Protein AF-A0A814TLZ9-F1 (afdb_monomer_lite)

Foldseek 3Di:
DVPVVVVVVPPPPPPPPPPQDPVCVVVLVVLCVVLVDDDPDPVRSSLLSVQLVVLVVVQVVVVVCVVVVNDPDHDDDDNCSSDDPVRCCQQAADDDDDPPPPPDPDCPDDDDPPDDDDPDDDCVVVLLADPDDDPGRHNLVVLVVVQSVVQNVCCVPPVDRDRDDSVCCVVPVDPPPPDKPADQLLVCLLVLVVVSNVVVLVVVPDDQQDWTADPQRKIFGSLLSCLQVLVQVSNVVSVVSVHDQWCGIPPGDGSLNNNLLNVSPVSNVVVVVVPPVVCCVVVVVVVCVPDVDDPLVVLLVVLLVLLLSLLSLCLDPDPCSLVSSLVSPLVSQCSQCVPVVHGNWDPDQDAQDVLLVRDGADGHNVSSVVCSPPSSNSLSNSLRSCVRRDDAPSSLVSLQVVLVVCVVVVVNVSSCSSPVVSLVVCVVPVHADSDFPDDVVPVPPDDDDDDDDDDDDDDDRPQLPLVLVLVVVLLVLVVLLVVLVDDDPVSVVSVVVSLVVLLVVLVVQRARPVKRDGSLLVLQAFDDPPSDNRPDDRPDTGNDLSSNLSNLVSVRDQCDAIPQGDGSLLSNQQRCQVDPPPDDPVSSLSSNVSSVVSPHDQQFAGPNAGSCRSNPPHPCVVSCVVPPDDDDPLRVVLVCCVVVVPDCVPVDDPVSVVVSVRD

Secondary structure (DSSP, 8-state):
--SSHHHHTTS----------GGGHHHHHHHHHHTT---SSHHHHHHHHHHHHHHHHHHHHHHHHHHTTS-SS-----TTTTS-HHHHHHHH------TTGGG-------PPTTPPPPS---STTTT--PPP---GGG--HHHHHHHHHHHHHHHHHHS------HHHHHHH--TTTTTS---HHHHHHHTT-HHHHHHHHHTT-S-TT--EE-TTS-EE-HHHHHHHTT-HHHHHHHHHTT--SSS-BSTT--HHHHHHHTT-HHHHHHHHHT-HHHHHHHHHHHHHHHH---HHHHHHHHHHHHHHHHHHHTTS--TTHHHHHHHHHHHHHHHHTSSTTS-----SPPPP-GGGTT-----SHHHHHTTTT-HHHHHHHHHHHHHHH---HHHHHHHHHHHHHHHHTT-HHHHHHHHHHHHHHHHHHT---TT-SSSSTTTS--S-------------TTHHHHHHHHHHHHHHHHHHHHHTTS--HHHHHHHHHHHHHHHHHHHTT---TTT---HHHHHHSPPPTTS--TT---SSPSP-HHHHHHHHHTT--TT---TT---HHHHHHHHGGG--SSS-HHHHHHHHHHHHHTT--SS--BTTB-HHHHHTTSTTHHHHHHS-----HHHHHHHHHHHTT---TTTS-HHHHHHHHT-

pLDDT: mean 71.44, std 19.4, range [20.39, 96.44]

Radius of gyration: 37.64 Å; chains: 1; bounding box: 87×67×107 Å

Organism: NCBI:txid433720

InterPro domains:
  IPR000169 Cysteine peptidase, cysteine active site [PS00139] (135-146)
  IPR000668 Peptidase C1A, papain C-terminal [PF00112] (117-174)
  IPR000668 Peptidase C1A, papain C-terminal [SM00645] (117-353)
  IPR002110 Ankyrin repeat [PF12796] (185-274)
  IPR002110 Ankyrin repeat [PS50088] (218-250)
  IPR002110 Ankyrin repeat [SM00248] (180-210)
  IPR002110 Ankyrin repeat [SM00248] (218-247)
  IPR002110 Ankyrin repeat [SM00248] (251-280)
  IPR002110 Ankyrin repeat [SM00248] (564-604)
  IPR013128 Peptidase C1A [PTHR12411] (27-187)
  IPR013201 Cathepsin propeptide inhibitor domain (I29) [PF08246] (28-88)
  IPR013201 Cathepsin propeptide inhibitor domain (I29) [SM00848] (28-88)
  IPR036770 Ankyrin repeat-containing domain superfamily [G3DSA:1.25.40.20] (206-292)
  IPR036770 Ankyrin repeat-containing domain superfamily [G3DSA:1.25.40.20] (486-631)
  IPR036770 Ankyrin repeat-containing domain superfamily [SSF48403] (178-622)
  IPR038765 Papain-like cysteine peptidase superfamily [SSF54001] (19-177)

Structure (mmCIF, N/CA/C/O backbone):
data_AF-A0A814TLZ9-F1
#
_entry.id   AF-A0A814TLZ9-F1
#
loop_
_atom_site.group_PDB
_atom_site.id
_atom_site.type_symbol
_atom_site.label_atom_id
_atom_site.label_alt_id
_atom_site.label_comp_id
_atom_site.label_asym_id
_atom_site.label_entity_id
_atom_site.label_seq_id
_atom_site.pdbx_PDB_ins_code
_atom_site.Cartn_x
_atom_site.Cartn_y
_atom_site.Cartn_z
_atom_site.occupancy
_atom_site.B_iso_or_equiv
_atom_site.auth_seq_id
_atom_site.auth_comp_id
_atom_site.auth_asym_id
_atom_site.auth_atom_id
_atom_site.pdbx_PDB_model_num
ATOM 1 N N . MET A 1 1 ? 48.046 20.273 -42.613 1.00 43.06 1 MET A N 1
ATOM 2 C CA . MET A 1 1 ? 47.451 19.379 -43.638 1.00 43.06 1 MET A CA 1
ATOM 3 C C . MET A 1 1 ? 46.360 18.418 -43.136 1.00 43.06 1 MET A C 1
ATOM 5 O O . MET A 1 1 ? 45.782 17.734 -43.963 1.00 43.06 1 MET A O 1
ATOM 9 N N . LYS A 1 2 ? 46.013 18.380 -41.836 1.00 36.38 2 LYS A N 1
ATOM 10 C CA . LYS A 1 2 ? 44.899 17.551 -41.315 1.00 36.38 2 LYS A CA 1
ATOM 11 C C . LYS A 1 2 ? 43.593 18.319 -41.035 1.00 36.38 2 LYS A C 1
ATOM 13 O O . LYS A 1 2 ? 42.592 17.699 -40.718 1.00 36.38 2 LYS A O 1
ATOM 18 N N . VAL A 1 3 ? 43.587 19.645 -41.204 1.00 40.84 3 VAL A N 1
ATOM 19 C CA . VAL A 1 3 ? 42.407 20.508 -40.961 1.00 40.84 3 VAL A CA 1
ATOM 20 C C . VAL A 1 3 ? 41.633 20.827 -42.253 1.00 40.84 3 VAL A C 1
ATOM 22 O O . VAL A 1 3 ? 40.445 21.106 -42.206 1.00 40.84 3 VAL A O 1
ATOM 25 N N . ILE A 1 4 ? 42.261 20.693 -43.428 1.00 41.88 4 ILE A N 1
ATOM 26 C CA . ILE A 1 4 ? 41.622 20.992 -44.727 1.00 41.88 4 ILE A CA 1
ATOM 27 C C . ILE A 1 4 ? 40.782 19.803 -45.237 1.00 41.88 4 ILE A C 1
ATOM 29 O O . ILE A 1 4 ? 39.772 19.998 -45.900 1.00 41.88 4 ILE A O 1
ATOM 33 N N . ILE A 1 5 ? 41.123 18.570 -44.848 1.00 43.97 5 ILE A N 1
ATOM 34 C CA . ILE A 1 5 ? 40.391 17.360 -45.268 1.00 43.97 5 ILE A CA 1
ATOM 35 C C . ILE A 1 5 ? 39.025 17.251 -44.562 1.00 43.97 5 ILE A C 1
ATOM 37 O O . ILE A 1 5 ? 38.079 16.724 -45.138 1.00 43.97 5 ILE A O 1
ATOM 41 N N . ALA A 1 6 ? 38.877 17.823 -43.362 1.00 36.44 6 ALA A N 1
ATOM 42 C CA . ALA A 1 6 ? 37.610 17.816 -42.626 1.00 36.44 6 ALA A CA 1
ATOM 43 C C . ALA A 1 6 ? 36.561 18.795 -43.195 1.00 36.44 6 ALA A C 1
ATOM 45 O O . ALA A 1 6 ? 35.367 18.596 -42.990 1.00 36.44 6 ALA A O 1
ATOM 46 N N . LEU A 1 7 ? 36.983 19.819 -43.947 1.00 35.03 7 LEU A N 1
ATOM 47 C CA . LEU A 1 7 ? 36.079 20.797 -44.567 1.00 35.03 7 LEU A CA 1
ATOM 48 C C . LEU A 1 7 ? 35.601 20.380 -45.968 1.00 35.03 7 LEU A C 1
ATOM 50 O O . LEU A 1 7 ? 34.561 20.853 -46.415 1.00 35.03 7 LEU A O 1
ATOM 54 N N . CYS A 1 8 ? 36.287 19.446 -46.636 1.00 32.34 8 CYS A N 1
ATOM 55 C CA . CYS A 1 8 ? 35.869 18.939 -47.950 1.00 32.34 8 CYS A CA 1
ATOM 56 C C . CYS A 1 8 ? 34.823 17.810 -47.886 1.00 32.34 8 CYS A C 1
ATOM 58 O O . CYS A 1 8 ? 34.194 17.519 -48.899 1.00 32.34 8 CYS A O 1
ATOM 60 N N . VAL A 1 9 ? 34.583 17.203 -46.718 1.00 38.75 9 VAL A N 1
ATOM 61 C CA . VAL A 1 9 ? 33.537 16.169 -46.545 1.00 38.75 9 VAL A CA 1
ATOM 62 C C . VAL A 1 9 ? 32.160 16.783 -46.223 1.00 38.75 9 VAL A C 1
ATOM 64 O O . VAL A 1 9 ? 31.143 16.106 -46.316 1.00 38.75 9 VAL A O 1
ATOM 67 N N . LEU A 1 10 ? 32.088 18.088 -45.938 1.00 37.34 10 LEU A N 1
ATOM 68 C CA . LEU A 1 10 ? 30.838 18.784 -45.596 1.00 37.34 10 LEU A CA 1
ATOM 69 C C . LEU A 1 10 ? 30.112 19.447 -46.786 1.00 37.34 10 LEU A C 1
ATOM 71 O O . LEU A 1 10 ? 29.087 20.085 -46.574 1.00 37.34 10 LEU A O 1
ATOM 75 N N . PHE A 1 11 ? 30.578 19.274 -48.032 1.00 37.66 11 PHE A N 1
ATOM 76 C CA . PHE A 1 11 ? 29.984 19.930 -49.216 1.00 37.66 11 PHE A CA 1
ATOM 77 C C . PHE A 1 11 ? 29.716 19.007 -50.427 1.00 37.66 11 PHE A C 1
ATOM 79 O O . PHE A 1 11 ? 29.711 19.466 -51.565 1.00 37.66 11 PHE A O 1
ATOM 86 N N . VAL A 1 12 ? 29.442 17.712 -50.206 1.00 40.66 12 VAL A N 1
ATOM 87 C CA . VAL A 1 12 ? 28.884 16.810 -51.255 1.00 40.66 12 VAL A CA 1
ATOM 88 C C . VAL A 1 12 ? 27.525 16.207 -50.855 1.00 40.66 12 VAL A C 1
ATOM 90 O O . VAL A 1 12 ? 26.929 15.426 -51.586 1.00 40.66 12 VAL A O 1
ATOM 93 N N . GLY A 1 13 ? 26.943 16.647 -49.740 1.00 38.62 13 GLY A N 1
ATOM 94 C CA . GLY A 1 13 ? 25.536 16.394 -49.422 1.00 38.62 13 GLY A CA 1
ATOM 95 C C . GLY A 1 13 ? 24.608 17.385 -50.122 1.00 38.62 13 GLY A C 1
ATOM 96 O O . GLY A 1 13 ? 23.840 18.070 -49.454 1.00 38.62 13 GLY A O 1
ATOM 97 N N . ALA A 1 14 ? 24.694 17.513 -51.450 1.00 37.69 14 ALA A N 1
ATOM 98 C CA . ALA A 1 14 ? 23.587 18.097 -52.195 1.00 37.69 14 ALA A CA 1
ATOM 99 C C . ALA A 1 14 ? 22.378 17.187 -51.945 1.00 37.69 14 ALA A C 1
ATOM 101 O O . ALA A 1 14 ? 22.390 16.024 -52.346 1.00 37.69 14 ALA A O 1
ATOM 102 N N . TYR A 1 15 ? 21.378 17.692 -51.220 1.00 40.78 15 TYR A N 1
ATOM 103 C CA . TYR A 1 15 ? 20.064 17.072 -51.122 1.00 40.78 15 TYR A CA 1
ATOM 104 C C . TYR A 1 15 ? 19.531 16.913 -52.547 1.00 40.78 15 TYR A C 1
ATOM 106 O O . TYR A 1 15 ? 18.952 17.836 -53.115 1.00 40.78 15 TYR A O 1
ATOM 114 N N . CYS A 1 16 ? 19.765 15.752 -53.151 1.00 42.12 16 CYS A N 1
ATOM 115 C CA . CYS A 1 16 ? 19.011 15.330 -54.310 1.00 42.12 16 CYS A CA 1
ATOM 116 C C . CYS A 1 16 ? 17.616 15.039 -53.758 1.00 42.12 16 CYS A C 1
ATOM 118 O O . CYS A 1 16 ? 17.392 13.988 -53.155 1.00 42.12 16 CYS A O 1
ATOM 120 N N . ALA A 1 17 ? 16.715 16.022 -53.840 1.00 49.06 17 ALA A N 1
ATOM 121 C CA . ALA A 1 17 ? 15.306 15.766 -53.602 1.00 49.06 17 ALA A CA 1
ATOM 122 C C . ALA A 1 17 ? 14.924 14.570 -54.491 1.00 49.06 17 ALA A C 1
ATOM 124 O O . ALA A 1 17 ? 15.292 14.580 -55.671 1.00 49.06 17 ALA A O 1
ATOM 125 N N . PRO A 1 18 ? 14.281 13.519 -53.951 1.00 54.62 18 PRO A N 1
ATOM 126 C CA . PRO A 1 18 ? 13.865 12.391 -54.768 1.00 54.62 18 PRO A CA 1
ATOM 127 C C . PRO A 1 18 ? 13.011 12.943 -55.911 1.00 54.62 18 PRO A C 1
ATOM 129 O O . PRO A 1 18 ? 11.983 13.577 -55.671 1.00 54.62 18 PRO A O 1
ATOM 132 N N . MET A 1 19 ? 13.490 12.792 -57.148 1.00 60.72 19 MET A N 1
ATOM 133 C CA . MET A 1 19 ? 12.715 13.198 -58.313 1.00 60.72 19 MET A CA 1
ATOM 134 C C . MET A 1 19 ? 11.509 12.269 -58.396 1.00 60.72 19 MET A C 1
ATOM 136 O O . MET A 1 19 ? 11.666 11.077 -58.645 1.00 60.72 19 MET A O 1
ATOM 140 N N . LEU A 1 20 ? 10.329 12.823 -58.124 1.00 74.44 20 LEU A N 1
ATOM 141 C CA . LEU A 1 20 ? 9.054 12.129 -58.268 1.00 74.44 20 LEU A CA 1
ATOM 142 C C . LEU A 1 20 ? 8.859 11.708 -59.723 1.00 74.44 20 LEU A C 1
ATOM 144 O O . LEU A 1 20 ? 9.117 12.499 -60.633 1.00 74.44 20 LEU A O 1
ATOM 148 N N . ASP A 1 21 ? 8.357 10.495 -59.938 1.00 80.25 21 ASP A N 1
ATOM 149 C CA . ASP A 1 21 ? 8.071 10.023 -61.288 1.00 80.25 21 ASP A CA 1
ATOM 150 C C . ASP A 1 21 ? 6.832 10.742 -61.840 1.00 80.25 21 ASP A C 1
ATOM 152 O O . ASP A 1 21 ? 5.698 10.541 -61.392 1.00 80.25 21 ASP A O 1
ATOM 156 N N . GLU A 1 22 ? 7.042 11.610 -62.828 1.00 78.12 22 GLU A N 1
ATOM 157 C CA . GLU A 1 22 ? 5.983 12.392 -63.464 1.00 78.12 22 GLU A CA 1
ATOM 158 C C . GLU A 1 22 ? 4.899 11.493 -64.091 1.00 78.12 22 GLU A C 1
ATOM 160 O O . GLU A 1 22 ? 3.716 11.847 -64.079 1.00 78.12 22 GLU A O 1
ATOM 165 N N . GLN A 1 23 ? 5.258 10.279 -64.528 1.00 83.69 23 GLN A N 1
ATOM 166 C CA . GLN A 1 23 ? 4.326 9.318 -65.124 1.00 83.69 23 GLN A CA 1
ATOM 167 C C . GLN A 1 23 ? 3.328 8.746 -64.106 1.00 83.69 23 GLN A C 1
ATOM 169 O O . GLN A 1 23 ? 2.225 8.334 -64.477 1.00 83.69 23 GLN A O 1
ATOM 174 N N . LEU A 1 24 ? 3.664 8.772 -62.812 1.00 88.44 24 LEU A N 1
ATOM 175 C CA . LEU A 1 24 ? 2.805 8.276 -61.735 1.00 88.44 24 LEU A CA 1
ATOM 176 C C . LEU A 1 24 ? 1.802 9.320 -61.218 1.00 88.44 24 LEU A C 1
ATOM 178 O O . LEU A 1 24 ? 0.953 8.995 -60.383 1.00 88.44 24 LEU A O 1
ATOM 182 N N . GLY A 1 25 ? 1.820 10.553 -61.740 1.00 87.69 25 GLY A N 1
ATOM 183 C CA . GLY A 1 25 ? 0.953 11.643 -61.273 1.00 87.69 25 GLY A CA 1
ATOM 184 C C . GLY A 1 25 ? -0.547 11.315 -61.321 1.00 87.69 25 GLY A C 1
ATOM 185 O O . GLY A 1 25 ? -1.280 11.595 -60.370 1.00 87.69 25 GLY A O 1
ATOM 186 N N . ASN A 1 26 ? -1.004 10.644 -62.383 1.00 89.12 26 ASN A N 1
ATOM 187 C CA . ASN A 1 26 ? -2.407 10.235 -62.523 1.00 89.12 26 ASN A CA 1
ATOM 188 C C . ASN A 1 26 ? -2.805 9.144 -61.516 1.00 89.12 26 ASN A C 1
ATOM 190 O O . ASN A 1 26 ? -3.910 9.173 -60.971 1.00 89.12 26 ASN A O 1
ATOM 194 N N . GLN A 1 27 ? -1.904 8.196 -61.244 1.00 91.62 27 GLN A N 1
ATOM 195 C CA . GLN A 1 27 ? -2.142 7.124 -60.274 1.00 91.62 27 GLN A CA 1
ATOM 196 C C . GLN A 1 27 ? -2.158 7.666 -58.840 1.00 91.62 27 GLN A C 1
ATOM 198 O O . GLN A 1 27 ? -3.016 7.273 -58.051 1.00 91.62 27 GLN A O 1
ATOM 203 N N . TRP A 1 28 ? -1.287 8.629 -58.529 1.00 93.06 28 TRP A N 1
ATOM 204 C CA . TRP A 1 28 ? -1.296 9.347 -57.255 1.00 93.06 28 TRP A CA 1
ATOM 205 C C . TRP A 1 28 ? -2.607 10.113 -57.034 1.00 93.06 28 TRP A C 1
ATOM 207 O O . TRP A 1 28 ? -3.235 9.998 -55.980 1.00 93.06 28 TRP A O 1
ATOM 217 N N . ALA A 1 29 ? -3.082 10.847 -58.046 1.00 90.69 29 ALA A N 1
ATOM 218 C CA . ALA A 1 29 ? -4.356 11.560 -57.965 1.00 90.69 29 ALA A CA 1
ATOM 219 C C . ALA A 1 29 ? -5.546 10.607 -57.744 1.00 90.69 29 ALA A C 1
ATOM 221 O O . ALA A 1 29 ? -6.446 10.910 -56.954 1.00 90.69 29 ALA A O 1
ATOM 222 N N . LEU A 1 30 ? -5.535 9.441 -58.400 1.00 91.69 30 LEU A N 1
ATOM 223 C CA . LEU A 1 30 ? -6.543 8.402 -58.200 1.00 91.69 30 LEU A CA 1
ATOM 224 C C . LEU A 1 30 ? -6.477 7.815 -56.785 1.00 91.69 30 LEU A C 1
ATOM 226 O O . LEU A 1 30 ? -7.511 7.711 -56.132 1.00 91.69 30 LEU A O 1
ATOM 230 N N . PHE A 1 31 ? -5.280 7.490 -56.293 1.00 94.69 31 PHE A N 1
ATOM 231 C CA . PHE A 1 31 ? -5.063 6.986 -54.935 1.00 94.69 31 PHE A CA 1
ATOM 232 C C . PHE A 1 31 ? -5.638 7.937 -53.881 1.00 94.69 31 PHE A C 1
ATOM 234 O O . PHE A 1 31 ? -6.419 7.511 -53.026 1.00 94.69 31 PHE A O 1
ATOM 241 N N . LYS A 1 32 ? -5.321 9.237 -53.983 1.00 94.75 32 LYS A N 1
ATOM 242 C CA . LYS A 1 32 ? -5.855 10.246 -53.061 1.00 94.75 32 LYS A CA 1
ATOM 243 C C . LYS A 1 32 ? -7.378 10.309 -53.100 1.00 94.75 32 LYS A C 1
ATOM 245 O O . LYS A 1 32 ? -8.001 10.436 -52.054 1.00 94.75 32 LYS A O 1
ATOM 250 N N . ARG A 1 33 ? -7.982 10.194 -54.288 1.00 92.44 33 ARG A N 1
ATOM 251 C CA . ARG A 1 33 ? -9.442 10.221 -54.451 1.00 92.44 33 ARG A CA 1
ATOM 252 C C . ARG A 1 33 ? -10.113 8.978 -53.866 1.00 92.44 33 ARG A C 1
ATOM 254 O O . ARG A 1 33 ? -11.102 9.113 -53.163 1.00 92.44 33 ARG A O 1
ATOM 261 N N . VAL A 1 34 ? -9.581 7.788 -54.147 1.00 92.56 34 VAL A N 1
ATOM 262 C CA . VAL A 1 34 ? -10.155 6.505 -53.699 1.00 92.56 34 VAL A CA 1
ATOM 263 C C . VAL A 1 34 ? -10.070 6.342 -52.180 1.00 92.56 34 VAL A C 1
ATOM 265 O O . VAL A 1 34 ? -10.960 5.750 -51.580 1.00 92.56 34 VAL A O 1
ATOM 268 N N . HIS A 1 35 ? -9.014 6.863 -51.555 1.00 91.31 35 HIS A N 1
ATOM 269 C CA . HIS A 1 35 ? -8.800 6.758 -50.109 1.00 91.31 35 HIS A CA 1
ATOM 270 C C . HIS A 1 35 ? -9.029 8.068 -49.350 1.00 91.31 35 HIS A C 1
ATOM 272 O O . HIS A 1 35 ? -8.611 8.169 -48.197 1.00 91.31 35 HIS A O 1
ATOM 278 N N . GLU A 1 36 ? -9.659 9.053 -49.999 1.00 92.75 36 GLU A N 1
ATOM 279 C CA . GLU A 1 36 ? -10.037 10.350 -49.420 1.00 92.75 36 GLU A CA 1
ATOM 280 C C . GLU A 1 36 ? -8.881 11.054 -48.682 1.00 92.75 36 GLU A C 1
ATOM 282 O O . GLU A 1 36 ? -9.041 11.628 -47.606 1.00 92.75 36 GLU A O 1
ATOM 287 N N . LYS A 1 37 ? -7.675 11.000 -49.260 1.00 91.88 37 LYS A N 1
ATOM 288 C CA . LYS A 1 37 ? -6.465 11.572 -48.660 1.00 91.88 37 LYS A CA 1
ATOM 289 C C . LYS A 1 37 ? -6.432 13.086 -48.818 1.00 91.88 37 LYS A C 1
ATOM 291 O O . LYS A 1 37 ? -6.538 13.608 -49.929 1.00 91.88 37 LYS A O 1
ATOM 296 N N . GLN A 1 38 ? -6.205 13.769 -47.702 1.00 91.06 38 GLN A N 1
ATOM 297 C CA . GLN A 1 38 ? -5.998 15.210 -47.627 1.00 91.06 38 GLN A CA 1
ATOM 298 C C . GLN A 1 38 ? -4.703 15.486 -46.864 1.00 91.06 38 GLN A C 1
ATOM 300 O O . GLN A 1 38 ? -4.421 14.822 -45.867 1.00 91.06 38 GLN A O 1
ATOM 305 N N . TYR A 1 39 ? -3.929 16.455 -47.346 1.00 93.06 39 TYR A N 1
ATOM 306 C CA . TYR A 1 39 ? -2.649 16.862 -46.767 1.00 93.06 39 TYR A CA 1
ATOM 307 C C . TYR A 1 39 ? -2.673 18.369 -46.534 1.00 93.06 39 TYR A C 1
ATOM 309 O O . TYR A 1 39 ? -3.287 19.106 -47.308 1.00 93.06 39 TYR A O 1
ATOM 317 N N . ASN A 1 40 ? -2.030 18.828 -45.463 1.00 88.69 40 ASN A N 1
ATOM 318 C CA . ASN A 1 40 ? -2.141 20.219 -45.021 1.00 88.69 40 ASN A CA 1
ATOM 319 C C . ASN A 1 40 ? -1.210 21.160 -45.789 1.00 88.69 40 ASN A C 1
ATOM 321 O O . ASN A 1 40 ? -1.435 22.370 -45.811 1.00 88.69 40 ASN A O 1
ATOM 325 N N . SER A 1 41 ? -0.157 20.619 -46.405 1.00 92.31 41 SER A N 1
ATOM 326 C CA . SER A 1 41 ? 0.806 21.392 -47.179 1.00 92.31 41 SER A CA 1
ATOM 327 C C . SER A 1 41 ? 1.306 20.622 -48.401 1.00 92.31 41 SER A C 1
ATOM 329 O O . SER A 1 41 ? 1.215 19.394 -48.480 1.00 92.31 41 SER A O 1
ATOM 331 N N . ILE A 1 42 ? 1.850 21.363 -49.366 1.00 87.88 42 ILE A N 1
ATOM 332 C CA . ILE A 1 42 ? 2.430 20.794 -50.588 1.00 87.88 42 ILE A CA 1
ATOM 333 C C . ILE A 1 42 ? 3.681 19.977 -50.243 1.00 87.88 42 ILE A C 1
ATOM 335 O O . ILE A 1 42 ? 3.933 18.936 -50.849 1.00 87.88 42 ILE A O 1
ATOM 339 N N . GLU A 1 43 ? 4.446 20.408 -49.241 1.00 88.56 43 GLU A N 1
ATOM 340 C CA . GLU A 1 43 ? 5.618 19.695 -48.736 1.00 88.56 43 GLU A CA 1
ATOM 341 C C . GLU A 1 43 ? 5.222 18.348 -48.115 1.00 88.56 43 GLU A C 1
ATOM 343 O O . GLU A 1 43 ? 5.854 17.331 -48.406 1.00 88.56 43 GLU A O 1
ATOM 348 N N . GLU A 1 44 ? 4.147 18.318 -47.315 1.00 89.81 44 GLU A N 1
ATOM 349 C CA . GLU A 1 44 ? 3.595 17.079 -46.759 1.00 89.81 44 GLU A CA 1
ATOM 350 C C . GLU A 1 44 ? 3.126 16.144 -47.876 1.00 89.81 44 GLU A C 1
ATOM 352 O O . GLU A 1 44 ? 3.491 14.968 -47.888 1.00 89.81 44 GLU A O 1
ATOM 357 N N . GLU A 1 45 ? 2.370 16.663 -48.847 1.00 92.38 45 GLU A N 1
ATOM 358 C CA . GLU A 1 45 ? 1.908 15.865 -49.982 1.00 92.38 45 GLU A CA 1
ATOM 359 C C . GLU A 1 45 ? 3.086 15.271 -50.771 1.00 92.38 45 GLU A C 1
ATOM 361 O O . GLU A 1 45 ? 3.064 14.094 -51.130 1.00 92.38 45 GLU A O 1
ATOM 366 N N . THR A 1 46 ? 4.135 16.060 -51.004 1.00 90.12 46 THR A N 1
ATOM 367 C CA . THR A 1 46 ? 5.341 15.631 -51.729 1.00 90.12 46 THR A CA 1
ATOM 368 C C . THR A 1 46 ? 6.062 14.505 -50.984 1.00 90.12 46 THR A C 1
ATOM 370 O O . THR A 1 46 ? 6.436 13.490 -51.582 1.00 90.12 46 THR A O 1
ATOM 373 N N . ALA A 1 47 ? 6.208 14.629 -49.662 1.00 90.31 47 ALA A N 1
ATOM 374 C CA . ALA A 1 47 ? 6.794 13.581 -48.828 1.00 90.31 47 ALA A CA 1
ATOM 375 C C . ALA A 1 47 ? 5.938 12.300 -48.831 1.00 90.31 47 ALA A C 1
ATOM 377 O O . ALA A 1 47 ? 6.461 11.199 -49.012 1.00 90.31 47 ALA A O 1
ATOM 378 N N . ARG A 1 48 ? 4.612 12.435 -48.703 1.00 94.25 48 ARG A N 1
ATOM 379 C CA . ARG A 1 48 ? 3.651 11.317 -48.719 1.00 94.25 48 ARG A CA 1
ATOM 380 C C . ARG A 1 48 ? 3.634 10.593 -50.060 1.00 94.25 48 ARG A C 1
ATOM 382 O O . ARG A 1 48 ? 3.635 9.362 -50.094 1.00 94.25 48 ARG A O 1
ATOM 389 N N . ARG A 1 49 ? 3.714 11.343 -51.160 1.00 93.25 49 ARG A N 1
ATOM 390 C CA . ARG A 1 49 ? 3.844 10.792 -52.509 1.00 93.25 49 ARG A CA 1
ATOM 391 C C . ARG A 1 49 ? 5.142 10.009 -52.678 1.00 93.25 49 ARG A C 1
ATOM 393 O O . ARG A 1 49 ? 5.108 8.910 -53.217 1.00 93.25 49 ARG A O 1
ATOM 400 N N . THR A 1 50 ? 6.259 10.519 -52.164 1.00 92.88 50 THR A N 1
ATOM 401 C CA . THR A 1 50 ? 7.554 9.818 -52.223 1.00 92.88 50 THR A CA 1
ATOM 402 C C . THR A 1 50 ? 7.477 8.447 -51.538 1.00 92.88 50 THR A C 1
ATOM 404 O O . THR A 1 50 ? 7.954 7.445 -52.069 1.00 92.88 50 THR A O 1
ATOM 407 N N . ILE A 1 51 ? 6.829 8.381 -50.370 1.00 94.56 51 ILE A N 1
ATOM 408 C CA . ILE A 1 51 ? 6.604 7.123 -49.643 1.00 94.56 51 ILE A CA 1
ATOM 409 C C . ILE A 1 51 ? 5.702 6.182 -50.451 1.00 94.56 51 ILE A C 1
ATOM 411 O O . ILE A 1 51 ? 5.981 4.986 -50.552 1.00 94.56 51 ILE A O 1
ATOM 415 N N . TRP A 1 52 ? 4.642 6.721 -51.054 1.00 95.88 52 TRP A N 1
ATOM 416 C CA . TRP A 1 52 ? 3.720 5.955 -51.885 1.00 95.88 52 TRP A CA 1
ATOM 417 C C . TRP A 1 52 ? 4.389 5.352 -53.125 1.00 95.88 52 TRP A C 1
ATOM 419 O O . TRP A 1 52 ? 4.193 4.166 -53.384 1.00 95.88 52 TRP A O 1
ATOM 429 N N . GLU A 1 53 ? 5.229 6.107 -53.840 1.00 94.75 53 GLU A N 1
ATOM 430 C CA . GLU A 1 53 ? 5.980 5.604 -55.001 1.00 94.75 53 GLU A CA 1
ATOM 431 C C . GLU A 1 53 ? 6.949 4.483 -54.587 1.00 94.75 53 GLU A C 1
ATOM 433 O O . GLU A 1 53 ? 6.998 3.427 -55.223 1.00 94.75 53 GLU A O 1
ATOM 438 N N . ALA A 1 54 ? 7.645 4.648 -53.457 1.00 93.50 54 ALA A N 1
ATOM 439 C CA . ALA A 1 54 ? 8.525 3.614 -52.915 1.00 93.50 54 ALA A CA 1
ATOM 440 C C . ALA A 1 54 ? 7.760 2.330 -52.535 1.00 93.50 54 ALA A C 1
ATOM 442 O O . ALA A 1 54 ? 8.211 1.215 -52.821 1.00 93.50 54 ALA A O 1
ATOM 443 N N . ASN A 1 55 ? 6.583 2.465 -51.919 1.00 95.06 55 ASN A N 1
ATOM 444 C CA . ASN A 1 55 ? 5.728 1.328 -51.584 1.00 95.06 55 ASN A CA 1
ATOM 445 C C . ASN A 1 55 ? 5.132 0.667 -52.836 1.00 95.06 55 ASN A C 1
ATOM 447 O O . ASN A 1 55 ? 5.042 -0.559 -52.883 1.00 95.06 55 ASN A O 1
ATOM 451 N N . LEU A 1 56 ? 4.771 1.436 -53.866 1.00 94.94 56 LEU A N 1
ATOM 452 C CA . LEU A 1 56 ? 4.296 0.899 -55.140 1.00 94.94 56 LEU A CA 1
ATOM 453 C C . LEU A 1 56 ? 5.375 0.046 -55.820 1.00 94.94 56 LEU A C 1
ATOM 455 O O . LEU A 1 56 ? 5.098 -1.093 -56.198 1.00 94.94 56 LEU A O 1
ATOM 459 N N . ALA A 1 57 ? 6.611 0.546 -55.896 1.00 93.50 57 ALA A N 1
ATOM 460 C CA . ALA A 1 57 ? 7.742 -0.203 -56.443 1.00 93.50 57 ALA A CA 1
ATOM 461 C C . ALA A 1 57 ? 8.005 -1.497 -55.652 1.00 93.50 57 ALA A C 1
ATOM 463 O O . ALA A 1 57 ? 8.243 -2.561 -56.229 1.00 93.50 57 ALA A O 1
ATOM 464 N N . LYS A 1 58 ? 7.893 -1.437 -54.317 1.00 94.56 58 LYS A N 1
ATOM 465 C CA . LYS A 1 58 ? 7.991 -2.615 -53.446 1.00 94.56 58 LYS A CA 1
ATOM 466 C C . LYS A 1 58 ? 6.902 -3.649 -53.745 1.00 94.56 58 LYS A C 1
ATOM 468 O O . LYS A 1 58 ? 7.211 -4.836 -53.814 1.00 94.56 58 LYS A O 1
ATOM 473 N N . ILE A 1 59 ? 5.651 -3.217 -53.920 1.00 95.69 59 ILE A N 1
ATOM 474 C CA . ILE A 1 59 ? 4.519 -4.098 -54.252 1.00 95.69 59 ILE A CA 1
ATOM 475 C C . ILE A 1 59 ? 4.753 -4.780 -55.601 1.00 95.69 59 ILE A C 1
ATOM 477 O O . ILE A 1 59 ? 4.613 -5.997 -55.700 1.00 95.69 59 ILE A O 1
ATOM 481 N N . GLN A 1 60 ? 5.148 -4.017 -56.622 1.00 94.31 60 GLN A N 1
ATOM 482 C CA . GLN A 1 60 ? 5.406 -4.546 -57.962 1.00 94.31 60 GLN A CA 1
ATOM 483 C C . GLN A 1 60 ? 6.516 -5.597 -57.943 1.00 94.31 60 GLN A C 1
ATOM 485 O O . GLN A 1 60 ? 6.318 -6.705 -58.436 1.00 94.31 60 GLN A O 1
ATOM 490 N N . LYS A 1 61 ? 7.652 -5.286 -57.306 1.00 95.88 61 LYS A N 1
ATOM 491 C CA . LYS A 1 61 ? 8.764 -6.231 -57.166 1.00 95.88 61 LYS A CA 1
ATOM 492 C C . LYS A 1 61 ? 8.336 -7.510 -56.439 1.00 95.88 61 LYS A C 1
ATOM 494 O O . LYS A 1 61 ? 8.614 -8.602 -56.920 1.00 95.88 61 LYS A O 1
ATOM 499 N N . HIS A 1 62 ? 7.643 -7.378 -55.309 1.00 96.38 62 HIS A N 1
ATOM 500 C CA . HIS A 1 62 ? 7.185 -8.522 -54.523 1.00 96.38 62 HIS A CA 1
ATOM 501 C C . HIS A 1 62 ? 6.225 -9.423 -55.307 1.00 96.38 62 HIS A C 1
ATOM 503 O O . HIS A 1 62 ? 6.318 -10.641 -55.216 1.00 96.38 62 HIS A O 1
ATOM 509 N N . ASN A 1 63 ? 5.299 -8.846 -56.075 1.00 96.12 63 ASN A N 1
ATOM 510 C CA . ASN A 1 63 ? 4.332 -9.636 -56.835 1.00 96.12 63 ASN A CA 1
ATOM 511 C C . ASN A 1 63 ? 4.988 -10.383 -57.999 1.00 96.12 63 ASN A C 1
ATOM 513 O O . ASN A 1 63 ? 4.638 -11.531 -58.230 1.00 96.12 63 ASN A O 1
ATOM 517 N N . VAL A 1 64 ? 6.004 -9.798 -58.644 1.00 96.44 64 VAL A N 1
ATOM 518 C CA . VAL A 1 64 ? 6.834 -10.533 -59.614 1.00 96.44 64 VAL A CA 1
ATOM 519 C C . VAL A 1 64 ? 7.548 -11.708 -58.940 1.00 96.44 64 VAL A C 1
ATOM 521 O O . VAL A 1 64 ? 7.567 -12.811 -59.473 1.00 96.44 64 VAL A O 1
ATOM 524 N N . GLU A 1 65 ? 8.117 -11.506 -57.749 1.00 95.56 65 GLU A N 1
ATOM 525 C CA . GLU A 1 65 ? 8.740 -12.592 -56.980 1.00 95.56 65 GLU A CA 1
ATOM 526 C C . GLU A 1 65 ? 7.717 -13.673 -56.566 1.00 95.56 65 GLU A C 1
ATOM 528 O O . GLU A 1 65 ? 8.034 -14.863 -56.584 1.00 95.56 65 GLU A O 1
ATOM 533 N N . ALA A 1 66 ? 6.482 -13.285 -56.240 1.00 94.94 66 ALA A N 1
ATOM 534 C CA . ALA A 1 66 ? 5.391 -14.213 -55.944 1.00 94.94 66 ALA A CA 1
ATOM 535 C C . ALA A 1 66 ? 4.984 -15.039 -57.178 1.00 94.94 66 ALA A C 1
ATOM 537 O O . ALA A 1 66 ? 4.828 -16.253 -57.066 1.00 94.94 66 ALA A O 1
ATOM 538 N N . ASP A 1 67 ? 4.907 -14.420 -58.360 1.00 94.75 67 ASP A N 1
ATOM 539 C CA . ASP A 1 67 ? 4.630 -15.109 -59.631 1.00 94.75 67 ASP A CA 1
ATOM 540 C C . ASP A 1 67 ? 5.736 -16.117 -59.995 1.00 94.75 67 ASP A C 1
ATOM 542 O O . ASP A 1 67 ? 5.479 -17.141 -60.630 1.00 94.75 67 ASP A O 1
ATOM 546 N N . LEU A 1 68 ? 6.968 -15.865 -59.541 1.00 95.25 68 LEU A N 1
ATOM 547 C CA . LEU A 1 68 ? 8.101 -16.791 -59.642 1.00 95.25 68 LEU A CA 1
ATOM 548 C C . LEU A 1 68 ? 8.093 -17.894 -58.565 1.00 95.25 68 LEU A C 1
ATOM 550 O O . LEU A 1 68 ? 9.011 -18.712 -58.521 1.00 95.25 68 LEU A O 1
ATOM 554 N N . GLY A 1 69 ? 7.086 -17.926 -57.688 1.00 93.75 69 GLY A N 1
ATOM 555 C CA . GLY A 1 69 ? 6.947 -18.913 -56.615 1.00 93.75 69 GLY A CA 1
ATOM 556 C C . GLY A 1 69 ? 7.863 -18.684 -55.409 1.00 93.75 69 GLY A C 1
ATOM 557 O O . GLY A 1 69 ? 8.000 -19.580 -54.578 1.00 93.75 69 GLY A O 1
ATOM 558 N N . ILE A 1 70 ? 8.498 -17.510 -55.295 1.00 95.44 70 ILE A N 1
ATOM 559 C CA . ILE A 1 70 ? 9.379 -17.167 -54.163 1.00 95.44 70 ILE A CA 1
ATOM 560 C C . ILE A 1 70 ? 8.549 -16.852 -52.913 1.00 95.44 70 ILE A C 1
ATOM 562 O O . ILE A 1 70 ? 8.930 -17.227 -51.804 1.00 95.44 70 ILE A O 1
ATOM 566 N N . HIS A 1 71 ? 7.399 -16.195 -53.091 1.00 92.00 71 HIS A N 1
ATOM 567 C CA . HIS A 1 71 ? 6.467 -15.858 -52.012 1.00 92.00 71 HIS A CA 1
ATOM 568 C C . HIS A 1 71 ? 5.134 -16.581 -52.199 1.00 92.00 71 HIS A C 1
ATOM 570 O O . HIS A 1 71 ? 4.662 -16.765 -53.315 1.00 92.00 71 HIS A O 1
ATOM 576 N N . THR A 1 72 ? 4.487 -16.951 -51.093 1.00 95.62 72 THR A N 1
ATOM 577 C CA . THR A 1 72 ? 3.180 -17.638 -51.081 1.00 95.62 72 THR A CA 1
ATOM 578 C C . THR A 1 72 ? 1.982 -16.683 -51.053 1.00 95.62 72 THR A C 1
ATOM 580 O O . THR A 1 72 ? 0.842 -17.113 -50.882 1.00 95.62 72 THR A O 1
ATOM 583 N N . TYR A 1 73 ? 2.228 -15.379 -51.176 1.00 94.88 73 TYR A N 1
ATOM 584 C CA . TYR A 1 73 ? 1.218 -14.331 -51.090 1.00 94.88 73 TYR A CA 1
ATOM 585 C C . TYR A 1 73 ? 1.562 -13.174 -52.028 1.00 94.88 73 TYR A C 1
ATOM 587 O O . TYR A 1 73 ? 2.694 -13.049 -52.488 1.00 94.88 73 TYR A O 1
ATOM 595 N N . THR A 1 74 ? 0.586 -12.305 -52.278 1.00 94.75 74 THR A N 1
ATOM 596 C CA . THR A 1 74 ? 0.735 -11.088 -53.086 1.00 94.75 74 THR A CA 1
ATOM 597 C C . THR A 1 74 ? 0.385 -9.851 -52.264 1.00 94.75 74 THR A C 1
ATOM 599 O O . THR A 1 74 ? -0.389 -9.920 -51.308 1.00 94.75 74 THR A O 1
ATOM 602 N N . LEU A 1 75 ? 0.921 -8.698 -52.654 1.00 95.19 75 LEU A N 1
ATOM 603 C CA . LEU A 1 75 ? 0.628 -7.398 -52.062 1.00 95.19 75 LEU A CA 1
ATOM 604 C C . LEU A 1 75 ? -0.296 -6.576 -52.966 1.00 95.19 75 LEU A C 1
ATOM 606 O O . LEU A 1 75 ? -0.253 -6.680 -54.190 1.00 95.19 75 LEU A O 1
ATOM 610 N N . GLY A 1 76 ? -1.106 -5.716 -52.355 1.00 94.44 76 GLY A N 1
ATOM 611 C CA . GLY A 1 76 ? -1.971 -4.771 -53.056 1.00 94.44 76 GLY A CA 1
ATOM 612 C C . GLY A 1 76 ? -1.875 -3.382 -52.441 1.00 94.44 76 GLY A C 1
ATOM 613 O O . GLY A 1 76 ? -1.710 -3.246 -51.226 1.00 94.44 76 GLY A O 1
ATOM 614 N N . MET A 1 77 ? -1.978 -2.351 -53.284 1.00 95.44 77 MET A N 1
ATOM 615 C CA . MET A 1 77 ? -2.021 -0.969 -52.811 1.00 95.44 77 MET A CA 1
ATOM 616 C C . MET A 1 77 ? -3.301 -0.744 -52.000 1.00 95.44 77 MET A C 1
ATOM 618 O O . MET A 1 77 ? -4.385 -1.145 -52.417 1.00 95.44 77 MET A O 1
ATOM 622 N N . ASN A 1 78 ? -3.173 -0.123 -50.830 1.00 93.62 78 ASN A N 1
ATOM 623 C CA . ASN A 1 78 ? -4.282 0.119 -49.909 1.00 93.62 78 ASN A CA 1
ATOM 624 C C . ASN A 1 78 ? -4.161 1.507 -49.266 1.00 93.62 78 ASN A C 1
ATOM 626 O O . ASN A 1 78 ? -3.187 2.219 -49.494 1.00 93.62 78 ASN A O 1
ATOM 630 N N . ARG A 1 79 ? -5.118 1.878 -48.406 1.00 92.19 79 ARG A N 1
ATOM 631 C CA . ARG A 1 79 ? -5.192 3.204 -47.764 1.00 92.19 79 ARG A CA 1
ATOM 632 C C . ARG A 1 79 ? -3.955 3.632 -46.957 1.00 92.19 79 ARG A C 1
ATOM 634 O O . ARG A 1 79 ? -3.875 4.798 -46.587 1.00 92.19 79 ARG A O 1
ATOM 641 N N . PHE A 1 80 ? -3.030 2.724 -46.649 1.00 93.62 80 PHE A N 1
ATOM 642 C CA . PHE A 1 80 ? -1.784 2.998 -45.924 1.00 93.62 80 PHE A CA 1
ATOM 643 C C . PHE A 1 80 ? -0.570 3.132 -46.856 1.00 93.62 80 PHE A C 1
ATOM 645 O O . PHE A 1 80 ? 0.563 3.184 -46.388 1.00 93.62 80 PHE A O 1
ATOM 652 N N . GLY A 1 81 ? -0.788 3.176 -48.175 1.00 93.75 81 GLY A N 1
ATOM 653 C CA . GLY A 1 81 ? 0.277 3.239 -49.176 1.00 93.75 81 GLY A CA 1
ATOM 654 C C . GLY A 1 81 ? 1.225 4.430 -49.032 1.00 93.75 81 GLY A C 1
ATOM 655 O O . GLY A 1 81 ? 2.389 4.316 -49.388 1.00 93.75 81 GLY A O 1
ATOM 656 N N . ASP A 1 82 ? 0.765 5.543 -48.467 1.00 94.44 82 ASP A N 1
ATOM 657 C CA . ASP A 1 82 ? 1.523 6.777 -48.219 1.00 94.44 82 ASP A CA 1
ATOM 658 C C . ASP A 1 82 ? 2.193 6.832 -46.830 1.00 94.44 82 ASP A C 1
ATOM 660 O O . ASP A 1 82 ? 2.657 7.889 -46.392 1.00 94.44 82 ASP A O 1
ATOM 664 N N . MET A 1 83 ? 2.231 5.707 -46.113 1.00 93.75 83 MET A N 1
ATOM 665 C CA . MET A 1 83 ? 2.849 5.590 -44.794 1.00 93.75 83 MET A CA 1
ATOM 666 C C . MET A 1 83 ? 4.046 4.646 -44.820 1.00 93.75 83 MET A C 1
ATOM 668 O O . MET A 1 83 ? 4.072 3.635 -45.529 1.00 93.75 83 MET A O 1
ATOM 672 N N . THR A 1 84 ? 5.044 4.948 -43.995 1.00 93.31 84 THR A N 1
ATOM 673 C CA . THR A 1 84 ? 6.115 3.985 -43.729 1.00 93.31 84 THR A CA 1
ATOM 674 C C . THR A 1 84 ? 5.624 2.894 -42.773 1.00 93.31 84 THR A C 1
ATOM 676 O O . THR A 1 84 ? 4.676 3.078 -42.007 1.00 93.31 84 THR A O 1
ATOM 679 N N . ASN A 1 85 ? 6.295 1.739 -42.768 1.00 90.38 85 ASN A N 1
ATOM 680 C CA . ASN A 1 85 ? 5.962 0.654 -41.837 1.00 90.38 85 ASN A CA 1
ATOM 681 C C . ASN A 1 85 ? 6.138 1.076 -40.363 1.00 90.38 85 ASN A C 1
ATOM 683 O O . ASN A 1 85 ? 5.413 0.606 -39.490 1.00 90.38 85 ASN A O 1
ATOM 687 N N . GLU A 1 86 ? 7.084 1.971 -40.072 1.00 89.69 86 GLU A N 1
ATOM 688 C CA . GLU A 1 86 ? 7.290 2.507 -38.723 1.00 89.69 86 GLU A CA 1
ATOM 689 C C . GLU A 1 86 ? 6.144 3.426 -38.295 1.00 89.69 86 GLU A C 1
ATOM 691 O O . GLU A 1 86 ? 5.614 3.270 -37.194 1.00 89.69 86 GLU A O 1
ATOM 696 N N . GLU A 1 87 ? 5.708 4.328 -39.179 1.00 89.06 87 GLU A N 1
ATOM 697 C CA . GLU A 1 87 ? 4.532 5.172 -38.943 1.00 89.06 87 GLU A CA 1
ATOM 698 C C . GLU A 1 87 ? 3.279 4.322 -38.729 1.00 89.06 87 GLU A C 1
ATOM 700 O O . GLU A 1 87 ? 2.545 4.542 -37.765 1.00 89.06 87 GLU A O 1
ATOM 705 N N . PHE A 1 88 ? 3.070 3.310 -39.578 1.00 89.12 88 PHE A N 1
ATOM 706 C CA . PHE A 1 88 ? 1.941 2.392 -39.458 1.00 89.12 88 PHE A CA 1
ATOM 707 C C . PHE A 1 88 ? 1.950 1.678 -38.106 1.00 89.12 88 PHE A C 1
ATOM 709 O O . PHE A 1 88 ? 0.956 1.710 -37.385 1.00 89.12 88 PHE A O 1
ATOM 716 N N . ARG A 1 89 ? 3.084 1.087 -37.707 1.00 86.25 89 ARG A N 1
ATOM 717 C CA . ARG A 1 89 ? 3.212 0.408 -36.408 1.00 86.25 89 ARG A CA 1
ATOM 718 C C . ARG A 1 89 ? 2.964 1.359 -35.242 1.00 86.25 89 ARG A C 1
ATOM 720 O O . ARG A 1 89 ? 2.285 0.973 -34.300 1.00 86.25 89 ARG A O 1
ATOM 727 N N . LYS A 1 90 ? 3.480 2.588 -35.305 1.00 84.94 90 LYS A N 1
ATOM 728 C CA . LYS A 1 90 ? 3.323 3.581 -34.235 1.00 84.94 90 LYS A CA 1
ATOM 729 C C . LYS A 1 90 ? 1.876 4.053 -34.069 1.00 84.94 90 LYS A C 1
ATOM 731 O O . LYS A 1 90 ? 1.473 4.348 -32.950 1.00 84.94 90 LYS A O 1
ATOM 736 N N . GLN A 1 91 ? 1.118 4.151 -35.160 1.00 81.69 91 GLN A N 1
ATOM 737 C CA . GLN A 1 91 ? -0.261 4.652 -35.139 1.00 81.69 91 GLN A CA 1
ATOM 738 C C . GLN A 1 91 ? -1.308 3.543 -34.964 1.00 81.69 91 GLN A C 1
ATOM 740 O O . GLN A 1 91 ? -2.331 3.758 -34.317 1.00 81.69 91 GLN A O 1
ATOM 745 N N . MET A 1 92 ? -1.065 2.358 -35.532 1.00 82.00 92 MET A N 1
ATOM 746 C CA . MET A 1 92 ? -2.064 1.290 -35.631 1.00 82.00 92 MET A CA 1
ATOM 747 C C . MET A 1 92 ? -1.818 0.134 -34.657 1.00 82.00 92 MET A C 1
ATOM 749 O O . MET A 1 92 ? -2.772 -0.534 -34.267 1.00 82.00 92 MET A O 1
ATOM 753 N N . ASN A 1 93 ? -0.591 -0.096 -34.182 1.00 83.56 93 ASN A N 1
ATOM 754 C CA . ASN A 1 93 ? -0.332 -1.166 -33.217 1.00 83.56 93 ASN A CA 1
ATOM 755 C C . ASN A 1 93 ? -0.211 -0.582 -31.808 1.00 83.56 93 ASN A C 1
ATOM 757 O O . ASN A 1 93 ? 0.610 0.298 -31.565 1.00 83.56 93 ASN A O 1
ATOM 761 N N . GLY A 1 94 ? -0.974 -1.107 -30.850 1.00 75.69 94 GLY A N 1
ATOM 762 C CA . GLY A 1 94 ? -0.835 -0.707 -29.442 1.00 75.69 94 GLY A CA 1
ATOM 763 C C . GLY A 1 94 ? -0.861 -1.856 -28.445 1.00 75.69 94 GLY A C 1
ATOM 764 O O . GLY A 1 94 ? -1.003 -1.620 -27.247 1.00 75.69 94 GLY A O 1
ATOM 765 N N . PHE A 1 95 ? -0.677 -3.095 -28.907 1.00 78.94 95 PHE A N 1
ATOM 766 C CA . PHE A 1 95 ? -0.362 -4.206 -28.014 1.00 78.94 95 PHE A CA 1
ATOM 767 C C . PHE A 1 95 ? 1.012 -3.985 -27.362 1.00 78.94 95 PHE A C 1
ATOM 769 O O . PHE A 1 95 ? 2.002 -3.730 -28.049 1.00 78.94 95 PHE A O 1
ATOM 776 N N . LYS A 1 96 ? 1.067 -4.083 -26.032 1.00 72.56 96 LYS A N 1
ATOM 777 C CA . LYS A 1 96 ? 2.288 -3.934 -25.233 1.00 72.56 96 LYS A CA 1
ATOM 778 C C . LYS A 1 96 ? 2.470 -5.183 -24.381 1.00 72.56 96 LYS A C 1
ATOM 780 O O . LYS A 1 96 ? 1.656 -5.440 -23.500 1.00 72.56 96 LYS A O 1
ATOM 785 N N . VAL A 1 97 ? 3.534 -5.940 -24.640 1.00 66.94 97 VAL A N 1
ATOM 786 C CA . VAL A 1 97 ? 3.908 -7.100 -23.819 1.00 66.94 97 VAL A CA 1
ATOM 787 C C . VAL A 1 97 ? 4.494 -6.597 -22.499 1.00 66.94 97 VAL A C 1
ATOM 789 O O . VAL A 1 97 ? 5.407 -5.770 -22.505 1.00 66.94 97 VAL A O 1
ATOM 792 N N . SER A 1 98 ? 3.971 -7.073 -21.369 1.00 59.94 98 SER A N 1
ATOM 793 C CA . SER A 1 98 ? 4.558 -6.817 -20.052 1.00 59.94 98 SER A CA 1
ATOM 794 C C . SER A 1 98 ? 5.699 -7.805 -19.807 1.00 59.94 98 SER A C 1
ATOM 796 O O . SER A 1 98 ? 5.484 -9.012 -19.786 1.00 59.94 98 SER A O 1
ATOM 798 N N . ALA A 1 99 ? 6.912 -7.302 -19.569 1.00 54.91 99 ALA A N 1
ATOM 799 C CA . ALA A 1 99 ? 8.091 -8.123 -19.263 1.00 54.91 99 ALA A CA 1
ATOM 800 C C . ALA A 1 99 ? 8.002 -8.879 -17.915 1.00 54.91 99 ALA A C 1
ATOM 802 O O . ALA A 1 99 ? 8.905 -9.634 -17.579 1.00 54.91 99 ALA A O 1
ATOM 803 N N . LYS A 1 100 ? 6.937 -8.667 -17.126 1.00 52.50 100 LYS A N 1
ATOM 804 C CA . LYS A 1 100 ? 6.711 -9.313 -15.819 1.00 52.50 100 LYS A CA 1
ATOM 805 C C . LYS A 1 100 ? 5.753 -10.512 -15.869 1.00 52.50 100 LYS A C 1
ATOM 807 O O . LYS A 1 100 ? 5.514 -11.119 -14.831 1.00 52.50 100 LYS A O 1
ATOM 812 N N . ASP A 1 101 ? 5.196 -10.849 -17.033 1.00 47.75 101 ASP A N 1
ATOM 813 C CA . ASP A 1 101 ? 4.152 -11.881 -17.148 1.00 47.75 101 ASP A CA 1
ATOM 814 C C . ASP A 1 101 ? 4.679 -13.331 -17.175 1.00 47.75 101 ASP A C 1
ATOM 816 O O . ASP A 1 101 ? 3.875 -14.260 -17.207 1.00 47.75 101 ASP A O 1
ATOM 820 N N . GLU A 1 102 ? 5.996 -13.563 -17.102 1.00 46.69 102 GLU A N 1
ATOM 821 C CA . GLU A 1 102 ? 6.559 -14.926 -17.090 1.00 46.69 102 GLU A CA 1
ATOM 822 C C . GLU A 1 102 ? 6.363 -15.681 -15.759 1.00 46.69 102 GLU A C 1
ATOM 824 O O . GLU A 1 102 ? 6.510 -16.899 -15.736 1.00 46.69 102 GLU A O 1
ATOM 829 N N . SER A 1 103 ? 5.999 -15.013 -14.651 1.00 44.69 103 SER A N 1
ATOM 830 C CA . SER A 1 103 ? 5.964 -15.649 -13.317 1.00 44.69 103 SER A CA 1
ATOM 831 C C . SER A 1 103 ? 4.579 -16.008 -12.763 1.00 44.69 103 SER A C 1
ATOM 833 O O . SER A 1 103 ? 4.495 -16.564 -11.668 1.00 44.69 103 SER A O 1
ATOM 835 N N . PHE A 1 104 ? 3.483 -15.745 -13.483 1.00 45.47 104 PHE A N 1
ATOM 836 C CA . PHE A 1 104 ? 2.152 -16.172 -13.038 1.00 45.47 104 PHE A CA 1
ATOM 837 C C . PHE A 1 104 ? 1.729 -17.462 -13.737 1.00 45.47 104 PHE A C 1
ATOM 839 O O . PHE A 1 104 ? 1.201 -17.430 -14.848 1.00 45.47 104 PHE A O 1
ATOM 846 N N . ASP A 1 105 ? 1.888 -18.585 -13.035 1.00 44.84 105 ASP A N 1
ATOM 847 C CA . ASP A 1 105 ? 1.318 -19.887 -13.390 1.00 44.84 105 ASP A CA 1
ATOM 848 C C . ASP A 1 105 ? -0.222 -19.827 -13.307 1.00 44.84 105 ASP A C 1
ATOM 850 O O . ASP A 1 105 ? -0.866 -20.205 -12.328 1.00 44.84 105 ASP A O 1
ATOM 854 N N . ARG A 1 106 ? -0.838 -19.215 -14.321 1.00 50.12 106 ARG A N 1
ATOM 855 C CA . ARG A 1 106 ? -2.283 -19.206 -14.546 1.00 50.12 106 ARG A CA 1
ATOM 856 C C . ARG A 1 106 ? -2.547 -20.101 -15.742 1.00 50.12 106 ARG A C 1
ATOM 858 O O . ARG A 1 106 ? -2.434 -19.654 -16.883 1.00 50.12 106 ARG A O 1
ATOM 865 N N . HIS A 1 107 ? -2.929 -21.352 -15.495 1.00 46.00 107 HIS A N 1
ATOM 866 C CA . HIS A 1 107 ? -3.433 -22.239 -16.542 1.00 46.00 107 HIS A CA 1
ATOM 867 C C . HIS A 1 107 ? -4.690 -21.616 -17.181 1.00 46.00 107 HIS A C 1
ATOM 869 O O . HIS A 1 107 ? -5.804 -21.748 -16.680 1.00 46.00 107 HIS A O 1
ATOM 875 N N . THR A 1 108 ? -4.508 -20.886 -18.281 1.00 55.75 108 THR A N 1
ATOM 876 C CA . THR A 1 108 ? -5.570 -20.197 -19.036 1.00 55.75 108 THR A CA 1
ATOM 877 C C . THR A 1 108 ? -6.303 -21.133 -19.997 1.00 55.75 108 THR A C 1
ATOM 879 O O . THR A 1 108 ? -7.354 -20.780 -20.529 1.00 55.75 108 THR A O 1
ATOM 882 N N . PHE A 1 109 ? -5.791 -22.350 -20.186 1.00 62.22 109 PHE A N 1
ATOM 883 C CA . PHE A 1 109 ? -6.367 -23.368 -21.051 1.00 62.22 109 PHE A CA 1
ATOM 884 C C . PHE A 1 109 ? -6.168 -24.756 -20.438 1.00 62.22 109 PHE A C 1
ATOM 886 O O . PHE A 1 109 ? -5.049 -25.153 -20.123 1.00 62.22 109 PHE A O 1
ATOM 893 N N . LEU A 1 110 ? -7.261 -25.505 -20.292 1.00 62.53 110 LEU A N 1
ATOM 894 C CA . LEU A 1 110 ? -7.235 -26.914 -19.909 1.00 62.53 110 LEU A CA 1
ATOM 895 C C . LEU A 1 110 ? -7.560 -27.747 -21.146 1.00 62.53 110 LEU A C 1
ATOM 897 O O . LEU A 1 110 ? -8.707 -27.780 -21.600 1.00 62.53 110 LEU A O 1
ATOM 901 N N . ALA A 1 111 ? -6.545 -28.410 -21.698 1.00 62.28 111 ALA A N 1
ATOM 902 C CA . ALA A 1 111 ? -6.728 -29.321 -22.816 1.00 62.28 111 ALA A CA 1
ATOM 903 C C . ALA A 1 111 ? -7.613 -30.498 -22.379 1.00 62.28 111 ALA A C 1
ATOM 905 O O . ALA A 1 111 ? -7.305 -31.206 -21.420 1.00 62.28 111 ALA A O 1
ATOM 906 N N . ARG A 1 112 ? -8.726 -30.722 -23.082 1.00 65.56 112 ARG A N 1
ATOM 907 C CA . ARG A 1 112 ? -9.533 -31.931 -22.885 1.00 65.56 112 ARG A CA 1
ATOM 908 C C . ARG A 1 112 ? -8.814 -33.104 -23.547 1.00 65.56 112 ARG A C 1
ATOM 910 O O . ARG A 1 112 ? -8.540 -33.050 -24.743 1.00 65.56 112 ARG A O 1
ATOM 917 N N . ALA A 1 113 ? -8.531 -34.159 -22.787 1.00 67.25 113 ALA A N 1
ATOM 918 C CA . ALA A 1 113 ? -8.018 -35.402 -23.356 1.00 67.25 113 ALA A CA 1
ATOM 919 C C . ALA A 1 113 ? -9.093 -36.061 -24.248 1.00 67.25 113 ALA A C 1
ATOM 921 O O . ALA A 1 113 ? -10.277 -36.024 -23.913 1.00 67.25 113 ALA A O 1
ATOM 922 N N . ASN A 1 114 ? -8.671 -36.681 -25.357 1.00 71.81 114 ASN A N 1
ATOM 923 C CA . ASN A 1 114 ? -9.496 -37.492 -26.274 1.00 71.81 114 ASN A CA 1
ATOM 924 C C . ASN A 1 114 ? -10.499 -36.739 -27.173 1.00 71.81 114 ASN A C 1
ATOM 926 O O . ASN A 1 114 ? -11.559 -37.273 -27.497 1.00 71.81 114 ASN A O 1
ATOM 930 N N . VAL A 1 115 ? -10.174 -35.523 -27.620 1.00 77.00 115 VAL A N 1
ATOM 931 C CA . VAL A 1 115 ? -10.974 -34.813 -28.636 1.00 77.00 115 VAL A CA 1
ATOM 932 C C . VAL A 1 115 ? -10.300 -34.928 -30.005 1.00 77.00 115 VAL A C 1
ATOM 934 O O . VAL A 1 115 ? -9.137 -34.562 -30.148 1.00 77.00 115 VAL A O 1
ATOM 937 N N . ALA A 1 116 ? -11.029 -35.411 -31.015 1.00 81.69 116 ALA A N 1
ATOM 938 C CA . ALA A 1 116 ? -10.586 -35.346 -32.407 1.00 81.69 116 ALA A CA 1
ATOM 939 C C . ALA A 1 116 ? -10.615 -33.884 -32.880 1.00 81.69 116 ALA A C 1
ATOM 941 O O . ALA A 1 116 ? -11.674 -33.250 -32.889 1.00 81.69 116 ALA A O 1
ATOM 942 N N . ILE A 1 117 ? -9.449 -33.339 -33.226 1.00 82.50 117 ILE A N 1
ATOM 943 C CA . ILE A 1 117 ? -9.300 -31.953 -33.677 1.00 82.50 117 ILE A CA 1
ATOM 944 C C . ILE A 1 117 ? -9.477 -31.927 -35.203 1.00 82.50 117 ILE A C 1
ATOM 946 O O . ILE A 1 117 ? -8.781 -32.676 -35.884 1.00 82.50 117 ILE A O 1
ATOM 950 N N . PRO A 1 118 ? -10.391 -31.108 -35.755 1.00 89.31 118 PRO A N 1
ATOM 951 C CA . PRO A 1 118 ? -10.549 -30.985 -37.202 1.00 89.31 118 PRO A CA 1
ATOM 952 C C . PRO A 1 118 ? -9.308 -30.384 -37.877 1.00 89.31 118 PRO A C 1
ATOM 954 O O . PRO A 1 118 ? -8.724 -29.442 -37.343 1.00 89.31 118 PRO A O 1
ATOM 957 N N . ASP A 1 119 ? -8.992 -30.845 -39.090 1.00 91.50 119 ASP A N 1
ATOM 958 C CA . ASP A 1 119 ? -7.865 -30.332 -39.891 1.00 91.50 119 ASP A CA 1
ATOM 959 C C . ASP A 1 119 ? -8.040 -28.859 -40.307 1.00 91.50 119 ASP A C 1
ATOM 961 O O . ASP A 1 119 ? -7.065 -28.140 -40.516 1.00 91.50 119 ASP A O 1
ATOM 965 N N . ALA A 1 120 ? -9.288 -28.388 -40.417 1.00 93.06 120 ALA A N 1
ATOM 966 C CA . ALA A 1 120 ? -9.614 -27.003 -40.735 1.00 93.06 120 ALA A CA 1
ATOM 967 C C . ALA A 1 120 ? -10.899 -26.552 -40.031 1.00 93.06 120 ALA A C 1
ATOM 969 O O . ALA A 1 120 ? -11.889 -27.285 -39.958 1.00 93.06 120 ALA A O 1
ATOM 970 N N . VAL A 1 121 ? -10.904 -25.309 -39.542 1.00 92.56 121 VAL A N 1
ATOM 971 C CA . VAL A 1 121 ? -12.078 -24.692 -38.917 1.00 92.56 121 VAL A CA 1
ATOM 972 C C . VAL A 1 121 ? -12.240 -23.257 -39.403 1.00 92.56 121 VAL A C 1
ATOM 974 O O . VAL A 1 121 ? -11.360 -22.427 -39.205 1.00 92.56 121 VAL A O 1
ATOM 977 N N . ASP A 1 122 ? -13.407 -22.958 -39.975 1.00 93.50 122 ASP A N 1
ATOM 978 C CA . ASP A 1 122 ? -13.848 -21.593 -40.262 1.00 93.50 122 ASP A CA 1
ATOM 979 C C . ASP A 1 122 ? -15.075 -21.252 -39.406 1.00 93.50 122 ASP A C 1
ATOM 981 O O . ASP A 1 122 ? -16.111 -21.922 -39.467 1.00 93.50 122 ASP A O 1
ATOM 985 N N . TRP A 1 123 ? -14.938 -20.220 -38.577 1.00 94.50 123 TRP A N 1
ATOM 986 C CA . TRP A 1 123 ? -15.970 -19.744 -37.656 1.00 94.50 123 TRP A CA 1
ATOM 987 C C . TRP A 1 123 ? -16.916 -18.714 -38.290 1.00 94.50 123 TRP A C 1
ATOM 989 O O . TRP A 1 123 ? -18.008 -18.490 -37.765 1.00 94.50 123 TRP A O 1
ATOM 999 N N . ARG A 1 124 ? -16.545 -18.129 -39.439 1.00 93.56 124 ARG A N 1
ATOM 1000 C CA . ARG A 1 124 ? -17.344 -17.121 -40.155 1.00 93.56 124 ARG A CA 1
ATOM 1001 C C . ARG A 1 124 ? -18.698 -17.663 -40.631 1.00 93.56 124 ARG A C 1
ATOM 1003 O O . ARG A 1 124 ? -19.711 -17.088 -40.238 1.00 93.56 124 ARG A O 1
ATOM 1010 N N . PRO A 1 125 ? -18.783 -18.787 -41.380 1.00 94.00 125 PRO A N 1
ATOM 1011 C CA . PRO A 1 125 ? -20.078 -19.333 -41.799 1.00 94.00 125 PRO A CA 1
ATOM 1012 C C . PRO A 1 125 ? -20.888 -19.896 -40.624 1.00 94.00 125 PRO A C 1
ATOM 1014 O O . PRO A 1 125 ? -22.082 -20.139 -40.758 1.00 94.00 125 PRO A O 1
ATOM 1017 N N . LYS A 1 126 ? -20.248 -20.108 -39.467 1.00 93.06 126 LYS A N 1
ATOM 1018 C CA . LYS A 1 126 ? -20.880 -20.645 -38.259 1.00 93.06 126 LYS A CA 1
ATOM 1019 C C . LYS A 1 126 ? -21.534 -19.567 -37.387 1.00 93.06 126 LYS A C 1
ATOM 1021 O O . LYS A 1 126 ? -22.112 -19.916 -36.366 1.00 93.06 126 LYS A O 1
ATOM 1026 N N . GLY A 1 127 ? -21.425 -18.286 -37.751 1.00 92.56 127 GLY A N 1
ATOM 1027 C CA . GLY A 1 127 ? -22.061 -17.176 -37.027 1.00 92.56 127 GLY A CA 1
ATOM 1028 C C . GLY A 1 127 ? -21.308 -16.685 -35.786 1.00 92.56 127 GLY A C 1
ATOM 1029 O O . GLY A 1 127 ? -21.842 -15.881 -35.034 1.00 92.56 127 GLY A O 1
ATOM 1030 N N . TYR A 1 128 ? -20.067 -17.128 -35.571 1.00 94.69 128 TYR A N 1
ATOM 1031 C CA . TYR A 1 128 ? -19.261 -16.760 -34.396 1.00 94.69 128 TYR A CA 1
ATOM 1032 C C . TYR A 1 128 ? -18.505 -15.433 -34.560 1.00 94.69 128 TYR A C 1
ATOM 1034 O O . TYR A 1 128 ? -17.872 -14.975 -33.614 1.00 94.69 128 TYR A O 1
ATOM 1042 N N . VAL A 1 129 ? -18.502 -14.855 -35.764 1.00 96.06 129 VAL A N 1
ATOM 1043 C CA . VAL A 1 129 ? -17.614 -13.748 -36.139 1.00 96.06 129 VAL A CA 1
ATOM 1044 C C . VAL A 1 129 ? -18.450 -12.556 -36.586 1.00 96.06 129 VAL A C 1
ATOM 1046 O O . VAL A 1 129 ? -19.300 -12.684 -37.467 1.00 96.06 129 VAL A O 1
ATOM 1049 N N . THR A 1 130 ? -18.205 -11.398 -35.980 1.00 94.50 130 THR A N 1
ATOM 1050 C CA . THR A 1 130 ? -18.806 -10.117 -36.365 1.00 94.50 130 THR A CA 1
ATOM 1051 C C . THR A 1 130 ? -18.179 -9.565 -37.660 1.00 94.50 130 THR A C 1
ATOM 1053 O O . THR A 1 130 ? -17.124 -10.039 -38.092 1.00 94.50 130 THR A O 1
ATOM 1056 N N . PRO A 1 131 ? -18.813 -8.585 -38.337 1.00 94.06 131 PRO A N 1
ATOM 1057 C CA . PRO A 1 131 ? -18.201 -7.906 -39.480 1.00 94.06 131 PRO A CA 1
ATOM 1058 C C . PRO A 1 131 ? -16.841 -7.289 -39.133 1.00 94.06 131 PRO A C 1
ATOM 1060 O O . PRO A 1 131 ? -16.596 -6.912 -37.990 1.00 94.06 131 PRO A O 1
ATOM 1063 N N . ILE A 1 132 ? -15.970 -7.143 -40.135 1.00 93.12 132 ILE A N 1
ATOM 1064 C CA . ILE A 1 132 ? -14.661 -6.500 -39.958 1.00 93.12 132 ILE A CA 1
ATOM 1065 C C . ILE A 1 132 ? -14.871 -5.042 -39.527 1.00 93.12 132 ILE A C 1
ATOM 1067 O O . ILE A 1 132 ? -15.591 -4.295 -40.190 1.00 93.12 132 ILE A O 1
ATOM 1071 N N . LYS A 1 133 ? -14.222 -4.647 -38.430 1.00 91.62 133 LYS A N 1
ATOM 1072 C CA . LYS A 1 133 ? -14.278 -3.298 -37.849 1.00 91.62 133 LYS A CA 1
ATOM 1073 C C . LYS A 1 133 ? -12.959 -2.543 -38.084 1.00 91.62 133 LYS A C 1
ATOM 1075 O O . LYS A 1 133 ? -11.929 -3.165 -38.346 1.00 91.62 133 LYS A O 1
ATOM 1080 N N . ASP A 1 134 ? -12.985 -1.213 -37.970 1.00 88.75 134 ASP A N 1
ATOM 1081 C CA . ASP A 1 134 ? -11.807 -0.338 -38.098 1.00 88.75 134 ASP A CA 1
ATOM 1082 C C . ASP A 1 134 ? -11.499 0.351 -36.761 1.00 88.75 134 ASP A C 1
ATOM 1084 O O . ASP A 1 134 ? -12.329 1.070 -36.209 1.00 88.75 134 ASP A O 1
ATOM 1088 N N . GLN A 1 135 ? -10.292 0.128 -36.245 1.00 84.62 135 GLN A N 1
ATOM 1089 C CA . GLN A 1 135 ? -9.808 0.714 -34.992 1.00 84.62 135 GLN A CA 1
ATOM 1090 C C . GLN A 1 135 ? -9.389 2.189 -35.109 1.00 84.62 135 GLN A C 1
ATOM 1092 O O . GLN A 1 135 ? -9.143 2.841 -34.092 1.00 84.62 135 GLN A O 1
ATOM 1097 N N . GLY A 1 136 ? -9.235 2.708 -36.331 1.00 85.00 136 GLY A N 1
ATOM 1098 C CA . GLY A 1 136 ? -8.680 4.037 -36.573 1.00 85.00 136 GLY A CA 1
ATOM 1099 C C . GLY A 1 136 ? -7.254 4.212 -36.026 1.00 85.00 136 GLY A C 1
ATOM 1100 O O . GLY A 1 136 ? -6.526 3.250 -35.767 1.00 85.00 136 GLY A O 1
ATOM 1101 N N . GLN A 1 137 ? -6.847 5.468 -35.822 1.00 77.50 137 GLN A N 1
ATOM 1102 C CA . GLN A 1 137 ? -5.488 5.862 -35.408 1.00 77.50 137 GLN A CA 1
ATOM 1103 C C . GLN A 1 137 ? -5.267 5.782 -33.879 1.00 77.50 137 GLN A C 1
ATOM 1105 O O . GLN A 1 137 ? -4.645 6.659 -33.286 1.00 77.50 137 GLN A O 1
ATOM 1110 N N . CYS A 1 138 ? -5.835 4.770 -33.216 1.00 80.12 138 CYS A N 1
ATOM 1111 C CA . CYS A 1 138 ? -5.849 4.665 -31.750 1.00 80.12 138 CYS A CA 1
ATOM 1112 C C . CYS A 1 138 ? -4.814 3.668 -31.189 1.00 80.12 138 CYS A C 1
ATOM 1114 O O . CYS A 1 138 ? -4.425 3.756 -30.025 1.00 80.12 138 CYS A O 1
ATOM 1116 N N . GLY A 1 139 ? -4.363 2.697 -31.990 1.00 82.00 139 GLY A N 1
ATOM 1117 C CA . GLY A 1 139 ? -3.561 1.577 -31.481 1.00 82.00 139 GLY A CA 1
ATOM 1118 C C . GLY A 1 139 ? -4.352 0.623 -30.569 1.00 82.00 139 GLY A C 1
ATOM 1119 O O . GLY A 1 139 ? -3.780 -0.091 -29.751 1.00 82.00 139 GLY A O 1
ATOM 1120 N N . SER A 1 140 ? -5.677 0.576 -30.681 1.00 88.12 140 SER A N 1
ATOM 1121 C CA . SER A 1 140 ? -6.558 -0.211 -29.806 1.00 88.12 140 SER A CA 1
ATOM 1122 C C . SER A 1 140 ? -6.682 -1.691 -30.199 1.00 88.12 140 SER A C 1
ATOM 1124 O O . SER A 1 140 ? -7.581 -2.378 -29.724 1.00 88.12 140 SER A O 1
ATOM 1126 N N . CYS A 1 141 ? -5.767 -2.229 -31.015 1.00 88.31 141 CYS A N 1
ATOM 1127 C CA . CYS A 1 141 ? -5.825 -3.600 -31.546 1.00 88.31 141 CYS A CA 1
ATOM 1128 C C . CYS A 1 141 ? -6.030 -4.692 -30.471 1.00 88.31 141 CYS A C 1
ATOM 1130 O O . CYS A 1 141 ? -6.682 -5.705 -30.719 1.00 88.31 141 CYS A O 1
ATOM 1132 N N . TRP A 1 142 ? -5.510 -4.484 -29.256 1.00 88.75 142 TRP A N 1
ATOM 1133 C CA . TRP A 1 142 ? -5.695 -5.389 -28.116 1.00 88.75 142 TRP A CA 1
ATOM 1134 C C . TRP A 1 142 ? -7.161 -5.462 -27.649 1.00 88.75 142 TRP A C 1
ATOM 1136 O O . TRP A 1 142 ? -7.630 -6.541 -27.292 1.00 88.75 142 TRP A O 1
ATOM 1146 N N . ALA A 1 143 ? -7.902 -4.351 -27.710 1.00 89.31 143 ALA A N 1
ATOM 1147 C CA . ALA A 1 143 ? -9.320 -4.291 -27.364 1.00 89.31 143 ALA A CA 1
ATOM 1148 C C . ALA A 1 143 ? -10.187 -5.005 -28.413 1.00 89.31 143 ALA A C 1
ATOM 1150 O O . ALA A 1 143 ? -11.109 -5.736 -28.053 1.00 89.31 143 ALA A O 1
ATOM 1151 N N . PHE A 1 144 ? -9.851 -4.867 -29.700 1.00 92.38 144 PHE A N 1
ATOM 1152 C CA . PHE A 1 144 ? -10.513 -5.587 -30.799 1.00 92.38 144 PHE A CA 1
ATOM 1153 C C . PHE A 1 144 ? -10.288 -7.103 -30.712 1.00 92.38 144 PHE A C 1
ATOM 1155 O O . PHE A 1 144 ? -11.213 -7.888 -30.896 1.00 92.38 144 PHE A O 1
ATOM 1162 N N . SER A 1 145 ? -9.072 -7.534 -30.365 1.00 91.06 145 SER A N 1
ATOM 1163 C CA . SER A 1 145 ? -8.774 -8.957 -30.149 1.00 91.06 145 SER A CA 1
ATOM 1164 C C . SER A 1 145 ? -9.566 -9.543 -28.967 1.00 91.06 145 SER A C 1
ATOM 1166 O O . SER A 1 145 ? -10.153 -10.628 -29.062 1.00 91.06 145 SER A O 1
ATOM 1168 N N . ALA A 1 146 ? -9.633 -8.800 -27.855 1.00 90.25 146 ALA A N 1
ATOM 1169 C CA . ALA A 1 146 ? -10.360 -9.213 -26.658 1.00 90.25 146 ALA A CA 1
ATOM 1170 C C . ALA A 1 146 ? -11.875 -9.297 -26.897 1.00 90.25 146 ALA A C 1
ATOM 1172 O O . ALA A 1 146 ? -12.495 -10.311 -26.573 1.00 90.25 146 ALA A O 1
ATOM 1173 N N . THR A 1 147 ? -12.468 -8.261 -27.495 1.00 92.88 147 THR A N 1
ATOM 1174 C CA . THR A 1 147 ? -13.896 -8.256 -27.845 1.00 92.88 147 THR A CA 1
ATOM 1175 C C . THR A 1 147 ? -14.230 -9.362 -28.833 1.00 92.88 147 THR A C 1
ATOM 1177 O O . THR A 1 147 ? -15.125 -10.138 -28.528 1.00 92.88 147 THR A O 1
ATOM 1180 N N . GLY A 1 148 ? -13.479 -9.545 -29.924 1.00 94.25 148 GLY A N 1
ATOM 1181 C CA . GLY A 1 148 ? -13.745 -10.618 -30.891 1.00 94.25 148 GLY A CA 1
ATOM 1182 C C . GLY A 1 148 ? -13.760 -12.018 -30.258 1.00 94.25 148 GLY A C 1
ATOM 1183 O O . GLY A 1 148 ? -14.617 -12.848 -30.566 1.00 94.25 148 GLY A O 1
ATOM 1184 N N . SER A 1 149 ? -12.869 -12.267 -29.293 1.00 92.81 149 SER A N 1
ATOM 1185 C CA . SER A 1 149 ? -12.864 -13.520 -28.524 1.00 92.81 149 SER A CA 1
ATOM 1186 C C . SER A 1 149 ? -14.102 -13.660 -27.625 1.00 92.81 149 SER A C 1
ATOM 1188 O O . SER A 1 149 ? -14.703 -14.735 -27.551 1.00 92.81 149 SER A O 1
ATOM 1190 N N . LEU A 1 150 ? -14.503 -12.577 -26.949 1.00 92.69 150 LEU A N 1
ATOM 1191 C CA . LEU A 1 150 ? -15.693 -12.541 -26.093 1.00 92.69 150 LEU A CA 1
ATOM 1192 C C . LEU A 1 150 ? -16.990 -12.691 -26.894 1.00 92.69 150 LEU A C 1
ATOM 1194 O O . LEU A 1 150 ? -17.880 -13.412 -26.454 1.00 92.69 150 LEU A O 1
ATOM 1198 N N . GLU A 1 151 ? -17.088 -12.062 -28.063 1.00 95.69 151 GLU A N 1
ATOM 1199 C CA . GLU A 1 151 ? -18.217 -12.174 -28.992 1.00 95.69 151 GLU A CA 1
ATOM 1200 C C . GLU A 1 151 ? -18.419 -13.633 -29.423 1.00 95.69 151 GLU A C 1
ATOM 1202 O O . GLU A 1 151 ? -19.526 -14.166 -29.315 1.00 95.69 151 GLU A O 1
ATOM 1207 N N . GLY A 1 152 ? -17.336 -14.319 -29.812 1.00 93.69 152 GLY A N 1
ATOM 1208 C CA . GLY A 1 152 ? -17.382 -15.731 -30.189 1.00 93.69 152 GLY A CA 1
ATOM 1209 C C . GLY A 1 152 ? -17.813 -16.648 -29.038 1.00 93.69 152 GLY A C 1
ATOM 1210 O O . GLY A 1 152 ? -18.646 -17.534 -29.227 1.00 93.69 152 GLY A O 1
ATOM 1211 N N . GLN A 1 153 ? -17.301 -16.425 -27.822 1.00 92.44 153 GLN A N 1
ATOM 1212 C CA . GLN A 1 153 ? -17.710 -17.193 -26.634 1.00 92.44 153 GLN A CA 1
ATOM 1213 C C . GLN A 1 153 ? -19.142 -16.877 -26.190 1.00 92.44 153 GLN A C 1
ATOM 1215 O O . GLN A 1 153 ? -19.869 -17.767 -25.741 1.00 92.44 153 GLN A O 1
ATOM 1220 N N . HIS A 1 154 ? -19.569 -15.622 -26.332 1.00 93.19 154 HIS A N 1
ATOM 1221 C CA . HIS A 1 154 ? -20.945 -15.216 -26.086 1.00 93.19 154 HIS A CA 1
ATOM 1222 C C . HIS A 1 154 ? -21.884 -15.961 -27.032 1.00 93.19 154 HIS A C 1
ATOM 1224 O O . HIS A 1 154 ? -22.787 -16.645 -26.553 1.00 93.19 154 HIS A O 1
ATOM 1230 N N . PHE A 1 155 ? -21.615 -15.923 -28.342 1.00 95.06 155 PHE A N 1
ATOM 1231 C CA . PHE A 1 155 ? -22.387 -16.664 -29.337 1.00 95.06 155 PHE A CA 1
ATOM 1232 C C . PHE A 1 155 ? -22.406 -18.168 -29.039 1.00 95.06 155 PHE A C 1
ATOM 1234 O O . PHE A 1 155 ? -23.474 -18.774 -29.035 1.00 95.06 155 PHE A O 1
ATOM 1241 N N . ALA A 1 156 ? -21.260 -18.763 -28.686 1.00 91.44 156 ALA A N 1
ATOM 1242 C CA . ALA A 1 156 ? -21.182 -20.177 -28.314 1.00 91.44 156 ALA A CA 1
ATOM 1243 C C . ALA A 1 156 ? -22.188 -20.554 -27.213 1.00 91.44 156 ALA A C 1
ATOM 1245 O O . ALA A 1 156 ? -22.771 -21.638 -27.236 1.00 91.44 156 ALA A O 1
ATOM 1246 N N . LYS A 1 157 ? -22.391 -19.652 -26.249 1.00 91.88 157 LYS A N 1
ATOM 1247 C CA . LYS A 1 157 ? -23.234 -19.875 -25.076 1.00 91.88 157 LYS A CA 1
ATOM 1248 C C . LYS A 1 157 ? -24.699 -19.506 -25.289 1.00 91.88 157 LYS A C 1
ATOM 1250 O O . LYS A 1 157 ? -25.569 -20.195 -24.767 1.00 91.88 157 LYS A O 1
ATOM 1255 N N . THR A 1 158 ? -24.969 -18.400 -25.973 1.00 93.25 158 THR A N 1
ATOM 1256 C CA . THR A 1 158 ? -26.311 -17.802 -26.067 1.00 93.25 158 THR A CA 1
ATOM 1257 C C . THR A 1 158 ? -26.959 -17.995 -27.431 1.00 93.25 158 THR A C 1
ATOM 1259 O O . THR A 1 158 ? -28.157 -17.764 -27.559 1.00 93.25 158 THR A O 1
ATOM 1262 N N . GLN A 1 159 ? -26.184 -18.401 -28.443 1.00 93.62 159 GLN A N 1
ATOM 1263 C CA . GLN A 1 159 ? -26.575 -18.424 -29.857 1.00 93.62 159 GLN A CA 1
ATOM 1264 C C . GLN A 1 159 ? -26.991 -17.044 -30.398 1.00 93.62 159 GLN A C 1
ATOM 1266 O O . GLN A 1 159 ? -27.632 -16.941 -31.441 1.00 93.62 159 GLN A O 1
ATOM 1271 N N . GLN A 1 160 ? -26.612 -15.967 -29.703 1.00 93.88 160 GLN A N 1
ATOM 1272 C CA . GLN A 1 160 ? -26.855 -14.590 -30.116 1.00 93.88 160 GLN A CA 1
ATOM 1273 C C . GLN A 1 160 ? -25.523 -13.890 -30.355 1.00 93.88 160 GLN A C 1
ATOM 1275 O O . GLN A 1 160 ? -24.701 -13.754 -29.444 1.00 93.88 160 GLN A O 1
ATOM 1280 N N . LEU A 1 161 ? -25.299 -13.455 -31.595 1.00 93.38 161 LEU A N 1
ATOM 1281 C CA . LEU A 1 161 ? -24.098 -12.713 -31.949 1.00 93.38 161 LEU A CA 1
ATOM 1282 C C . LEU A 1 161 ? -24.344 -11.243 -31.631 1.00 93.38 161 LEU A C 1
ATOM 1284 O O . LEU A 1 161 ? -25.258 -10.624 -32.172 1.00 93.38 161 LEU A O 1
ATOM 1288 N N . VAL A 1 162 ? -23.528 -10.696 -30.739 1.00 92.56 162 VAL A N 1
ATOM 1289 C CA . VAL A 1 162 ? -23.615 -9.304 -30.302 1.00 92.56 162 VAL A CA 1
ATOM 1290 C C . VAL A 1 162 ? -22.295 -8.642 -30.642 1.00 92.56 162 VAL A C 1
ATOM 1292 O O . VAL A 1 162 ? -21.251 -9.188 -30.312 1.00 92.56 162 VAL A O 1
ATOM 1295 N N . SER A 1 163 ? -22.343 -7.476 -31.284 1.00 94.12 163 SER A N 1
ATOM 1296 C CA . SER A 1 163 ? -21.157 -6.638 -31.457 1.00 94.12 163 SER A CA 1
ATOM 1297 C C . SER A 1 163 ? -20.875 -5.912 -30.143 1.00 94.12 163 SER A C 1
ATOM 1299 O O . SER A 1 163 ? -21.652 -5.046 -29.740 1.00 94.12 163 SER A O 1
ATOM 1301 N N . LEU A 1 164 ? -19.787 -6.273 -29.469 1.00 92.69 164 LEU A N 1
ATOM 1302 C CA . LEU A 1 164 ? -19.356 -5.657 -28.215 1.00 92.69 164 LEU A CA 1
ATOM 1303 C C . LEU A 1 164 ? -18.625 -4.330 -28.473 1.00 92.69 164 LEU A C 1
ATOM 1305 O O . LEU A 1 164 ? -18.215 -4.043 -29.596 1.00 92.69 164 LEU A O 1
ATOM 1309 N N . SER A 1 165 ? -18.496 -3.509 -27.423 1.00 92.00 165 SER A N 1
ATOM 1310 C CA . SER A 1 165 ? -17.845 -2.194 -27.481 1.00 92.00 165 SER A CA 1
ATOM 1311 C C . SER A 1 165 ? -16.357 -2.297 -27.153 1.00 92.00 165 SER A C 1
ATOM 1313 O O . SER A 1 165 ? -15.974 -2.508 -26.002 1.00 92.00 165 SER A O 1
ATOM 1315 N N . GLU A 1 166 ? -15.506 -2.082 -28.150 1.00 92.31 166 GLU A N 1
ATOM 1316 C CA . GLU A 1 166 ? -14.060 -1.955 -27.960 1.00 92.31 166 GLU A CA 1
ATOM 1317 C C . GLU A 1 166 ? -13.708 -0.706 -27.154 1.00 92.31 166 GLU A C 1
ATOM 1319 O O . GLU A 1 166 ? -12.802 -0.748 -26.322 1.00 92.31 166 GLU A O 1
ATOM 1324 N N . GLN A 1 167 ? -14.461 0.384 -27.349 1.00 87.25 167 GLN A N 1
ATOM 1325 C CA . GLN A 1 167 ? -14.255 1.646 -26.640 1.00 87.25 167 GLN A CA 1
ATOM 1326 C C . GLN A 1 167 ? -14.394 1.471 -25.125 1.00 87.25 167 GLN A C 1
ATOM 1328 O O . GLN A 1 167 ? -13.602 2.024 -24.370 1.00 87.25 167 GLN A O 1
ATOM 1333 N N . ASN A 1 168 ? -15.323 0.622 -24.670 1.00 85.56 168 ASN A N 1
ATOM 1334 C CA . ASN A 1 168 ? -15.444 0.311 -23.249 1.00 85.56 168 ASN A CA 1
ATOM 1335 C C . ASN A 1 168 ? -14.148 -0.290 -22.679 1.00 85.56 168 ASN A C 1
ATOM 1337 O O . ASN A 1 168 ? -13.741 0.081 -21.580 1.00 85.56 168 ASN A O 1
ATOM 1341 N N . LEU A 1 169 ? -13.468 -1.173 -23.415 1.00 85.44 169 LEU A N 1
ATOM 1342 C CA . LEU A 1 169 ? -12.176 -1.695 -22.970 1.00 85.44 169 LEU A CA 1
ATOM 1343 C C . LEU A 1 169 ? -11.099 -0.612 -23.003 1.00 85.44 169 LEU A C 1
ATOM 1345 O O . LEU A 1 169 ? -10.351 -0.498 -22.038 1.00 85.44 169 LEU A O 1
ATOM 1349 N N . VAL A 1 170 ? -11.043 0.194 -24.065 1.00 82.94 170 VAL A N 1
ATOM 1350 C CA . VAL A 1 170 ? -10.075 1.296 -24.191 1.00 82.94 170 VAL A CA 1
ATOM 1351 C C . VAL A 1 170 ? -10.191 2.282 -23.024 1.00 82.94 170 VAL A C 1
ATOM 1353 O O . VAL A 1 170 ? -9.170 2.657 -22.448 1.00 82.94 170 VAL A O 1
ATOM 1356 N N . ASP A 1 171 ? -11.413 2.637 -22.629 1.00 77.50 171 ASP A N 1
ATOM 1357 C CA . ASP A 1 171 ? -11.670 3.627 -21.580 1.00 77.50 171 ASP A CA 1
ATOM 1358 C C . ASP A 1 171 ? -11.521 3.054 -20.165 1.00 77.50 171 ASP A C 1
ATOM 1360 O O . ASP A 1 171 ? -11.131 3.768 -19.240 1.00 77.50 171 ASP A O 1
ATOM 1364 N N . CYS A 1 172 ? -11.844 1.770 -19.966 1.00 74.19 172 CYS A N 1
ATOM 1365 C CA . CYS A 1 172 ? -11.979 1.192 -18.624 1.00 74.19 172 CYS A CA 1
ATOM 1366 C C . CYS A 1 172 ? -10.873 0.198 -18.238 1.00 74.19 172 CYS A C 1
ATOM 1368 O O . CYS A 1 172 ? -10.669 -0.046 -17.048 1.00 74.19 172 CYS A O 1
ATOM 1370 N N . SER A 1 173 ? -10.133 -0.374 -19.194 1.00 70.38 173 SER A N 1
ATOM 1371 C CA . SER A 1 173 ? -9.056 -1.340 -18.923 1.00 70.38 173 SER A CA 1
ATOM 1372 C C . SER A 1 173 ? -7.754 -0.633 -18.517 1.00 70.38 173 SER A C 1
ATOM 1374 O O . SER A 1 173 ? -6.728 -0.716 -19.195 1.00 70.38 173 SER A O 1
ATOM 1376 N N . GLY A 1 174 ? -7.795 0.088 -17.394 1.00 64.06 174 GLY A N 1
ATOM 1377 C CA . GLY A 1 174 ? -6.630 0.735 -16.790 1.00 64.06 174 GLY A CA 1
ATOM 1378 C C . GLY A 1 174 ? -5.704 -0.237 -16.041 1.00 64.06 174 GLY A C 1
ATOM 1379 O O . GLY A 1 174 ? -5.968 -1.434 -15.930 1.00 64.06 174 GLY A O 1
ATOM 1380 N N . LYS A 1 175 ? -4.628 0.297 -15.438 1.00 52.34 175 LYS A N 1
ATOM 1381 C CA . LYS A 1 175 ? -3.626 -0.464 -14.651 1.00 52.34 175 LYS A CA 1
ATOM 1382 C C . LYS A 1 175 ? -4.211 -1.329 -13.520 1.00 52.34 175 LYS A C 1
ATOM 1384 O O . LYS A 1 175 ? -3.515 -2.201 -13.018 1.00 52.34 175 LYS A O 1
ATOM 1389 N N . PHE A 1 176 ? -5.452 -1.096 -13.101 1.00 44.84 176 PHE A N 1
ATOM 1390 C CA . PHE A 1 176 ? -6.038 -1.682 -11.893 1.00 44.84 176 PHE A CA 1
ATOM 1391 C C . PHE A 1 176 ? -6.731 -3.037 -12.101 1.00 44.84 176 PHE A C 1
ATOM 1393 O O . PHE A 1 176 ? -6.971 -3.734 -11.121 1.00 44.84 176 PHE A O 1
ATOM 1400 N N . GLY A 1 177 ? -6.986 -3.460 -13.347 1.00 45.56 177 GLY A N 1
ATOM 1401 C CA . GLY A 1 177 ? -7.729 -4.700 -13.619 1.00 45.56 177 GLY A CA 1
ATOM 1402 C C . GLY A 1 177 ? -7.029 -5.996 -13.183 1.00 45.56 177 GLY A C 1
ATOM 1403 O O . GLY A 1 177 ? -7.697 -6.999 -12.952 1.00 45.56 177 GLY A O 1
ATOM 1404 N N . TYR A 1 178 ? -5.698 -5.986 -13.036 1.00 45.62 178 TYR A N 1
ATOM 1405 C CA . TYR A 1 178 ? -4.916 -7.213 -12.826 1.00 45.62 178 TYR A CA 1
ATOM 1406 C C . TYR A 1 178 ? -4.250 -7.340 -11.451 1.00 45.62 178 TYR A C 1
ATOM 1408 O O . TYR A 1 178 ? -3.930 -8.458 -11.056 1.00 45.62 178 TYR A O 1
ATOM 1416 N N . PHE A 1 179 ? -4.059 -6.246 -10.707 1.00 48.81 179 PHE A N 1
ATOM 1417 C CA . PHE A 1 179 ? -3.175 -6.266 -9.533 1.00 48.81 179 PHE A CA 1
ATOM 1418 C C . PHE A 1 179 ? -3.871 -6.525 -8.191 1.00 48.81 179 PHE A C 1
ATOM 1420 O O . PHE A 1 179 ? -3.205 -6.960 -7.264 1.00 48.81 179 PHE A O 1
ATOM 1427 N N . TYR A 1 180 ? -5.193 -6.344 -8.083 1.00 52.84 180 TYR A N 1
ATOM 1428 C CA . TYR A 1 180 ? -5.846 -6.268 -6.764 1.00 52.84 180 TYR A CA 1
ATOM 1429 C C . TYR A 1 180 ? -7.020 -7.236 -6.534 1.00 52.84 180 TYR A C 1
ATOM 1431 O O . TYR A 1 180 ? -7.795 -7.074 -5.589 1.00 52.84 180 TYR A O 1
ATOM 1439 N N . ARG A 1 181 ? -7.197 -8.240 -7.410 1.00 64.44 181 ARG A N 1
ATOM 1440 C CA . ARG A 1 181 ? -8.341 -9.181 -7.378 1.00 64.44 181 ARG A CA 1
ATOM 1441 C C . ARG A 1 181 ? -9.706 -8.473 -7.266 1.00 64.44 181 ARG A C 1
ATOM 1443 O O . ARG A 1 181 ? -10.614 -8.999 -6.637 1.00 64.44 181 ARG A O 1
ATOM 1450 N N . GLN A 1 182 ? -9.876 -7.285 -7.838 1.00 75.00 182 GLN A N 1
ATOM 1451 C CA . GLN A 1 182 ? -11.131 -6.531 -7.746 1.00 75.00 182 GLN A CA 1
ATOM 1452 C C . GLN A 1 182 ? -12.198 -7.156 -8.654 1.00 75.00 182 GLN A C 1
ATOM 1454 O O . GLN A 1 182 ? -11.962 -7.384 -9.839 1.00 75.00 182 GLN A O 1
ATOM 1459 N N . THR A 1 183 ? -13.379 -7.459 -8.107 1.00 81.88 183 THR A N 1
ATOM 1460 C CA . THR A 1 183 ? -14.516 -7.946 -8.906 1.00 81.88 183 THR A CA 1
ATOM 1461 C C . THR A 1 183 ? -15.254 -6.782 -9.562 1.00 81.88 183 THR A C 1
ATOM 1463 O O . THR A 1 183 ? -15.185 -5.645 -9.096 1.00 81.88 183 THR A O 1
ATOM 1466 N N . ALA A 1 184 ? -16.033 -7.067 -10.611 1.00 83.31 184 ALA A N 1
ATOM 1467 C CA . ALA A 1 184 ? -16.915 -6.071 -11.225 1.00 83.31 184 ALA A CA 1
ATOM 1468 C C . ALA A 1 184 ? -17.866 -5.429 -10.196 1.00 83.31 184 ALA A C 1
ATOM 1470 O O . ALA A 1 184 ? -18.106 -4.225 -10.244 1.00 83.31 184 ALA A O 1
ATOM 1471 N N . LEU A 1 185 ? -18.354 -6.220 -9.230 1.00 87.19 185 LEU A N 1
ATOM 1472 C CA . LEU A 1 185 ? -19.191 -5.727 -8.135 1.00 87.19 185 LEU A CA 1
ATOM 1473 C C . LEU A 1 185 ? -18.414 -4.770 -7.228 1.00 87.19 185 LEU A C 1
ATOM 1475 O O . LEU A 1 185 ? -18.913 -3.697 -6.906 1.00 87.19 185 LEU A O 1
ATOM 1479 N N . TRP A 1 186 ? -17.185 -5.130 -6.856 1.00 88.56 186 TRP A N 1
ATOM 1480 C CA . TRP A 1 186 ? -16.331 -4.283 -6.028 1.00 88.56 186 TRP A CA 1
ATOM 1481 C C . TRP A 1 186 ? -16.047 -2.932 -6.702 1.00 88.56 186 TRP A C 1
ATOM 1483 O O . TRP A 1 186 ? -16.211 -1.887 -6.078 1.00 88.56 186 TRP A O 1
ATOM 1493 N N . LEU A 1 187 ? -15.716 -2.936 -7.999 1.00 85.50 187 LEU A N 1
ATOM 1494 C CA . LEU A 1 187 ? -15.487 -1.713 -8.779 1.00 85.50 187 LEU A CA 1
ATOM 1495 C C . LEU A 1 187 ? -16.752 -0.857 -8.915 1.00 85.50 187 LEU A C 1
ATOM 1497 O O . LEU A 1 187 ? -16.673 0.369 -8.846 1.00 85.50 187 LEU A O 1
ATOM 1501 N N . ALA A 1 188 ? -17.920 -1.480 -9.091 1.00 88.50 188 ALA A N 1
ATOM 1502 C CA . ALA A 1 188 ? -19.191 -0.761 -9.153 1.00 88.50 188 ALA A CA 1
ATOM 1503 C C . ALA A 1 188 ? -19.500 -0.042 -7.830 1.00 88.50 188 ALA A C 1
ATOM 1505 O O . ALA A 1 188 ? -19.925 1.113 -7.854 1.00 88.50 188 ALA A O 1
ATOM 1506 N N . VAL A 1 189 ? -19.219 -0.682 -6.687 1.00 91.06 189 VAL A N 1
ATOM 1507 C CA . VAL A 1 189 ? -19.333 -0.052 -5.360 1.00 91.06 189 VAL A CA 1
ATOM 1508 C C . VAL A 1 189 ? -18.306 1.068 -5.189 1.00 91.06 189 VAL A C 1
ATOM 1510 O O . VAL A 1 189 ? -18.665 2.165 -4.771 1.00 91.06 189 VAL A O 1
ATOM 1513 N N . GLN A 1 190 ? -17.045 0.850 -5.571 1.00 88.69 190 GLN A N 1
ATOM 1514 C CA . GLN A 1 190 ? -16.001 1.877 -5.481 1.00 88.69 190 GLN A CA 1
ATOM 1515 C C . GLN A 1 190 ? -16.382 3.160 -6.236 1.00 88.69 190 GLN A C 1
ATOM 1517 O O . GLN A 1 190 ? -16.173 4.266 -5.744 1.00 88.69 190 GLN A O 1
ATOM 1522 N N . ASN A 1 191 ? -16.976 3.005 -7.421 1.00 85.56 191 ASN A N 1
ATOM 1523 C CA . ASN A 1 191 ? -17.392 4.116 -8.276 1.00 85.56 191 ASN A CA 1
ATOM 1524 C C . ASN A 1 191 ? -18.827 4.601 -7.996 1.00 85.56 191 ASN A C 1
ATOM 1526 O O . ASN A 1 191 ? -19.327 5.458 -8.716 1.00 85.56 191 ASN A O 1
ATOM 1530 N N . LYS A 1 192 ? -19.496 4.094 -6.947 1.00 90.25 192 LYS A N 1
ATOM 1531 C CA . LYS A 1 192 ? -20.859 4.492 -6.539 1.00 90.25 192 LYS A CA 1
ATOM 1532 C C . LYS A 1 192 ? -21.931 4.255 -7.615 1.00 90.25 192 LYS A C 1
ATOM 1534 O O . LYS A 1 192 ? -22.963 4.924 -7.642 1.00 90.25 192 LYS A O 1
ATOM 1539 N N . HIS A 1 193 ? -21.717 3.293 -8.509 1.00 90.12 193 HIS A N 1
ATOM 1540 C CA . HIS A 1 193 ? -22.639 2.970 -9.598 1.00 90.12 193 HIS A CA 1
ATOM 1541 C C . HIS A 1 193 ? -23.744 2.014 -9.119 1.00 90.12 193 HIS A C 1
ATOM 1543 O O . HIS A 1 193 ? -23.724 0.820 -9.421 1.00 90.12 193 HIS A O 1
ATOM 1549 N N . PHE A 1 194 ? -24.712 2.530 -8.355 1.00 90.19 194 PHE A N 1
ATOM 1550 C CA . PHE A 1 194 ? -25.778 1.727 -7.733 1.00 90.19 194 PHE A CA 1
ATOM 1551 C C . PHE A 1 194 ? -26.570 0.866 -8.733 1.00 90.19 194 PHE A C 1
ATOM 1553 O O . PHE A 1 194 ? -26.787 -0.318 -8.495 1.00 90.19 194 PHE A O 1
ATOM 1560 N N . ASN A 1 195 ? -26.923 1.419 -9.893 1.00 88.44 195 ASN A N 1
ATOM 1561 C CA . ASN A 1 195 ? -27.591 0.693 -10.978 1.00 88.44 195 ASN A CA 1
ATOM 1562 C C . ASN A 1 195 ? -26.792 -0.537 -11.451 1.00 88.44 195 ASN A C 1
ATOM 1564 O O . ASN A 1 195 ? -27.355 -1.610 -11.660 1.00 88.44 195 ASN A O 1
ATOM 1568 N N . VAL A 1 196 ? -25.470 -0.407 -11.576 1.00 87.38 196 VAL A N 1
ATOM 1569 C CA . VAL A 1 196 ? -24.580 -1.515 -11.945 1.00 87.38 196 VAL A CA 1
ATOM 1570 C C . VAL A 1 196 ? -24.486 -2.534 -10.806 1.00 87.38 196 VAL A C 1
ATOM 1572 O O . VAL A 1 196 ? -24.525 -3.733 -11.070 1.00 87.38 196 VAL A O 1
ATOM 1575 N N . VAL A 1 197 ? -24.431 -2.085 -9.546 1.00 90.56 197 VAL A N 1
ATOM 1576 C CA . VAL A 1 197 ? -24.467 -2.964 -8.359 1.00 90.56 197 VAL A CA 1
ATOM 1577 C C . VAL A 1 197 ? -25.737 -3.824 -8.356 1.00 90.56 197 VAL A C 1
ATOM 1579 O O . VAL A 1 197 ? -25.645 -5.043 -8.197 1.00 90.56 197 VAL A O 1
ATOM 1582 N N . GLN A 1 198 ? -26.903 -3.222 -8.610 1.00 87.75 198 GLN A N 1
ATOM 1583 C CA . GLN A 1 198 ? -28.180 -3.936 -8.685 1.00 87.75 198 GLN A CA 1
ATOM 1584 C C . GLN A 1 198 ? -28.176 -5.003 -9.782 1.00 87.75 198 GLN A C 1
ATOM 1586 O O . GLN A 1 198 ? -28.498 -6.162 -9.514 1.00 87.75 198 GLN A O 1
ATOM 1591 N N . ILE A 1 199 ? -27.743 -4.638 -10.995 1.00 85.88 199 ILE A N 1
ATOM 1592 C CA . ILE A 1 199 ? -27.652 -5.565 -12.129 1.00 85.88 199 ILE A CA 1
ATOM 1593 C C . ILE A 1 199 ? -26.717 -6.732 -11.793 1.00 85.88 199 ILE A C 1
ATOM 1595 O O . ILE A 1 199 ? -27.105 -7.891 -11.935 1.00 85.88 199 ILE A O 1
ATOM 1599 N N . LEU A 1 200 ? -25.509 -6.455 -11.297 1.00 85.44 200 LEU A N 1
ATOM 1600 C CA . LEU A 1 200 ? -24.506 -7.485 -11.014 1.00 85.44 200 LEU A CA 1
ATOM 1601 C C . LEU A 1 200 ? -24.966 -8.495 -9.957 1.00 85.44 200 LEU A C 1
ATOM 1603 O O . LEU A 1 200 ? -24.696 -9.689 -10.103 1.00 85.44 200 LEU A O 1
ATOM 1607 N N . ILE A 1 201 ? -25.674 -8.034 -8.925 1.00 85.50 201 ILE A N 1
ATOM 1608 C CA . ILE A 1 201 ? -26.238 -8.906 -7.888 1.00 85.50 201 ILE A CA 1
ATOM 1609 C C . ILE A 1 201 ? -27.437 -9.693 -8.435 1.00 85.50 201 ILE A C 1
ATOM 1611 O O . ILE A 1 201 ? -27.502 -10.904 -8.237 1.00 85.50 201 ILE A O 1
ATOM 1615 N N . SER A 1 202 ? -28.331 -9.056 -9.203 1.00 80.75 202 SER A N 1
ATOM 1616 C CA . SER A 1 202 ? -29.515 -9.714 -9.787 1.00 80.75 202 SER A CA 1
ATOM 1617 C C . SER A 1 202 ? -29.174 -10.864 -10.746 1.00 80.75 202 SER A C 1
ATOM 1619 O O . SER A 1 202 ? -29.924 -11.829 -10.859 1.00 80.75 202 SER A O 1
ATOM 1621 N N . LEU A 1 203 ? -28.004 -10.808 -11.394 1.00 78.44 203 LEU A N 1
ATOM 1622 C CA . LEU A 1 203 ? -27.497 -11.871 -12.267 1.00 78.44 203 LEU A CA 1
ATOM 1623 C C . LEU A 1 203 ? -27.025 -13.123 -11.497 1.00 78.44 203 LEU A C 1
ATOM 1625 O O . LEU A 1 203 ? -26.695 -14.131 -12.128 1.00 78.44 203 LEU A O 1
ATOM 1629 N N . GLY A 1 204 ? -26.948 -13.068 -10.160 1.00 71.19 204 GLY A N 1
ATOM 1630 C CA . GLY A 1 204 ? -26.709 -14.210 -9.266 1.00 71.19 204 GLY A CA 1
ATOM 1631 C C . GLY A 1 204 ? -25.302 -14.818 -9.303 1.00 71.19 204 GLY A C 1
ATOM 1632 O O . GLY A 1 204 ? -25.069 -15.863 -8.703 1.00 71.19 204 GLY A O 1
ATOM 1633 N N . LYS A 1 205 ? -24.353 -14.205 -10.023 1.00 70.69 205 LYS A N 1
ATOM 1634 C CA . LYS A 1 205 ? -22.980 -14.729 -10.207 1.00 70.69 205 LYS A CA 1
ATOM 1635 C C . LYS A 1 205 ? -21.898 -13.907 -9.516 1.00 70.69 205 LYS A C 1
ATOM 1637 O O . LYS A 1 205 ? -20.746 -14.334 -9.476 1.00 70.69 205 LYS A O 1
ATOM 1642 N N . ALA A 1 206 ? -22.235 -12.721 -9.016 1.00 78.50 206 ALA A N 1
ATOM 1643 C CA . ALA A 1 206 ? -21.286 -11.878 -8.308 1.00 78.50 206 ALA A CA 1
ATOM 1644 C C . ALA A 1 206 ? -21.098 -12.388 -6.872 1.00 78.50 206 ALA A C 1
ATOM 1646 O O . ALA A 1 206 ? -22.061 -12.513 -6.122 1.00 78.50 206 ALA A O 1
ATOM 1647 N N . ASN A 1 207 ? -19.852 -12.655 -6.472 1.00 80.12 207 ASN A N 1
ATOM 1648 C CA . ASN A 1 207 ? -19.545 -12.947 -5.075 1.00 80.12 207 ASN A CA 1
ATOM 1649 C C . ASN A 1 207 ? -19.631 -11.650 -4.251 1.00 80.12 207 ASN A C 1
ATOM 1651 O O . ASN A 1 207 ? -18.726 -10.814 -4.299 1.00 80.12 207 ASN A O 1
ATOM 1655 N N . ILE A 1 208 ? -20.725 -11.507 -3.498 1.00 85.75 208 ILE A N 1
ATOM 1656 C CA . ILE A 1 208 ? -21.035 -10.326 -2.682 1.00 85.75 208 ILE A CA 1
ATOM 1657 C C . ILE A 1 208 ? -20.054 -10.106 -1.520 1.00 85.75 208 ILE A C 1
ATOM 1659 O O . ILE A 1 208 ? -19.874 -8.979 -1.071 1.00 85.75 208 ILE A O 1
ATOM 1663 N N . ASN A 1 209 ? -19.365 -11.166 -1.088 1.00 83.88 209 ASN A N 1
ATOM 1664 C CA . ASN A 1 209 ? -18.426 -11.156 0.035 1.00 83.88 209 ASN A CA 1
ATOM 1665 C C . ASN A 1 209 ? -16.962 -11.214 -0.424 1.00 83.88 209 ASN A C 1
ATOM 1667 O O . ASN A 1 209 ? -16.067 -11.484 0.375 1.00 83.88 209 ASN A O 1
ATOM 1671 N N . HIS A 1 210 ? -16.696 -11.003 -1.718 1.00 84.94 210 HIS A N 1
ATOM 1672 C CA . HIS A 1 210 ? -15.342 -11.080 -2.255 1.00 84.94 210 HIS A CA 1
ATOM 1673 C C . HIS A 1 210 ? -14.455 -9.969 -1.693 1.00 84.94 210 HIS A C 1
ATOM 1675 O O . HIS A 1 210 ? -14.702 -8.791 -1.932 1.00 84.94 210 HIS A O 1
ATOM 1681 N N . MET A 1 211 ? -13.389 -10.338 -0.992 1.00 83.25 211 MET A N 1
ATOM 1682 C CA . MET A 1 211 ? -12.421 -9.378 -0.480 1.00 83.25 211 MET A CA 1
ATOM 1683 C C . MET A 1 211 ? -11.420 -9.008 -1.579 1.00 83.25 211 MET A C 1
ATOM 1685 O O . MET A 1 211 ? -10.725 -9.875 -2.109 1.00 83.25 211 MET A O 1
ATOM 1689 N N . ALA A 1 212 ? -11.352 -7.722 -1.915 1.00 80.62 212 ALA A N 1
ATOM 1690 C CA . ALA A 1 212 ? -10.388 -7.192 -2.870 1.00 80.62 212 ALA A CA 1
ATOM 1691 C C . ALA A 1 212 ? -9.507 -6.128 -2.223 1.00 80.62 212 ALA A C 1
ATOM 1693 O O . ALA A 1 212 ? -9.890 -5.485 -1.244 1.00 80.62 212 ALA A O 1
ATOM 1694 N N . GLU A 1 213 ? -8.317 -5.969 -2.783 1.00 76.50 213 GLU A N 1
ATOM 1695 C CA . GLU A 1 213 ? -7.302 -5.063 -2.273 1.00 76.50 213 GLU A CA 1
ATOM 1696 C C . GLU A 1 213 ? -7.449 -3.671 -2.910 1.00 76.50 213 GLU A C 1
ATOM 1698 O O . GLU A 1 213 ? -7.873 -3.508 -4.055 1.00 76.50 213 GLU A O 1
ATOM 1703 N N . GLU A 1 214 ? -7.151 -2.628 -2.151 1.00 71.44 214 GLU A N 1
ATOM 1704 C CA . GLU A 1 214 ? -7.033 -1.261 -2.645 1.00 71.44 214 GLU A CA 1
ATOM 1705 C C . GLU A 1 214 ? -5.550 -0.921 -2.841 1.00 71.44 214 GLU A C 1
ATOM 1707 O O . GLU A 1 214 ? -4.683 -1.493 -2.188 1.00 71.44 214 GLU A O 1
ATOM 1712 N N . SER A 1 215 ? -5.244 0.076 -3.673 1.00 55.84 215 SER A N 1
ATOM 1713 C CA . SER A 1 215 ? -3.886 0.546 -4.009 1.00 55.84 215 SER A CA 1
ATOM 1714 C C . SER A 1 215 ? -2.990 0.987 -2.834 1.00 55.84 215 SER A C 1
ATOM 1716 O O . SER A 1 215 ? -1.886 1.473 -3.061 1.00 55.84 215 SER A O 1
ATOM 1718 N N . LYS A 1 216 ? -3.454 0.844 -1.588 1.00 56.62 216 LYS A N 1
ATOM 1719 C CA . LYS A 1 216 ? -2.758 1.176 -0.336 1.00 56.62 216 LYS A CA 1
ATOM 1720 C C . LYS A 1 216 ? -2.609 -0.031 0.609 1.00 56.62 216 LYS A C 1
ATOM 1722 O O . LYS A 1 216 ? -2.492 0.174 1.814 1.00 56.62 216 LYS A O 1
ATOM 1727 N N . GLY A 1 217 ? -2.705 -1.261 0.099 1.00 65.69 217 GLY A N 1
ATOM 1728 C CA . GLY A 1 217 ? -2.524 -2.487 0.889 1.00 65.69 217 GLY A CA 1
ATOM 1729 C C . GLY A 1 217 ? -3.667 -2.797 1.859 1.00 65.69 217 GLY A C 1
ATOM 1730 O O . GLY A 1 217 ? -3.492 -3.579 2.788 1.00 65.69 217 GLY A O 1
ATOM 1731 N N . LYS A 1 218 ? -4.839 -2.164 1.693 1.00 73.69 218 LYS A N 1
ATOM 1732 C CA . LYS A 1 218 ? -6.036 -2.415 2.513 1.00 73.69 218 LYS A CA 1
ATOM 1733 C C . LYS A 1 218 ? -7.032 -3.261 1.745 1.00 73.69 218 LYS A C 1
ATOM 1735 O O . LYS A 1 218 ? -7.391 -2.914 0.623 1.00 73.69 218 LYS A O 1
ATOM 1740 N N . SER A 1 219 ? -7.528 -4.313 2.381 1.00 82.12 219 SER A N 1
ATOM 1741 C CA . SER A 1 219 ? -8.485 -5.235 1.771 1.00 82.12 219 SER A CA 1
ATOM 1742 C C . SER A 1 219 ? -9.888 -5.026 2.322 1.00 82.12 219 SER A C 1
ATOM 1744 O O . SER A 1 219 ? -10.072 -4.947 3.537 1.00 82.12 219 SER A O 1
ATOM 1746 N N . TRP A 1 220 ? -10.875 -4.960 1.427 1.00 87.19 220 TRP A N 1
ATOM 1747 C CA . TRP A 1 220 ? -12.280 -4.729 1.764 1.00 87.19 220 TRP A CA 1
ATOM 1748 C C . TRP A 1 220 ? -13.201 -5.618 0.930 1.00 87.19 220 TRP A C 1
ATOM 1750 O O . TRP A 1 220 ? -12.968 -5.849 -0.258 1.00 87.19 220 TRP A O 1
ATOM 1760 N N . THR A 1 221 ? -14.291 -6.067 1.542 1.00 90.44 221 THR A N 1
ATOM 1761 C CA . THR A 1 221 ? -15.462 -6.588 0.816 1.00 90.44 221 THR A CA 1
ATOM 1762 C C . THR A 1 221 ? -16.251 -5.432 0.177 1.00 90.44 221 THR A C 1
ATOM 1764 O O . THR A 1 221 ? -16.080 -4.285 0.604 1.00 90.44 221 THR A O 1
ATOM 1767 N N . PRO A 1 222 ? -17.155 -5.685 -0.794 1.00 91.94 222 PRO A N 1
ATOM 1768 C CA . PRO A 1 222 ? -18.076 -4.670 -1.304 1.00 91.94 222 PRO A CA 1
ATOM 1769 C C . PRO A 1 222 ? -18.841 -3.954 -0.184 1.00 91.94 222 PRO A C 1
ATOM 1771 O O . PRO A 1 222 ? -18.947 -2.731 -0.203 1.00 91.94 222 PRO A O 1
ATOM 1774 N N . LEU A 1 223 ? -19.300 -4.690 0.838 1.00 92.25 223 LEU A N 1
ATOM 1775 C CA . LEU A 1 223 ? -19.985 -4.093 1.985 1.00 92.25 223 LEU A CA 1
ATOM 1776 C C . LEU A 1 223 ? -19.045 -3.226 2.829 1.00 92.25 223 LEU A C 1
ATOM 1778 O O . LEU A 1 223 ? -19.397 -2.100 3.161 1.00 92.25 223 LEU A O 1
ATOM 1782 N N . GLY A 1 224 ? -17.837 -3.708 3.133 1.00 90.00 224 GLY A N 1
ATOM 1783 C CA . GLY A 1 224 ? -16.841 -2.927 3.871 1.00 90.00 224 GLY A CA 1
ATOM 1784 C C . GLY A 1 224 ? -16.474 -1.624 3.163 1.00 90.00 224 GLY A C 1
ATOM 1785 O O . GLY A 1 224 ? -16.389 -0.578 3.800 1.00 90.00 224 GLY A O 1
ATOM 1786 N N . LEU A 1 225 ? -16.341 -1.665 1.836 1.00 91.62 225 LEU A N 1
ATOM 1787 C CA . LEU A 1 225 ? -16.083 -0.487 1.011 1.00 91.62 225 LEU A CA 1
ATOM 1788 C C . LEU A 1 225 ? -17.256 0.506 1.048 1.00 91.62 225 LEU A C 1
ATOM 1790 O O . LEU A 1 225 ? -17.049 1.701 1.252 1.00 91.62 225 LEU A O 1
ATOM 1794 N N . ALA A 1 226 ? -18.491 0.011 0.928 1.00 93.44 226 ALA A N 1
ATOM 1795 C CA . ALA A 1 226 ? -19.693 0.835 1.020 1.00 93.44 226 ALA A CA 1
ATOM 1796 C C . ALA A 1 226 ? -19.855 1.476 2.413 1.00 93.44 226 ALA A C 1
ATOM 1798 O O . ALA A 1 226 ? -20.188 2.658 2.511 1.00 93.44 226 ALA A O 1
ATOM 1799 N N . CYS A 1 227 ? -19.559 0.729 3.486 1.00 84.69 227 CYS A N 1
ATOM 1800 C CA . CYS A 1 227 ? -19.570 1.222 4.866 1.00 84.69 227 CYS A CA 1
ATOM 1801 C C . CYS A 1 227 ? -18.473 2.256 5.139 1.00 84.69 227 CYS A C 1
ATOM 1803 O O . CYS A 1 227 ? -18.697 3.168 5.928 1.00 84.69 227 CYS A O 1
ATOM 1805 N N . ARG A 1 228 ? -17.305 2.132 4.497 1.00 87.62 228 ARG A N 1
ATOM 1806 C CA . ARG A 1 228 ? -16.195 3.097 4.568 1.00 87.62 228 ARG A CA 1
ATOM 1807 C C . ARG A 1 228 ? -16.522 4.410 3.861 1.00 87.62 228 ARG A C 1
ATOM 1809 O O . ARG A 1 228 ? -16.185 5.475 4.367 1.00 87.62 228 ARG A O 1
ATOM 1816 N N . ASP A 1 229 ? -17.176 4.331 2.707 1.00 88.25 229 ASP A N 1
ATOM 1817 C CA . ASP A 1 229 ? -17.471 5.489 1.853 1.00 88.25 229 ASP A CA 1
ATOM 1818 C C . ASP A 1 229 ? -18.833 6.140 2.150 1.00 88.25 229 ASP A C 1
ATOM 1820 O O . ASP A 1 229 ? -19.242 7.057 1.434 1.00 88.25 229 ASP A O 1
ATOM 1824 N N . GLY A 1 230 ? -19.555 5.649 3.164 1.00 84.31 230 GLY A N 1
ATOM 1825 C CA . GLY A 1 230 ? -20.846 6.194 3.593 1.00 84.31 230 GLY A CA 1
ATOM 1826 C C . GLY A 1 230 ? -21.981 5.976 2.589 1.00 84.31 230 GLY A C 1
ATOM 1827 O O . GLY A 1 230 ? -22.934 6.749 2.550 1.00 84.31 230 GLY A O 1
ATOM 1828 N N . GLN A 1 231 ? -21.892 4.947 1.744 1.00 92.31 231 GLN A N 1
ATOM 1829 C CA . GLN A 1 231 ? -22.824 4.721 0.637 1.00 92.31 231 GLN A CA 1
ATOM 1830 C C . GLN A 1 231 ? -24.113 4.029 1.115 1.00 92.31 231 GLN A C 1
ATOM 1832 O O . GLN A 1 231 ? -24.333 2.857 0.817 1.00 92.31 231 GLN A O 1
ATOM 1837 N N . LEU A 1 232 ? -24.968 4.739 1.861 1.00 87.56 232 LEU A N 1
ATOM 1838 C CA . LEU A 1 232 ? -26.133 4.166 2.555 1.00 87.56 232 LEU A CA 1
ATOM 1839 C C . LEU A 1 232 ? -27.032 3.286 1.669 1.00 87.56 232 LEU A C 1
ATOM 1841 O O . LEU A 1 232 ? -27.386 2.184 2.074 1.00 87.56 232 LEU A O 1
ATOM 1845 N N . GLU A 1 233 ? -27.373 3.734 0.460 1.00 91.75 233 GLU A N 1
ATOM 1846 C CA . GLU A 1 233 ? -28.253 2.979 -0.450 1.00 91.75 233 GLU A CA 1
ATOM 1847 C C . GLU A 1 233 ? -27.607 1.678 -0.954 1.00 91.75 233 GLU A C 1
ATOM 1849 O O . GLU A 1 233 ? -28.261 0.640 -1.043 1.00 91.75 233 GLU A O 1
ATOM 1854 N N . ILE A 1 234 ? -26.293 1.694 -1.200 1.00 93.81 234 ILE A N 1
ATOM 1855 C CA . ILE A 1 234 ? -25.536 0.486 -1.549 1.00 93.81 234 ILE A CA 1
ATOM 1856 C C . ILE A 1 234 ? -25.404 -0.431 -0.327 1.00 93.81 234 ILE A C 1
ATOM 1858 O O . ILE A 1 234 ? -25.548 -1.642 -0.469 1.00 93.81 234 ILE A O 1
ATOM 1862 N N . VAL A 1 235 ? -25.192 0.118 0.875 1.00 91.38 235 VAL A N 1
ATOM 1863 C CA . VAL A 1 235 ? -25.153 -0.657 2.128 1.00 91.38 235 VAL A CA 1
ATOM 1864 C C . VAL A 1 235 ? -26.483 -1.371 2.371 1.00 91.38 235 VAL A C 1
ATOM 1866 O O . VAL A 1 235 ? -26.476 -2.575 2.620 1.00 91.38 235 VAL A O 1
ATOM 1869 N N . LYS A 1 236 ? -27.615 -0.663 2.255 1.00 84.75 236 LYS A N 1
ATOM 1870 C CA . LYS A 1 236 ? -28.964 -1.239 2.370 1.00 84.75 236 LYS A CA 1
ATOM 1871 C C . LYS A 1 236 ? -29.139 -2.416 1.420 1.00 84.75 236 LYS A C 1
ATOM 1873 O O . LYS A 1 236 ? -29.397 -3.526 1.873 1.00 84.75 236 LYS A O 1
ATOM 1878 N N . TYR A 1 237 ? -28.889 -2.190 0.133 1.00 87.31 237 TYR A N 1
ATOM 1879 C CA . TYR A 1 237 ? -29.097 -3.197 -0.902 1.00 87.31 237 TYR A CA 1
ATOM 1880 C C . TYR A 1 237 ? -28.157 -4.406 -0.774 1.00 87.31 237 TYR A C 1
ATOM 1882 O O . TYR A 1 237 ? -28.572 -5.543 -0.994 1.00 87.31 237 TYR A O 1
ATOM 1890 N N . LEU A 1 238 ? -26.891 -4.195 -0.392 1.00 86.12 238 LEU A N 1
ATOM 1891 C CA . LEU A 1 238 ? -25.950 -5.290 -0.133 1.00 86.12 238 LEU A CA 1
ATOM 1892 C C . LEU A 1 238 ? -26.407 -6.153 1.052 1.00 86.12 238 LEU A C 1
ATOM 1894 O O . LEU A 1 238 ? -26.315 -7.376 0.978 1.00 86.12 238 LEU A O 1
ATOM 1898 N N . ILE A 1 239 ? -26.922 -5.535 2.117 1.00 82.56 239 ILE A N 1
ATOM 1899 C CA . ILE A 1 239 ? -27.435 -6.246 3.298 1.00 82.56 239 ILE A CA 1
ATOM 1900 C C . ILE A 1 239 ? -28.736 -6.991 2.973 1.00 82.56 239 ILE A C 1
ATOM 1902 O O . ILE A 1 239 ? -28.857 -8.163 3.317 1.00 82.56 239 ILE A O 1
ATOM 1906 N N . GLU A 1 240 ? -29.666 -6.366 2.244 1.00 79.56 240 GLU A N 1
ATOM 1907 C CA . GLU A 1 240 ? -30.876 -7.022 1.714 1.00 79.56 240 GLU A CA 1
ATOM 1908 C C . GLU A 1 240 ? -30.538 -8.217 0.808 1.00 79.56 240 GLU A C 1
ATOM 1910 O O . GLU A 1 240 ? -31.276 -9.198 0.753 1.00 79.56 240 GLU A O 1
ATOM 1915 N N . SER A 1 241 ? -29.383 -8.161 0.141 1.00 79.31 241 SER A N 1
ATOM 1916 C CA . SER A 1 241 ? -28.837 -9.235 -0.694 1.00 79.31 241 SER A CA 1
ATOM 1917 C C . SER A 1 241 ? -27.967 -10.239 0.084 1.00 79.31 241 SER A C 1
ATOM 1919 O O . SER A 1 241 ? -27.207 -10.991 -0.528 1.00 79.31 241 SER A O 1
ATOM 1921 N N . TYR A 1 242 ? -28.074 -10.270 1.418 1.00 76.00 242 TYR A N 1
ATOM 1922 C CA . TYR A 1 242 ? -27.383 -11.198 2.324 1.00 76.00 242 TYR A CA 1
ATOM 1923 C C . TYR A 1 242 ? -25.842 -11.075 2.355 1.00 76.00 242 TYR A C 1
ATOM 1925 O O . TYR A 1 242 ? -25.131 -12.073 2.513 1.00 76.00 242 TYR A O 1
ATOM 1933 N N . ALA A 1 243 ? -25.291 -9.863 2.225 1.00 80.56 243 ALA A N 1
ATOM 1934 C CA . ALA A 1 243 ? -23.866 -9.620 2.471 1.00 80.56 243 ALA A CA 1
ATOM 1935 C C . ALA A 1 243 ? -23.479 -9.879 3.943 1.00 80.56 243 ALA A C 1
ATOM 1937 O O . ALA A 1 243 ? -24.213 -9.527 4.866 1.00 80.56 243 ALA A O 1
ATOM 1938 N N . ASN A 1 244 ? -22.296 -10.457 4.175 1.00 73.56 244 ASN A N 1
ATOM 1939 C CA . ASN A 1 244 ? -21.793 -10.737 5.520 1.00 73.56 244 ASN A CA 1
ATOM 1940 C C . ASN A 1 244 ? -21.388 -9.438 6.232 1.00 73.56 244 ASN A C 1
ATOM 1942 O O . ASN A 1 244 ? -20.575 -8.675 5.717 1.00 73.56 244 ASN A O 1
ATOM 1946 N N . LEU A 1 245 ? -21.915 -9.223 7.439 1.00 73.25 245 LEU A N 1
ATOM 1947 C CA . LEU A 1 245 ? -21.620 -8.064 8.289 1.00 73.25 245 LEU A CA 1
ATOM 1948 C C . LEU A 1 245 ? -20.261 -8.170 9.009 1.00 73.25 245 LEU A C 1
ATOM 1950 O O . LEU A 1 245 ? -19.744 -7.167 9.502 1.00 73.25 245 LEU A O 1
ATOM 1954 N N . TYR A 1 246 ? -19.670 -9.364 9.070 1.00 69.88 246 TYR A N 1
ATOM 1955 C CA . TYR A 1 246 ? -18.402 -9.653 9.744 1.00 69.88 246 TYR A CA 1
ATOM 1956 C C . TYR A 1 246 ? -17.271 -9.865 8.732 1.00 69.88 246 TYR A C 1
ATOM 1958 O O . TYR A 1 246 ? -17.509 -10.297 7.604 1.00 69.88 246 TYR A O 1
ATOM 1966 N N . ASN A 1 247 ? -16.024 -9.611 9.144 1.00 69.88 247 ASN A N 1
ATOM 1967 C CA . ASN A 1 247 ? -14.827 -9.777 8.305 1.00 69.88 247 ASN A CA 1
ATOM 1968 C C . ASN A 1 247 ? -14.897 -8.988 6.985 1.00 69.88 247 ASN A C 1
ATOM 1970 O O . ASN A 1 247 ? -14.479 -9.450 5.924 1.00 69.88 247 ASN A O 1
ATOM 1974 N N . VAL A 1 248 ? -15.449 -7.779 7.052 1.00 74.62 248 VAL A N 1
ATOM 1975 C CA . VAL A 1 248 ? -15.678 -6.917 5.887 1.00 74.62 248 VAL A CA 1
ATOM 1976 C C . VAL A 1 248 ? -14.442 -6.107 5.482 1.00 74.62 248 VAL A C 1
ATOM 1978 O O . VAL A 1 248 ? -14.435 -5.518 4.399 1.00 74.62 248 VAL A O 1
ATOM 1981 N N . GLY A 1 249 ? -13.402 -6.105 6.319 1.00 74.31 249 GLY A N 1
ATOM 1982 C CA . GLY A 1 249 ? -12.100 -5.484 6.081 1.00 74.31 249 GLY A CA 1
ATOM 1983 C C . GLY A 1 249 ? -10.961 -6.250 6.762 1.00 74.31 249 GLY A C 1
ATOM 1984 O O . GLY A 1 249 ? -11.146 -7.386 7.198 1.00 74.31 249 GLY A O 1
ATOM 1985 N N . GLN A 1 250 ? -9.788 -5.627 6.889 1.00 68.88 250 GLN A N 1
ATOM 1986 C CA . GLN A 1 250 ? -8.644 -6.205 7.614 1.00 68.88 250 GLN A CA 1
ATOM 1987 C C . GLN A 1 250 ? -8.927 -6.400 9.115 1.00 68.88 250 GLN A C 1
ATOM 1989 O O . GLN A 1 250 ? -9.819 -5.765 9.683 1.00 68.88 250 GLN A O 1
ATOM 1994 N N . ASN A 1 251 ? -8.151 -7.275 9.766 1.00 61.31 251 ASN A N 1
ATOM 1995 C CA . ASN A 1 251 ? -8.208 -7.546 11.211 1.00 61.31 251 ASN A CA 1
ATOM 1996 C C . ASN A 1 251 ? -9.594 -7.976 11.722 1.00 61.31 251 ASN A C 1
ATOM 1998 O O . ASN A 1 251 ? -9.996 -7.587 12.814 1.00 61.31 251 ASN A O 1
ATOM 2002 N N . ASN A 1 252 ? -10.338 -8.753 10.927 1.00 59.25 252 ASN A N 1
ATOM 2003 C CA . ASN A 1 252 ? -11.693 -9.219 11.256 1.00 59.25 252 ASN A CA 1
ATOM 2004 C C . ASN A 1 252 ? -12.692 -8.081 11.563 1.00 59.25 252 ASN A C 1
ATOM 2006 O O . ASN A 1 252 ? -13.652 -8.269 12.309 1.00 59.25 252 ASN A O 1
ATOM 2010 N N . SER A 1 253 ? -12.484 -6.896 10.974 1.00 61.50 253 SER A N 1
ATOM 2011 C CA . SER A 1 253 ? -13.364 -5.738 11.182 1.00 61.50 253 SER A CA 1
ATOM 2012 C C . SER A 1 253 ? -14.805 -6.038 10.748 1.00 61.50 253 SER A C 1
ATOM 2014 O O . SER A 1 253 ? -15.026 -6.624 9.684 1.00 61.50 253 SER A O 1
ATOM 2016 N N . THR A 1 254 ? -15.785 -5.592 11.538 1.00 69.38 254 THR A N 1
ATOM 2017 C CA . THR A 1 254 ? -17.220 -5.655 11.200 1.00 69.38 254 THR A CA 1
ATOM 2018 C C . THR A 1 254 ? -17.681 -4.417 10.426 1.00 69.38 254 THR A C 1
ATOM 2020 O O . THR A 1 254 ? -17.006 -3.384 10.412 1.00 69.38 254 THR A O 1
ATOM 2023 N N . SER A 1 255 ? -18.842 -4.499 9.772 1.00 70.81 255 SER A N 1
ATOM 2024 C CA . SER A 1 255 ? -19.449 -3.387 9.024 1.00 70.81 255 SER A CA 1
ATOM 2025 C C . SER A 1 255 ? -19.681 -2.170 9.916 1.00 70.81 255 SER A C 1
ATOM 2027 O O . SER A 1 255 ? -19.400 -1.044 9.503 1.00 70.81 255 SER A O 1
ATOM 2029 N N . LEU A 1 256 ? -20.087 -2.406 11.168 1.00 62.22 256 LEU A N 1
ATOM 2030 C CA . LEU A 1 256 ? -20.250 -1.369 12.182 1.00 62.22 256 LEU A CA 1
ATOM 2031 C C . LEU A 1 256 ? -18.906 -0.744 12.577 1.00 62.22 256 LEU A C 1
ATOM 2033 O O . LEU A 1 256 ? -18.797 0.479 12.591 1.00 62.22 256 LEU A O 1
ATOM 2037 N N . MET A 1 257 ? -17.864 -1.550 12.826 1.00 57.31 257 MET A N 1
ATOM 2038 C CA . MET A 1 257 ? -16.525 -1.034 13.149 1.00 57.31 257 MET A CA 1
ATOM 2039 C C . MET A 1 257 ? -15.977 -0.136 12.035 1.00 57.31 257 MET A C 1
ATOM 2041 O O . MET A 1 257 ? -15.431 0.929 12.321 1.00 57.31 257 MET A O 1
ATOM 2045 N N . ILE A 1 258 ? -16.156 -0.522 10.767 1.00 65.81 258 ILE A N 1
ATOM 2046 C CA . ILE A 1 258 ? -15.737 0.299 9.624 1.00 65.81 258 ILE A CA 1
ATOM 2047 C C . ILE A 1 258 ? -16.554 1.591 9.554 1.00 65.81 258 ILE A C 1
ATOM 2049 O O . ILE A 1 258 ? -15.975 2.669 9.438 1.00 65.81 258 ILE A O 1
ATOM 2053 N N . ALA A 1 259 ? -17.883 1.508 9.642 1.00 66.19 259 ALA A N 1
ATOM 2054 C CA . ALA A 1 259 ? -18.741 2.688 9.570 1.00 66.19 259 ALA A CA 1
ATOM 2055 C C . ALA A 1 259 ? -18.425 3.695 10.694 1.00 66.19 259 ALA A C 1
ATOM 2057 O O . ALA A 1 259 ? -18.352 4.897 10.437 1.00 66.19 259 ALA A O 1
ATOM 2058 N N . CYS A 1 260 ? -18.149 3.205 11.910 1.00 54.19 260 CYS A N 1
ATOM 2059 C CA . CYS A 1 260 ? -17.705 4.018 13.042 1.00 54.19 260 CYS A CA 1
ATOM 2060 C C . CYS A 1 260 ? -16.316 4.625 12.808 1.00 54.19 260 CYS A C 1
ATOM 2062 O O . CYS A 1 260 ? -16.140 5.827 12.993 1.00 54.19 260 CYS A O 1
ATOM 2064 N N . LYS A 1 261 ? -15.342 3.824 12.350 1.00 59.72 261 LYS A N 1
ATOM 2065 C CA . LYS A 1 261 ? -13.969 4.275 12.067 1.00 59.72 261 LYS A CA 1
ATOM 2066 C C . LYS A 1 261 ? -13.920 5.436 11.074 1.00 59.72 261 LYS A C 1
ATOM 2068 O O . LYS A 1 261 ? -13.078 6.317 11.207 1.00 59.72 261 LYS A O 1
ATOM 2073 N N . TYR A 1 262 ? -14.809 5.426 10.085 1.00 64.06 262 TYR A N 1
ATOM 2074 C CA . TYR A 1 262 ? -14.884 6.447 9.040 1.00 64.06 262 TYR A CA 1
ATOM 2075 C C . TYR A 1 262 ? -15.989 7.492 9.282 1.00 64.06 262 TYR A C 1
ATOM 2077 O O . TYR A 1 262 ? -16.262 8.296 8.398 1.00 64.06 262 TYR A O 1
ATOM 2085 N N . ALA A 1 263 ? -16.591 7.515 10.479 1.00 65.25 263 ALA A N 1
ATOM 2086 C CA . ALA A 1 263 ? -17.607 8.485 10.901 1.00 65.25 263 ALA A CA 1
ATOM 2087 C C . ALA A 1 263 ? -18.834 8.595 9.967 1.00 65.25 263 ALA A C 1
ATOM 2089 O O . ALA A 1 263 ? -19.432 9.662 9.830 1.00 65.25 263 ALA A O 1
ATOM 2090 N N . ASN A 1 264 ? -19.254 7.490 9.346 1.00 71.25 264 ASN A N 1
ATOM 2091 C CA . ASN A 1 264 ? -20.420 7.465 8.461 1.00 71.25 264 ASN A CA 1
ATOM 2092 C C . ASN A 1 264 ? -21.717 7.314 9.263 1.00 71.25 264 ASN A C 1
ATOM 2094 O O . ASN A 1 264 ? -22.287 6.226 9.344 1.00 71.25 264 ASN A O 1
ATOM 2098 N N . TYR A 1 265 ? -22.173 8.413 9.866 1.00 61.28 265 TYR A N 1
ATOM 2099 C CA . TYR A 1 265 ? -23.284 8.430 10.824 1.00 61.28 265 TYR A CA 1
ATOM 2100 C C . TYR A 1 265 ? -24.580 7.798 10.306 1.00 61.28 265 TYR A C 1
ATOM 2102 O O . TYR A 1 265 ? -25.177 7.015 11.037 1.00 61.28 265 TYR A O 1
ATOM 2110 N N . ASP A 1 266 ? -24.988 8.062 9.063 1.00 66.38 266 ASP A N 1
ATOM 2111 C CA . ASP A 1 266 ? -26.231 7.501 8.507 1.00 66.38 266 ASP A CA 1
ATOM 2112 C C . ASP A 1 266 ? -26.151 5.977 8.353 1.00 66.38 266 ASP A C 1
ATOM 2114 O O . ASP A 1 266 ? -27.107 5.252 8.625 1.00 66.38 266 ASP A O 1
ATOM 2118 N N . VAL A 1 267 ? -24.973 5.473 7.971 1.00 72.75 267 VAL A N 1
ATOM 2119 C CA . VAL A 1 267 ? -24.697 4.034 7.895 1.00 72.75 267 VAL A CA 1
ATOM 2120 C C . VAL A 1 267 ? -24.629 3.428 9.294 1.00 72.75 267 VAL A C 1
ATOM 2122 O O . VAL A 1 267 ? -25.160 2.344 9.498 1.00 72.75 267 VAL A O 1
ATOM 2125 N N . VAL A 1 268 ? -24.028 4.116 10.270 1.00 58.97 268 VAL A N 1
ATOM 2126 C CA . VAL A 1 268 ? -23.997 3.673 11.674 1.00 58.97 268 VAL A CA 1
ATOM 2127 C C . VAL A 1 268 ? -25.410 3.606 12.248 1.00 58.97 268 VAL A C 1
ATOM 2129 O O . VAL A 1 268 ? -25.778 2.585 12.816 1.00 58.97 268 VAL A O 1
ATOM 2132 N N . GLN A 1 269 ? -26.228 4.643 12.063 1.00 59.75 269 GLN A N 1
ATOM 2133 C CA . GLN A 1 269 ? -27.625 4.645 12.494 1.00 59.75 269 GLN A CA 1
ATOM 2134 C C . GLN A 1 269 ? -28.408 3.522 11.823 1.00 59.75 269 GLN A C 1
ATOM 2136 O O . GLN A 1 269 ? -29.118 2.799 12.513 1.00 59.75 269 GLN A O 1
ATOM 2141 N N . TYR A 1 270 ? -28.225 3.325 10.515 1.00 71.31 270 TYR A N 1
ATOM 2142 C CA . TYR A 1 270 ? -28.853 2.225 9.797 1.00 71.31 270 TYR A CA 1
ATOM 2143 C C . TYR A 1 270 ? -28.423 0.857 10.347 1.00 71.31 270 TYR A C 1
ATOM 2145 O O . TYR A 1 270 ? -29.279 0.072 10.737 1.00 71.31 270 TYR A O 1
ATOM 2153 N N . LEU A 1 271 ? -27.121 0.586 10.479 1.00 63.91 271 LEU A N 1
ATOM 2154 C CA . LEU A 1 271 ? -26.584 -0.664 11.039 1.00 63.91 271 LEU A CA 1
ATOM 2155 C C . LEU A 1 271 ? -27.010 -0.904 12.499 1.00 63.91 271 LEU A C 1
ATOM 2157 O O . LEU A 1 271 ? -27.246 -2.046 12.882 1.00 63.91 271 LEU A O 1
ATOM 2161 N N . LEU A 1 272 ? -27.149 0.152 13.306 1.00 56.06 272 LEU A N 1
ATOM 2162 C CA . LEU A 1 272 ? -27.683 0.072 14.671 1.00 56.06 272 LEU A CA 1
ATOM 2163 C C . LEU A 1 272 ? -29.204 -0.150 14.687 1.00 56.06 272 LEU A C 1
ATOM 2165 O O . LEU A 1 272 ? -29.710 -0.817 15.587 1.00 56.06 272 LEU A O 1
ATOM 2169 N N . SER A 1 273 ? -29.926 0.392 13.700 1.00 61.22 273 SER A N 1
ATOM 2170 C CA . SER A 1 273 ? -31.373 0.204 13.518 1.00 61.22 273 SER A CA 1
ATOM 2171 C C . SER A 1 273 ? -31.740 -1.140 12.888 1.00 61.22 273 SER A C 1
ATOM 2173 O O . SER A 1 273 ? -32.856 -1.610 13.073 1.00 61.22 273 SER A O 1
ATOM 2175 N N . LEU A 1 274 ? -30.790 -1.777 12.194 1.00 59.81 274 LEU A N 1
ATOM 2176 C CA . LEU A 1 274 ? -30.904 -3.093 11.561 1.00 59.81 274 LEU A CA 1
ATOM 2177 C C . LEU A 1 274 ? -30.994 -4.258 12.553 1.00 59.81 274 LEU A C 1
ATOM 2179 O O . LEU A 1 274 ? -31.014 -5.413 12.140 1.00 59.81 274 LEU A O 1
ATOM 2183 N N . ASP A 1 275 ? -31.117 -3.972 13.849 1.00 46.91 275 ASP A N 1
ATOM 2184 C CA . ASP A 1 275 ? -31.519 -4.978 14.820 1.00 46.91 275 ASP A CA 1
ATOM 2185 C C . ASP A 1 275 ? -30.457 -6.086 14.992 1.00 46.91 275 ASP A C 1
ATOM 2187 O O . ASP A 1 275 ? -30.758 -7.279 15.023 1.00 46.91 275 ASP A O 1
ATOM 2191 N N . ILE A 1 276 ? -29.192 -5.690 15.210 1.00 43.56 276 ILE A N 1
ATOM 2192 C CA . ILE A 1 276 ? -28.126 -6.596 15.692 1.00 43.56 276 ILE A CA 1
ATOM 2193 C C . ILE A 1 276 ? -28.598 -7.353 16.947 1.00 43.56 276 ILE A C 1
ATOM 2195 O O . ILE A 1 276 ? -28.278 -8.521 17.109 1.00 43.56 276 ILE A O 1
ATOM 2199 N N . ILE A 1 277 ? -29.445 -6.748 17.787 1.00 40.00 277 ILE A N 1
ATOM 2200 C CA . ILE A 1 277 ? -30.037 -7.402 18.965 1.00 40.00 277 ILE A CA 1
ATOM 2201 C C . ILE A 1 277 ? -31.119 -8.431 18.581 1.00 40.00 277 ILE A C 1
ATOM 2203 O O . ILE A 1 277 ? -31.220 -9.457 19.244 1.00 40.00 277 ILE A O 1
ATOM 2207 N N . LYS A 1 278 ? -31.903 -8.214 17.517 1.00 38.19 278 LYS A N 1
ATOM 2208 C CA . LYS A 1 278 ? -33.006 -9.108 17.112 1.00 38.19 278 LYS A CA 1
ATOM 2209 C C . LYS A 1 278 ? -32.535 -10.260 16.219 1.00 38.19 278 LYS A C 1
ATOM 2211 O O . LYS A 1 278 ? -32.969 -11.389 16.418 1.00 38.19 278 LYS A O 1
ATOM 2216 N N . LEU A 1 279 ? -31.557 -10.024 15.340 1.00 41.16 279 LEU A N 1
ATOM 2217 C CA . LEU A 1 279 ? -30.873 -11.067 14.561 1.00 41.16 279 LEU A CA 1
ATOM 2218 C C . LEU A 1 279 ? -29.981 -11.958 15.449 1.00 41.16 279 LEU A C 1
ATOM 2220 O O . LEU A 1 279 ? -30.016 -13.180 15.305 1.00 41.16 279 LEU A O 1
ATOM 2224 N N . LEU A 1 280 ? -29.287 -11.385 16.450 1.00 40.09 280 LEU A N 1
ATOM 2225 C CA . LEU A 1 280 ? -28.605 -12.149 17.516 1.00 40.09 280 LEU A CA 1
ATOM 2226 C C . LEU A 1 280 ? -29.570 -12.813 18.513 1.00 40.09 280 LEU A C 1
ATOM 2228 O O . LEU A 1 280 ? -29.110 -13.546 19.380 1.00 40.09 280 LEU A O 1
ATOM 2232 N N . LEU A 1 281 ? -30.883 -12.582 18.439 1.00 37.25 281 LEU A N 1
ATOM 2233 C CA . LEU A 1 281 ? -31.880 -13.321 19.222 1.00 37.25 281 LEU A CA 1
ATOM 2234 C C . LEU A 1 281 ? -32.524 -14.432 18.381 1.00 37.25 281 LEU A C 1
ATOM 2236 O O . LEU A 1 281 ? -32.661 -15.547 18.871 1.00 37.25 281 LEU A O 1
ATOM 2240 N N . GLU A 1 282 ? -32.855 -14.188 17.112 1.00 39.00 282 GLU A N 1
ATOM 2241 C CA . GLU A 1 282 ? -33.565 -15.148 16.249 1.00 39.00 282 GLU A CA 1
ATOM 2242 C C . GLU A 1 282 ? -32.643 -16.225 15.641 1.00 39.00 282 GLU A C 1
ATOM 2244 O O . GLU A 1 282 ? -32.972 -17.413 15.683 1.00 39.00 282 GLU A O 1
ATOM 2249 N N . GLU A 1 283 ? -31.439 -15.870 15.176 1.00 39.66 283 GLU A N 1
ATOM 2250 C CA . GLU A 1 283 ? -30.452 -16.848 14.674 1.00 39.66 283 GLU A CA 1
ATOM 2251 C C . GLU A 1 283 ? -29.776 -17.627 15.827 1.00 39.66 283 GLU A C 1
ATOM 2253 O O . GLU A 1 283 ? -29.278 -18.747 15.674 1.00 39.66 283 GLU A O 1
ATOM 2258 N N . TYR A 1 284 ? -29.813 -17.050 17.030 1.00 38.81 284 TYR A N 1
ATOM 2259 C CA . TYR A 1 284 ? -29.161 -17.555 18.239 1.00 38.81 284 TYR A CA 1
ATOM 2260 C C . TYR A 1 284 ? -30.105 -18.410 19.092 1.00 38.81 284 TYR A C 1
ATOM 2262 O O . TYR A 1 284 ? -29.662 -19.427 19.623 1.00 38.81 284 TYR A O 1
ATOM 2270 N N . HIS A 1 285 ? -31.418 -18.131 19.111 1.00 33.88 285 HIS A N 1
ATOM 2271 C CA . HIS A 1 285 ? -32.427 -19.089 19.584 1.00 33.88 285 HIS A CA 1
ATOM 2272 C C . HIS A 1 285 ? -32.384 -20.401 18.780 1.00 33.88 285 HIS A C 1
ATOM 2274 O O . HIS A 1 285 ? -32.541 -21.475 19.361 1.00 33.88 285 HIS A O 1
ATOM 2280 N N . ALA A 1 286 ? -32.074 -20.346 17.479 1.00 35.28 286 ALA A N 1
ATOM 2281 C CA . ALA A 1 286 ? -31.893 -21.538 16.647 1.00 35.28 286 ALA A CA 1
ATOM 2282 C C . ALA A 1 286 ? -30.581 -22.311 16.937 1.00 35.28 286 ALA A C 1
ATOM 2284 O O . ALA A 1 286 ? -30.524 -23.526 16.733 1.00 35.28 286 ALA A O 1
ATOM 2285 N N . ARG A 1 287 ? -29.529 -21.643 17.445 1.00 35.56 287 ARG A N 1
ATOM 2286 C CA . ARG A 1 287 ? -28.219 -22.248 17.788 1.00 35.56 287 ARG A CA 1
ATOM 2287 C C . ARG A 1 287 ? -28.088 -22.699 19.250 1.00 35.56 287 ARG A C 1
ATOM 2289 O O . ARG A 1 287 ? -27.409 -23.695 19.505 1.00 35.56 287 ARG A O 1
ATOM 2296 N N . ILE A 1 288 ? -28.758 -22.039 20.197 1.00 36.03 288 ILE A N 1
ATOM 2297 C CA . ILE A 1 288 ? -28.749 -22.384 21.635 1.00 36.03 288 ILE A CA 1
ATOM 2298 C C . ILE A 1 288 ? -29.410 -23.743 21.891 1.00 36.03 288 ILE A C 1
ATOM 2300 O O . ILE A 1 288 ? -28.942 -24.495 22.741 1.00 36.03 288 ILE A O 1
ATOM 2304 N N . VAL A 1 289 ? -30.409 -24.127 21.089 1.00 39.47 289 VAL A N 1
ATOM 2305 C CA . VAL A 1 289 ? -31.025 -25.466 21.165 1.00 39.47 289 VAL A CA 1
ATOM 2306 C C . VAL A 1 289 ? -30.051 -26.579 20.736 1.00 39.47 289 VAL A C 1
ATOM 2308 O O . VAL A 1 289 ? -30.280 -27.744 21.050 1.00 39.47 289 VAL A O 1
ATOM 2311 N N . LYS A 1 290 ? -28.936 -26.252 20.060 1.00 37.88 290 LYS A N 1
ATOM 2312 C CA . LYS A 1 290 ? -27.994 -27.251 19.532 1.00 37.88 290 LYS A CA 1
ATOM 2313 C C . LYS A 1 290 ? -26.670 -27.373 20.293 1.00 37.88 290 LYS A C 1
ATOM 2315 O O . LYS A 1 290 ? -26.130 -28.470 20.296 1.00 37.88 290 LYS A O 1
ATOM 2320 N N . ASN A 1 291 ? -26.149 -26.311 20.924 1.00 35.69 291 ASN A N 1
ATOM 2321 C CA . ASN A 1 291 ? -24.736 -26.285 21.351 1.00 35.69 291 ASN A CA 1
ATOM 2322 C C . ASN A 1 291 ? -24.420 -25.734 22.761 1.00 35.69 291 ASN A C 1
ATOM 2324 O O . ASN A 1 291 ? -23.274 -25.371 22.993 1.00 35.69 291 ASN A O 1
ATOM 2328 N N . ASN A 1 292 ? -25.360 -25.702 23.714 1.00 36.00 292 ASN A N 1
ATOM 2329 C CA . ASN A 1 292 ? -25.057 -25.565 25.158 1.00 36.00 292 ASN A CA 1
ATOM 2330 C C . ASN A 1 292 ? -24.011 -24.475 25.546 1.00 36.00 292 ASN A C 1
ATOM 2332 O O . ASN A 1 292 ? -23.171 -24.694 26.415 1.00 36.00 292 ASN A O 1
ATOM 2336 N N . VAL A 1 293 ? -24.040 -23.296 24.907 1.00 40.84 293 VAL A N 1
ATOM 2337 C CA . VAL A 1 293 ? -23.220 -22.136 25.310 1.00 40.84 293 VAL A CA 1
ATOM 2338 C C . VAL A 1 293 ? -24.063 -21.237 26.211 1.00 40.84 293 VAL A C 1
ATOM 2340 O O . VAL A 1 293 ? -25.169 -20.841 25.844 1.00 40.84 293 VAL A O 1
ATOM 2343 N N . GLU A 1 294 ? -23.559 -20.933 27.406 1.00 44.41 294 GLU A N 1
ATOM 2344 C CA . GLU A 1 294 ? -24.302 -20.192 28.425 1.00 44.41 294 GLU A CA 1
ATOM 2345 C C . GLU A 1 294 ? -24.530 -18.714 28.024 1.00 44.41 294 GLU A C 1
ATOM 2347 O O . GLU A 1 294 ? -23.598 -17.980 27.695 1.00 44.41 294 GLU A O 1
ATOM 2352 N N . SER A 1 295 ? -25.785 -18.256 28.113 1.00 43.91 295 SER A N 1
ATOM 2353 C CA . SER A 1 295 ? -26.296 -16.922 27.722 1.00 43.91 295 SER A CA 1
ATOM 2354 C C . SER A 1 295 ? -25.541 -15.700 28.289 1.00 43.91 295 SER A C 1
ATOM 2356 O O . SER A 1 295 ? -25.728 -14.581 27.802 1.00 43.91 295 SER A O 1
ATOM 2358 N N . TRP A 1 296 ? -24.706 -15.870 29.316 1.00 44.41 296 TRP A N 1
ATOM 2359 C CA . TRP A 1 296 ? -23.972 -14.770 29.950 1.00 44.41 296 TRP A CA 1
ATOM 2360 C C . TRP A 1 296 ? -22.693 -14.385 29.188 1.00 44.41 296 TRP A C 1
ATOM 2362 O O . TRP A 1 296 ? -22.339 -13.208 29.167 1.00 44.41 296 TRP A O 1
ATOM 2372 N N . TYR A 1 297 ? -22.038 -15.334 28.505 1.00 41.19 297 TYR A N 1
ATOM 2373 C CA . TYR A 1 297 ? -20.774 -15.096 27.790 1.00 41.19 297 TYR A CA 1
ATOM 2374 C C . TYR A 1 297 ? -20.949 -14.114 26.618 1.00 41.19 297 TYR A C 1
ATOM 2376 O O . TYR A 1 297 ? -20.133 -13.224 26.395 1.00 41.19 297 TYR A O 1
ATOM 2384 N N . ILE A 1 298 ? -22.078 -14.223 25.917 1.00 46.22 298 ILE A N 1
ATOM 2385 C CA . ILE A 1 298 ? -22.408 -13.413 24.735 1.00 46.22 298 ILE A CA 1
ATOM 2386 C C . ILE A 1 298 ? -22.820 -11.993 25.137 1.00 46.22 298 ILE A C 1
ATOM 2388 O O . ILE A 1 298 ? -22.421 -11.019 24.504 1.00 46.22 298 ILE A O 1
ATOM 2392 N N . THR A 1 299 ? -23.558 -11.859 26.243 1.00 58.53 299 THR A N 1
ATOM 2393 C CA . THR A 1 299 ? -23.918 -10.547 26.805 1.00 58.53 299 THR A CA 1
ATOM 2394 C C . THR A 1 299 ? -22.669 -9.771 27.242 1.00 58.53 299 THR A C 1
ATOM 2396 O O . THR A 1 299 ? -22.615 -8.559 27.058 1.00 58.53 299 THR A O 1
ATOM 2399 N N . SER A 1 300 ? -21.636 -10.459 27.748 1.00 64.62 300 SER A N 1
ATOM 2400 C CA . SER A 1 300 ? -20.353 -9.831 28.100 1.00 64.62 300 SER A CA 1
ATOM 2401 C C . SER A 1 300 ? -19.629 -9.243 26.885 1.00 64.62 300 SER A C 1
ATOM 2403 O O . SER A 1 300 ? -19.151 -8.117 26.964 1.00 64.62 300 SER A O 1
ATOM 2405 N N . GLN A 1 301 ? -19.592 -9.956 25.753 1.00 62.50 301 GLN A N 1
ATOM 2406 C CA . GLN A 1 301 ? -18.919 -9.474 24.537 1.00 62.50 301 GLN A CA 1
ATOM 2407 C C . GLN A 1 301 ? -19.581 -8.217 23.956 1.00 62.50 301 GLN A C 1
ATOM 2409 O O . GLN A 1 301 ? -18.890 -7.287 23.555 1.00 62.50 301 GLN A O 1
ATOM 2414 N N . ILE A 1 302 ? -20.916 -8.148 23.969 1.00 59.84 302 ILE A N 1
ATOM 2415 C CA . ILE A 1 302 ? -21.663 -6.972 23.487 1.00 59.84 302 ILE A CA 1
ATOM 2416 C C . ILE A 1 302 ? -21.368 -5.734 24.349 1.00 59.84 302 ILE A C 1
ATOM 2418 O O . ILE A 1 302 ? -21.259 -4.617 23.843 1.00 59.84 302 ILE A O 1
ATOM 2422 N N . ILE A 1 303 ? -21.246 -5.923 25.663 1.00 71.62 303 ILE A N 1
ATOM 2423 C CA . ILE A 1 303 ? -20.904 -4.842 26.591 1.00 71.62 303 ILE A CA 1
ATOM 2424 C C . ILE A 1 303 ? -19.472 -4.355 26.338 1.00 71.62 303 ILE A C 1
ATOM 2426 O O . ILE A 1 303 ? -19.249 -3.147 26.274 1.00 71.62 303 ILE A O 1
ATOM 2430 N N . ASP A 1 304 ? -18.527 -5.274 26.142 1.00 75.94 304 ASP A N 1
ATOM 2431 C CA . ASP A 1 304 ? -17.136 -4.952 25.816 1.00 75.94 304 ASP A CA 1
ATOM 2432 C C . ASP A 1 304 ? -17.022 -4.201 24.465 1.00 75.94 304 ASP A C 1
ATOM 2434 O O . ASP A 1 304 ? -16.230 -3.267 24.329 1.00 75.94 304 ASP A O 1
ATOM 2438 N N . GLU A 1 305 ? -17.854 -4.529 23.469 1.00 69.75 305 GLU A N 1
ATOM 2439 C CA . GLU A 1 305 ? -17.922 -3.783 22.201 1.00 69.75 305 GLU A CA 1
ATOM 2440 C C . GLU A 1 305 ? -18.454 -2.352 22.379 1.00 69.75 305 GLU A C 1
ATOM 2442 O O . GLU A 1 305 ? -17.920 -1.418 21.777 1.00 69.75 305 GLU A O 1
ATOM 2447 N N . LEU A 1 306 ? -19.468 -2.145 23.226 1.00 67.88 306 LEU A N 1
ATOM 2448 C CA . LEU A 1 306 ? -19.970 -0.802 23.553 1.00 67.88 306 LEU A CA 1
ATOM 2449 C C . LEU A 1 306 ? -18.914 0.046 24.272 1.00 67.88 306 LEU A C 1
ATOM 2451 O O . LEU A 1 306 ? -18.781 1.238 23.988 1.00 67.88 306 LEU A O 1
ATOM 2455 N N . GLU A 1 307 ? -18.141 -0.572 25.164 1.00 82.69 307 GLU A N 1
ATOM 2456 C CA . GLU A 1 307 ? -16.983 0.044 25.815 1.00 82.69 307 GLU A CA 1
ATOM 2457 C C . GLU A 1 307 ? -15.925 0.471 24.780 1.00 82.69 307 GLU A C 1
ATOM 2459 O O . GLU A 1 307 ? -15.481 1.620 24.784 1.00 82.69 307 GLU A O 1
ATOM 2464 N N . LEU A 1 308 ? -15.587 -0.401 23.824 1.00 74.12 308 LEU A N 1
ATOM 2465 C CA . LEU A 1 308 ? -14.678 -0.084 22.716 1.00 74.12 308 LEU A CA 1
ATOM 2466 C C . LEU A 1 308 ? -15.195 1.058 21.828 1.00 74.12 308 LEU A C 1
ATOM 2468 O O . LEU A 1 308 ? -14.415 1.939 21.465 1.00 74.12 308 LEU A O 1
ATOM 2472 N N . ILE A 1 309 ? -16.491 1.087 21.497 1.00 66.44 309 ILE A N 1
ATOM 2473 C CA . ILE A 1 309 ? -17.104 2.176 20.712 1.00 66.44 309 ILE A CA 1
ATOM 2474 C C . ILE A 1 309 ? -16.911 3.523 21.416 1.00 66.44 309 ILE A C 1
ATOM 2476 O O . ILE A 1 309 ? -16.519 4.505 20.779 1.00 66.44 309 ILE A O 1
ATOM 2480 N N . GLY A 1 310 ? -17.116 3.569 22.735 1.00 74.56 310 GLY A N 1
ATOM 2481 C CA . GLY A 1 310 ? -16.853 4.770 23.522 1.00 74.56 310 GLY A CA 1
ATOM 2482 C C . GLY A 1 310 ? -15.388 5.221 23.442 1.00 74.56 310 GLY A C 1
ATOM 2483 O O . GLY A 1 310 ? -15.133 6.422 23.329 1.00 74.56 310 GLY A O 1
ATOM 2484 N N . CYS A 1 311 ? -14.424 4.293 23.408 1.00 81.44 311 CYS A N 1
ATOM 2485 C CA . CYS A 1 311 ? -13.005 4.615 23.213 1.00 81.44 311 CYS A CA 1
ATOM 2486 C C . CYS A 1 311 ? -12.728 5.213 21.822 1.00 81.44 311 CYS A C 1
ATOM 2488 O O . CYS A 1 311 ? -12.034 6.225 21.719 1.00 81.44 311 CYS A O 1
ATOM 2490 N N . TYR A 1 312 ? -13.310 4.653 20.756 1.00 69.56 312 TYR A N 1
ATOM 2491 C CA . TYR A 1 312 ? -13.143 5.177 19.394 1.00 69.56 312 TYR A CA 1
ATOM 2492 C C . TYR A 1 312 ? -13.719 6.586 19.218 1.00 69.56 312 TYR A C 1
ATOM 2494 O O . TYR A 1 312 ? -13.182 7.368 18.441 1.00 69.56 312 TYR A O 1
ATOM 2502 N N . HIS A 1 313 ? -14.760 6.975 19.958 1.00 73.62 313 HIS A N 1
ATOM 2503 C CA . HIS A 1 313 ? -15.263 8.350 19.887 1.00 73.62 313 HIS A CA 1
ATOM 2504 C C . HIS A 1 313 ? -14.217 9.397 20.299 1.00 73.62 313 HIS A C 1
ATOM 2506 O O . HIS A 1 313 ? -14.213 10.500 19.746 1.00 73.62 313 HIS A O 1
ATOM 2512 N N . LEU A 1 314 ? -13.287 9.053 21.196 1.00 75.00 314 LEU A N 1
ATOM 2513 C CA . LEU A 1 314 ? -12.231 9.959 21.661 1.00 75.00 314 LEU A CA 1
ATOM 2514 C C . LEU A 1 314 ? -11.107 10.187 20.641 1.00 75.00 314 LEU A C 1
ATOM 2516 O O . LEU A 1 314 ? -10.322 11.123 20.827 1.00 75.00 314 LEU A O 1
ATOM 2520 N N . THR A 1 315 ? -11.044 9.387 19.570 1.00 63.34 315 THR A N 1
ATOM 2521 C CA . THR A 1 315 ? -10.104 9.596 18.454 1.00 63.34 315 THR A CA 1
ATOM 2522 C C . THR A 1 315 ? -10.619 10.631 17.447 1.00 63.34 315 THR A C 1
ATOM 2524 O O . THR A 1 315 ? -9.849 11.146 16.639 1.00 63.34 315 THR A O 1
ATOM 2527 N N . SER A 1 316 ? -11.913 10.969 17.494 1.00 65.12 316 SER A N 1
ATOM 2528 C CA . SER A 1 316 ? -12.518 11.956 16.599 1.00 65.12 316 SER A CA 1
ATOM 2529 C C . SER A 1 316 ? -12.179 13.400 17.007 1.00 65.12 316 SER A C 1
ATOM 2531 O O . SER A 1 316 ? -12.046 13.720 18.189 1.00 65.12 316 SER A O 1
ATOM 2533 N N . ASN A 1 317 ? -12.097 14.307 16.028 1.00 58.06 317 ASN A N 1
ATOM 2534 C CA . ASN A 1 317 ? -11.854 15.744 16.249 1.00 58.06 317 ASN A CA 1
ATOM 2535 C C . ASN A 1 317 ? -13.130 16.537 16.620 1.00 58.06 317 ASN A C 1
ATOM 2537 O O . ASN A 1 317 ? -13.153 17.761 16.513 1.00 58.06 317 ASN A O 1
ATOM 2541 N N . GLY A 1 318 ? -14.209 15.856 17.024 1.00 62.19 318 GLY A N 1
ATOM 2542 C CA . GLY A 1 318 ? -15.489 16.485 17.359 1.00 62.19 318 GLY A CA 1
ATOM 2543 C C . GLY A 1 318 ? -15.476 17.217 18.705 1.00 62.19 318 GLY A C 1
ATOM 2544 O O . GLY A 1 318 ? -14.864 16.755 19.669 1.00 62.19 318 GLY A O 1
ATOM 2545 N N . VAL A 1 319 ? -16.203 18.339 18.787 1.00 63.97 319 VAL A N 1
ATOM 2546 C CA . VAL A 1 319 ? -16.351 19.157 20.013 1.00 63.97 319 VAL A CA 1
ATOM 2547 C C . VAL A 1 319 ? -17.039 18.376 21.145 1.00 63.97 319 VAL A C 1
ATOM 2549 O O . VAL A 1 319 ? -16.777 18.624 22.316 1.00 63.97 319 VAL A O 1
ATOM 2552 N N . ASP A 1 320 ? -17.870 17.387 20.809 1.00 75.19 320 ASP A N 1
ATOM 2553 C CA . ASP A 1 320 ? -18.675 16.594 21.747 1.00 75.19 320 ASP A CA 1
ATOM 2554 C C . ASP A 1 320 ? -18.113 15.188 22.037 1.00 75.19 320 ASP A C 1
ATOM 2556 O O . ASP A 1 320 ? -18.804 14.335 22.603 1.00 75.19 320 ASP A O 1
ATOM 2560 N N . LYS A 1 321 ? -16.849 14.930 21.674 1.00 79.38 321 LYS A N 1
ATOM 2561 C CA . LYS A 1 321 ? -16.240 13.594 21.763 1.00 79.38 321 LYS A CA 1
ATOM 2562 C C . LYS A 1 321 ? -16.258 12.988 23.170 1.00 79.38 321 LYS A C 1
ATOM 2564 O O . LYS A 1 321 ? -16.525 11.797 23.307 1.00 79.38 321 LYS A O 1
ATOM 2569 N N . TYR A 1 322 ? -16.019 13.794 24.208 1.00 86.19 322 TYR A N 1
ATOM 2570 C CA . TYR A 1 322 ? -16.002 13.329 25.601 1.00 86.19 322 TYR A CA 1
ATOM 2571 C C . TYR A 1 322 ? -17.406 12.966 26.090 1.00 86.19 322 TYR A C 1
ATOM 2573 O O . TYR A 1 322 ? -17.595 11.901 26.669 1.00 86.19 322 TYR A O 1
ATOM 2581 N N . SER A 1 323 ? -18.404 13.799 25.781 1.00 84.06 323 SER A N 1
ATOM 2582 C CA . SER A 1 323 ? -19.801 13.554 26.150 1.00 84.06 323 SER A CA 1
ATOM 2583 C C . SER A 1 323 ? -20.360 12.303 25.470 1.00 84.06 323 SER A C 1
ATOM 2585 O O . SER A 1 323 ? -21.002 11.487 26.127 1.00 84.06 323 SER A O 1
ATOM 2587 N N . LYS A 1 324 ? -20.063 12.106 24.178 1.00 78.62 324 LYS A N 1
ATOM 2588 C CA . LYS A 1 324 ? -20.456 10.890 23.446 1.00 78.62 324 LYS A CA 1
ATOM 2589 C C . LYS A 1 324 ? -19.754 9.651 23.985 1.00 78.62 324 LYS A C 1
ATOM 2591 O O . LYS A 1 324 ? -20.404 8.639 24.216 1.00 78.62 324 LYS A O 1
ATOM 2596 N N . SER A 1 325 ? -18.443 9.731 24.213 1.00 85.50 325 SER A N 1
ATOM 2597 C CA . SER A 1 325 ? -17.669 8.635 24.805 1.00 85.50 325 SER A CA 1
ATOM 2598 C C . SER A 1 325 ? -18.264 8.196 26.148 1.00 85.50 325 SER A C 1
ATOM 2600 O O . SER A 1 325 ? -18.564 7.017 26.342 1.00 85.50 325 SER A O 1
ATOM 2602 N N . TYR A 1 326 ? -18.559 9.166 27.018 1.00 90.88 326 TYR A N 1
ATOM 2603 C CA . TYR A 1 326 ? -19.205 8.936 28.305 1.00 90.88 326 TYR A CA 1
ATOM 2604 C C . TYR A 1 326 ? -20.583 8.269 28.175 1.00 90.88 326 TYR A C 1
ATOM 2606 O O . TYR A 1 326 ? -20.896 7.355 28.936 1.00 90.88 326 TYR A O 1
ATOM 2614 N N . GLU A 1 327 ? -21.409 8.677 27.208 1.00 85.31 327 GLU A N 1
ATOM 2615 C CA . GLU A 1 327 ? -22.730 8.078 26.983 1.00 85.31 327 GLU A CA 1
ATOM 2616 C C . GLU A 1 327 ? -22.637 6.575 26.676 1.00 85.31 327 GLU A C 1
ATOM 2618 O O . GLU A 1 327 ? -23.391 5.776 27.242 1.00 85.31 327 GLU A O 1
ATOM 2623 N N . TYR A 1 328 ? -21.676 6.172 25.839 1.00 81.06 328 TYR A N 1
ATOM 2624 C CA . TYR A 1 328 ? -21.426 4.758 25.548 1.00 81.06 328 TYR A CA 1
ATOM 2625 C C . TYR A 1 328 ? -20.914 3.999 26.773 1.00 81.06 328 TYR A C 1
ATOM 2627 O O . TYR A 1 328 ? -21.410 2.904 27.047 1.00 81.06 328 TYR A O 1
ATOM 2635 N N . PHE A 1 329 ? -20.005 4.590 27.554 1.00 90.88 329 PHE A N 1
ATOM 2636 C CA . PHE A 1 329 ? -19.528 3.989 28.805 1.00 90.88 329 PHE A CA 1
ATOM 2637 C C . PHE A 1 329 ? -20.673 3.791 29.804 1.00 90.88 329 PHE A C 1
ATOM 2639 O O . PHE A 1 329 ? -20.820 2.713 30.381 1.00 90.88 329 PHE A O 1
ATOM 2646 N N . LEU A 1 330 ? -21.551 4.787 29.950 1.00 88.06 330 LEU A N 1
ATOM 2647 C CA . LEU A 1 330 ? -22.716 4.714 30.828 1.00 88.06 330 LEU A CA 1
ATOM 2648 C C . LEU A 1 330 ? -23.716 3.660 30.349 1.00 88.06 330 LEU A C 1
ATOM 2650 O O . LEU A 1 330 ? -24.282 2.924 31.158 1.00 88.06 330 LEU A O 1
ATOM 2654 N N . ARG A 1 331 ? -23.942 3.563 29.037 1.00 81.56 331 ARG A N 1
ATOM 2655 C CA . ARG A 1 331 ? -24.825 2.551 28.452 1.00 81.56 331 ARG A CA 1
ATOM 2656 C C . ARG A 1 331 ? -24.282 1.141 28.672 1.00 81.56 331 ARG A C 1
ATOM 2658 O O . ARG A 1 331 ? -25.053 0.265 29.061 1.00 81.56 331 ARG A O 1
ATOM 2665 N N . ALA A 1 332 ? -22.980 0.932 28.480 1.00 82.44 332 ALA A N 1
ATOM 2666 C CA . ALA A 1 332 ? -22.323 -0.336 28.775 1.00 82.44 332 ALA A CA 1
ATOM 2667 C C . ALA A 1 332 ? -22.435 -0.690 30.267 1.00 82.44 332 ALA A C 1
ATOM 2669 O O . ALA A 1 332 ? -22.850 -1.797 30.607 1.00 82.44 332 ALA A O 1
ATOM 2670 N N . MET A 1 333 ? -22.186 0.272 31.162 1.00 88.25 333 MET A N 1
ATOM 2671 C CA . MET A 1 333 ? -22.293 0.061 32.608 1.00 88.25 333 MET A CA 1
ATOM 2672 C C . MET A 1 333 ? -23.725 -0.289 33.039 1.00 88.25 333 MET A C 1
ATOM 2674 O O . MET A 1 333 ? -23.939 -1.243 33.782 1.00 88.25 333 MET A O 1
ATOM 2678 N N . LYS A 1 334 ? -24.740 0.396 32.499 1.00 83.50 334 LYS A N 1
ATOM 2679 C CA . LYS A 1 334 ? -26.154 0.055 32.738 1.00 83.50 334 LYS A CA 1
ATOM 2680 C C . LYS A 1 334 ? -26.511 -1.356 32.271 1.00 83.50 334 LYS A C 1
ATOM 2682 O O . LYS A 1 334 ? -27.337 -2.008 32.899 1.00 83.50 334 LYS A O 1
ATOM 2687 N N . LEU A 1 335 ? -25.901 -1.838 31.186 1.00 78.19 335 LEU A N 1
ATOM 2688 C CA . LEU A 1 335 ? -26.100 -3.212 30.723 1.00 78.19 335 LEU A CA 1
ATOM 2689 C C . LEU A 1 335 ? -25.425 -4.235 31.645 1.00 78.19 335 LEU A C 1
ATOM 2691 O O . LEU A 1 335 ? -26.028 -5.278 31.896 1.00 78.19 335 LEU A O 1
ATOM 2695 N N . ARG A 1 336 ? -24.247 -3.927 32.211 1.00 81.88 336 ARG A N 1
ATOM 2696 C CA . ARG A 1 336 ? -23.582 -4.785 33.216 1.00 81.88 336 ARG A CA 1
ATOM 2697 C C . ARG A 1 336 ? -24.452 -5.008 34.451 1.00 81.88 336 ARG A C 1
ATOM 2699 O O . ARG A 1 336 ? -24.484 -6.122 34.967 1.00 81.88 336 ARG A O 1
ATOM 2706 N N . TYR A 1 337 ? -25.184 -3.978 34.875 1.00 83.81 337 TYR A N 1
ATOM 2707 C CA . TYR A 1 337 ? -26.054 -3.990 36.058 1.00 83.81 337 TYR A CA 1
ATOM 2708 C C . TYR A 1 337 ? -27.550 -4.118 35.730 1.00 83.81 337 TYR A C 1
ATOM 2710 O O . TYR A 1 337 ? -28.396 -3.835 36.576 1.00 83.81 337 TYR A O 1
ATOM 2718 N N . LYS A 1 338 ? -27.902 -4.555 34.511 1.00 78.75 338 LYS A N 1
ATOM 2719 C CA . LYS A 1 338 ? -29.307 -4.715 34.099 1.00 78.75 338 LYS A CA 1
ATOM 2720 C C . LYS A 1 338 ? -30.049 -5.738 34.966 1.00 78.75 338 LYS A C 1
ATOM 2722 O O . LYS A 1 338 ? -31.211 -5.520 35.294 1.00 78.75 338 LYS A O 1
ATOM 2727 N N . ASP A 1 339 ? -29.382 -6.837 35.317 1.00 76.44 339 ASP A N 1
ATOM 2728 C CA . ASP A 1 339 ? -29.849 -7.801 36.315 1.00 76.44 339 ASP A CA 1
ATOM 2729 C C . ASP A 1 339 ? -29.023 -7.637 37.596 1.00 76.44 339 ASP A C 1
ATOM 2731 O O . ASP A 1 339 ? -27.880 -8.090 37.686 1.00 76.44 339 ASP A O 1
ATOM 2735 N N . LEU A 1 340 ? -29.611 -6.971 38.590 1.00 76.69 340 LEU A N 1
ATOM 2736 C CA . LEU A 1 340 ? -28.963 -6.673 39.869 1.00 76.69 340 LEU A CA 1
ATOM 2737 C C . LEU A 1 340 ? -28.601 -7.935 40.667 1.00 76.69 340 LEU A C 1
ATOM 2739 O O . LEU A 1 340 ? -27.683 -7.892 41.482 1.00 76.69 340 LEU A O 1
ATOM 2743 N N . ASN A 1 341 ? -29.284 -9.060 40.429 1.00 75.69 341 ASN A N 1
ATOM 2744 C CA . ASN A 1 341 ? -29.005 -10.317 41.124 1.00 75.69 341 ASN A CA 1
ATOM 2745 C C . ASN A 1 341 ? -27.843 -11.091 40.482 1.00 75.69 341 ASN A C 1
ATOM 2747 O O . ASN A 1 341 ? -27.285 -11.993 41.110 1.00 75.69 341 ASN A O 1
ATOM 2751 N N . LYS A 1 342 ? -27.474 -10.755 39.238 1.00 77.75 342 LYS A N 1
ATOM 2752 C CA . LYS A 1 342 ? -26.382 -11.394 38.496 1.00 77.75 342 LYS A CA 1
ATOM 2753 C C . LYS A 1 342 ? -25.649 -10.387 37.588 1.00 77.75 342 LYS A C 1
ATOM 2755 O O . LYS A 1 342 ? -25.723 -10.504 36.362 1.00 77.75 342 LYS A O 1
ATOM 2760 N N . PRO A 1 343 ? -24.928 -9.407 38.166 1.00 79.00 343 PRO A N 1
ATOM 2761 C CA . PRO A 1 343 ? -24.212 -8.407 37.383 1.00 79.00 343 PRO A CA 1
ATOM 2762 C C . PRO A 1 343 ? -23.051 -9.024 36.590 1.00 79.00 343 PRO A C 1
ATOM 2764 O O . PRO A 1 343 ? -22.367 -9.939 37.057 1.00 79.00 343 PRO A O 1
ATOM 2767 N N . ILE A 1 344 ? -22.797 -8.492 35.393 1.00 81.25 344 ILE A N 1
ATOM 2768 C CA . ILE A 1 344 ? -21.693 -8.920 34.519 1.00 81.25 344 ILE A CA 1
ATOM 2769 C C . ILE A 1 344 ? -20.451 -8.083 34.838 1.00 81.25 344 ILE A C 1
ATOM 2771 O O . ILE A 1 344 ? -20.203 -7.030 34.239 1.00 81.25 344 ILE A O 1
ATOM 2775 N N . LEU A 1 345 ? -19.676 -8.556 35.812 1.00 82.44 345 LEU A N 1
ATOM 2776 C CA . LEU A 1 345 ? -18.474 -7.874 36.291 1.00 82.44 345 LEU A CA 1
ATOM 2777 C C . LEU A 1 345 ? -17.358 -7.866 35.236 1.00 82.44 345 LEU A C 1
ATOM 2779 O O . LEU A 1 345 ? -17.192 -8.815 34.469 1.00 82.44 345 LEU A O 1
ATOM 2783 N N . LYS A 1 346 ? -16.569 -6.788 35.220 1.00 83.94 346 LYS A N 1
ATOM 2784 C CA . LYS A 1 346 ? -15.371 -6.674 34.378 1.00 83.94 346 LYS A CA 1
ATOM 2785 C C . LYS A 1 346 ? -14.314 -7.685 34.838 1.00 83.94 346 LYS A C 1
ATOM 2787 O O . LYS A 1 346 ? -13.982 -7.747 36.019 1.00 83.94 346 LYS A O 1
ATOM 2792 N N . THR A 1 347 ? -13.750 -8.448 33.907 1.00 76.00 347 THR A N 1
ATOM 2793 C CA . THR A 1 347 ? -12.663 -9.410 34.167 1.00 76.00 347 THR A CA 1
ATOM 2794 C C . THR A 1 347 ? -11.323 -8.889 33.643 1.00 76.00 347 THR A C 1
ATOM 2796 O O . THR A 1 347 ? -11.305 -8.126 32.682 1.00 76.00 347 THR A O 1
ATOM 2799 N N . ASN A 1 348 ? -10.198 -9.341 34.215 1.00 77.00 348 ASN A N 1
ATOM 2800 C CA . ASN A 1 348 ? -8.830 -8.962 33.807 1.00 77.00 348 ASN A CA 1
ATOM 2801 C C . ASN A 1 348 ? -8.514 -7.461 33.941 1.00 77.00 348 ASN A C 1
ATOM 2803 O O . ASN A 1 348 ? -7.886 -6.865 33.066 1.00 77.00 348 ASN A O 1
ATOM 2807 N N . LEU A 1 349 ? -8.955 -6.843 35.039 1.00 83.31 349 LEU A N 1
ATOM 2808 C CA . LEU A 1 349 ? -8.620 -5.453 35.341 1.00 83.31 349 LEU A CA 1
ATOM 2809 C C . LEU A 1 349 ? -7.101 -5.268 35.430 1.00 83.31 349 LEU A C 1
ATOM 2811 O O . LEU A 1 349 ? -6.386 -6.063 36.043 1.00 83.31 349 LEU A O 1
ATOM 2815 N N . LEU A 1 350 ? -6.617 -4.206 34.796 1.00 82.12 350 LEU A N 1
ATOM 2816 C CA . LEU A 1 350 ? -5.203 -3.861 34.795 1.00 82.12 350 LEU A CA 1
ATOM 2817 C C . LEU A 1 350 ? -4.801 -3.241 36.145 1.00 82.12 350 LEU A C 1
ATOM 2819 O O . LEU A 1 350 ? -5.579 -2.467 36.707 1.00 82.12 350 LEU A O 1
ATOM 2823 N N . PRO A 1 351 ? -3.588 -3.527 36.658 1.00 82.19 351 PRO A N 1
ATOM 2824 C CA . PRO A 1 351 ? -3.096 -2.887 37.872 1.00 82.19 351 PRO A CA 1
ATOM 2825 C C . PRO A 1 351 ? -2.875 -1.382 37.640 1.00 82.19 351 PRO A C 1
ATOM 2827 O O . PRO A 1 351 ? -2.614 -0.976 36.500 1.00 82.19 351 PRO A O 1
ATOM 2830 N N . PRO A 1 352 ? -2.922 -0.556 38.701 1.00 82.69 352 PRO A N 1
ATOM 2831 C CA . PRO A 1 352 ? -2.586 0.857 38.593 1.00 82.69 352 PRO A CA 1
ATOM 2832 C C . PRO A 1 352 ? -1.137 0.993 38.114 1.00 82.69 352 PRO A C 1
ATOM 2834 O O . PRO A 1 352 ? -0.205 0.472 38.727 1.00 82.69 352 PRO A O 1
ATOM 2837 N N . MET A 1 353 ? -0.953 1.667 36.982 1.00 76.12 353 MET A N 1
ATOM 2838 C CA . MET A 1 353 ? 0.350 1.878 36.355 1.00 76.12 353 MET A CA 1
ATOM 2839 C C . MET A 1 353 ? 0.706 3.358 36.399 1.00 76.12 353 MET A C 1
ATOM 2841 O O . MET A 1 353 ? -0.135 4.202 36.092 1.00 76.12 353 MET A O 1
ATOM 2845 N N . GLU A 1 354 ? 1.972 3.663 36.680 1.00 74.94 354 GLU A N 1
ATOM 2846 C CA . GLU A 1 354 ? 2.490 5.038 36.691 1.00 74.94 354 GLU A CA 1
ATOM 2847 C C . GLU A 1 354 ? 2.202 5.778 35.372 1.00 74.94 354 GLU A C 1
ATOM 2849 O O . GLU A 1 354 ? 1.812 6.940 35.383 1.00 74.94 354 GLU A O 1
ATOM 2854 N N . VAL A 1 355 ? 2.294 5.076 34.234 1.00 73.75 355 VAL A N 1
ATOM 2855 C CA . VAL A 1 355 ? 2.035 5.624 32.888 1.00 73.75 355 VAL A CA 1
ATOM 2856 C C . VAL A 1 355 ? 0.601 6.153 32.715 1.00 73.75 355 VAL A C 1
ATOM 2858 O O . VAL A 1 355 ? 0.377 7.043 31.900 1.00 73.75 355 VAL A O 1
ATOM 2861 N N . TYR A 1 356 ? -0.360 5.629 33.478 1.00 83.00 356 TYR A N 1
ATOM 2862 C CA . TYR A 1 356 ? -1.758 6.073 33.473 1.00 83.00 356 TYR A CA 1
ATOM 2863 C C . TYR A 1 356 ? -2.128 6.803 34.767 1.00 83.00 356 TYR A C 1
ATOM 2865 O O . TYR A 1 356 ? -3.271 6.730 35.203 1.00 83.00 356 TYR A O 1
ATOM 2873 N N . ASP A 1 357 ? -1.162 7.460 35.418 1.00 80.44 357 ASP A N 1
ATOM 2874 C CA . ASP A 1 357 ? -1.374 8.231 36.653 1.00 80.44 357 ASP A CA 1
ATOM 2875 C C . ASP A 1 357 ? -1.976 7.391 37.797 1.00 80.44 357 ASP A C 1
ATOM 2877 O O . ASP A 1 357 ? -2.775 7.870 38.599 1.00 80.44 357 ASP A O 1
ATOM 2881 N N . TYR A 1 358 ? -1.625 6.099 37.843 1.00 84.06 358 TYR A N 1
ATOM 2882 C CA . TYR A 1 358 ? -2.185 5.116 38.777 1.00 84.06 358 TYR A CA 1
ATOM 2883 C C . TYR A 1 358 ? -3.720 4.996 38.711 1.00 84.06 358 TYR A C 1
ATOM 2885 O O . TYR A 1 358 ? -4.351 4.532 39.662 1.00 84.06 358 TYR A O 1
ATOM 2893 N N . TYR A 1 359 ? -4.328 5.388 37.587 1.00 88.06 359 TYR A N 1
ATOM 2894 C CA . TYR A 1 359 ? -5.769 5.329 37.381 1.00 88.06 359 TYR A CA 1
ATOM 2895 C C . TYR A 1 359 ? -6.286 3.882 37.402 1.00 88.06 359 TYR A C 1
ATOM 2897 O O . TYR A 1 359 ? -5.641 2.966 36.886 1.00 88.06 359 TYR A O 1
ATOM 2905 N N . ILE A 1 360 ? -7.477 3.690 37.975 1.00 87.31 360 ILE A N 1
ATOM 2906 C CA . ILE A 1 360 ? -8.179 2.404 38.055 1.00 87.31 360 ILE A CA 1
ATOM 2907 C C . ILE A 1 360 ? -9.493 2.525 37.284 1.00 87.31 360 ILE A C 1
ATOM 2909 O O . ILE A 1 360 ? -10.242 3.483 37.458 1.00 87.31 360 ILE A O 1
ATOM 2913 N N . GLU A 1 361 ? -9.762 1.550 36.419 1.00 90.50 361 GLU A N 1
ATOM 2914 C CA . GLU A 1 361 ? -10.981 1.505 35.613 1.00 90.50 361 GLU A CA 1
ATOM 2915 C C . GLU A 1 361 ? -12.235 1.398 36.500 1.00 90.50 361 GLU A C 1
ATOM 2917 O O . GLU A 1 361 ? -12.349 0.460 37.289 1.00 90.50 361 GLU A O 1
ATOM 2922 N N . CYS A 1 362 ? -13.183 2.332 36.341 1.00 91.50 362 CYS A N 1
ATOM 2923 C CA . CYS A 1 362 ? -14.474 2.321 37.038 1.00 91.50 362 CYS A CA 1
ATOM 2924 C C . CYS A 1 362 ? -15.218 0.998 36.813 1.00 91.50 362 CYS A C 1
ATOM 2926 O O . CYS A 1 362 ? -15.322 0.506 35.677 1.00 91.50 362 CYS A O 1
ATOM 2928 N N . GLN A 1 363 ? -15.773 0.464 37.893 1.00 89.88 363 GLN A N 1
ATOM 2929 C CA . GLN A 1 363 ? -16.522 -0.784 37.942 1.00 89.88 363 GLN A CA 1
ATOM 2930 C C . GLN A 1 363 ? -18.011 -0.564 38.180 1.00 89.88 363 GLN A C 1
ATOM 2932 O O . GLN A 1 363 ? -18.791 -1.401 37.741 1.00 89.88 363 GLN A O 1
ATOM 2937 N N . THR A 1 364 ? -18.410 0.540 38.820 1.00 89.44 364 THR A N 1
ATOM 2938 C CA . THR A 1 364 ? -19.822 0.837 39.110 1.00 89.44 364 THR A CA 1
ATOM 2939 C C . THR A 1 364 ? -20.329 2.073 38.367 1.00 89.44 364 THR A C 1
ATOM 2941 O O . THR A 1 364 ? -19.556 2.840 37.786 1.00 89.44 364 THR A O 1
ATOM 2944 N N . ILE A 1 365 ? -21.653 2.260 38.357 1.00 88.31 365 ILE A N 1
ATOM 2945 C CA . ILE A 1 365 ? -22.285 3.440 37.750 1.00 88.31 365 ILE A CA 1
ATOM 2946 C C . ILE A 1 365 ? -21.901 4.699 38.535 1.00 88.31 365 ILE A C 1
ATOM 2948 O O . ILE A 1 365 ? -21.590 5.716 37.927 1.00 88.31 365 ILE A O 1
ATOM 2952 N N . GLU A 1 366 ? -21.843 4.615 39.862 1.00 90.88 366 GLU A N 1
ATOM 2953 C CA . GLU A 1 366 ? -21.500 5.728 40.752 1.00 90.88 366 GLU A CA 1
ATOM 2954 C C . GLU A 1 366 ? -20.058 6.199 40.526 1.00 90.88 366 GLU A C 1
ATOM 2956 O O . GLU A 1 366 ? -19.799 7.396 40.430 1.00 90.88 366 GLU A O 1
ATOM 2961 N N . GLU A 1 367 ? -19.113 5.265 40.373 1.00 91.50 367 GLU A N 1
ATOM 2962 C CA . GLU A 1 367 ? -17.721 5.590 40.043 1.00 91.50 367 GLU A CA 1
ATOM 2963 C C . GLU A 1 367 ? -17.594 6.265 38.673 1.00 91.50 367 GLU A C 1
ATOM 2965 O O . GLU A 1 367 ? -16.758 7.151 38.494 1.00 91.50 367 GLU A O 1
ATOM 2970 N N . LEU A 1 368 ? -18.419 5.851 37.706 1.00 91.94 368 LEU A N 1
ATOM 2971 C CA . LEU A 1 368 ? -18.443 6.453 36.380 1.00 91.94 368 LEU A CA 1
ATOM 2972 C C . LEU A 1 368 ? -19.064 7.860 36.420 1.00 91.94 368 LEU A C 1
ATOM 2974 O O . LEU A 1 368 ? -18.555 8.770 35.775 1.00 91.94 368 LEU A O 1
ATOM 2978 N N . GLU A 1 369 ? -20.109 8.079 37.219 1.00 92.06 369 GLU A N 1
ATOM 2979 C CA . GLU A 1 369 ? -20.739 9.396 37.380 1.00 92.06 369 GLU A CA 1
ATOM 2980 C C . GLU A 1 369 ? -19.786 10.453 37.948 1.00 92.06 369 GLU A C 1
ATOM 2982 O O . GLU A 1 369 ? -19.864 11.616 37.549 1.00 92.06 369 GLU A O 1
ATOM 2987 N N . LEU A 1 370 ? -18.826 10.056 38.791 1.00 92.62 370 LEU A N 1
ATOM 2988 C CA . LEU A 1 370 ? -17.806 10.958 39.338 1.00 92.62 370 LEU A CA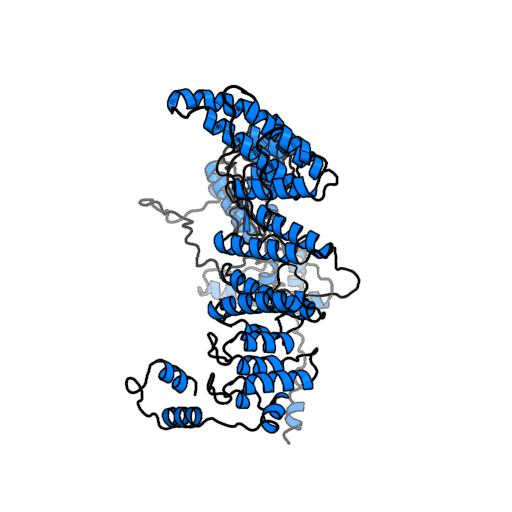 1
ATOM 2989 C C . LEU A 1 370 ? -16.858 11.540 38.279 1.00 92.62 370 LEU A C 1
ATOM 2991 O O . LEU A 1 370 ? -16.271 12.593 38.517 1.00 92.62 370 LEU A O 1
ATOM 2995 N N . ILE A 1 371 ? -16.692 10.879 37.128 1.00 92.50 371 ILE A N 1
ATOM 2996 C CA . ILE A 1 371 ? -15.771 11.327 36.069 1.00 92.50 371 ILE A CA 1
ATOM 2997 C C . ILE A 1 371 ? -16.478 12.046 34.914 1.00 92.50 371 ILE A C 1
ATOM 2999 O O . ILE A 1 371 ? -15.821 12.441 33.956 1.00 92.50 371 ILE A O 1
ATOM 3003 N N . LYS A 1 372 ? -17.802 12.223 34.983 1.00 90.00 372 LYS A N 1
ATOM 3004 C CA . LYS A 1 372 ? -18.633 12.739 33.882 1.00 90.00 372 LYS A CA 1
ATOM 3005 C C . LYS A 1 372 ? -18.161 14.079 33.309 1.00 90.00 372 LYS A C 1
ATOM 3007 O O . LYS A 1 372 ? -18.226 14.273 32.096 1.00 90.00 372 LYS A O 1
ATOM 3012 N N . ASP A 1 373 ? -17.700 14.977 34.174 1.00 87.88 373 ASP A N 1
ATOM 3013 C CA . ASP A 1 373 ? -17.308 16.342 33.806 1.00 87.88 373 ASP A CA 1
ATOM 3014 C C . ASP A 1 373 ? -15.777 16.527 33.731 1.00 87.88 373 ASP A C 1
ATOM 3016 O O . ASP A 1 373 ? -15.297 17.636 33.501 1.00 87.88 373 ASP A O 1
ATOM 3020 N N . ASP A 1 374 ? -14.998 15.450 33.892 1.00 89.50 374 ASP A N 1
ATOM 3021 C CA . ASP A 1 374 ? -13.531 15.476 33.873 1.00 89.50 374 ASP A CA 1
ATOM 3022 C C . ASP A 1 374 ? -12.995 14.764 32.619 1.00 89.50 374 ASP A C 1
ATOM 3024 O O . ASP A 1 374 ? -12.925 13.533 32.532 1.00 89.50 374 ASP A O 1
ATOM 3028 N N . SER A 1 375 ? -12.600 15.557 31.617 1.00 88.00 375 SER A N 1
ATOM 3029 C CA . SER A 1 375 ? -12.110 15.052 30.329 1.00 88.00 375 SER A CA 1
ATOM 3030 C C . SER A 1 375 ? -10.832 14.221 30.443 1.00 88.00 375 SER A C 1
ATOM 3032 O O . SER A 1 375 ? -10.654 13.271 29.675 1.00 88.00 375 SER A O 1
ATOM 3034 N N . ASP A 1 376 ? -9.955 14.550 31.394 1.00 84.69 376 ASP A N 1
ATOM 3035 C CA . ASP A 1 376 ? -8.697 13.832 31.597 1.00 84.69 376 ASP A CA 1
ATOM 3036 C C . ASP A 1 376 ? -8.969 12.469 32.242 1.00 84.69 376 ASP A C 1
ATOM 3038 O O . ASP A 1 376 ? -8.409 11.453 31.820 1.00 84.69 376 ASP A O 1
ATOM 3042 N N . ARG A 1 377 ? -9.911 12.406 33.192 1.00 89.19 377 ARG A N 1
ATOM 3043 C CA . ARG A 1 377 ? -10.372 11.144 33.791 1.00 89.19 377 ARG A CA 1
ATOM 3044 C C . ARG A 1 377 ? -11.105 10.259 32.788 1.00 89.19 377 ARG A C 1
ATOM 3046 O O . ARG A 1 377 ? -10.844 9.059 32.775 1.00 89.19 377 ARG A O 1
ATOM 3053 N N . ILE A 1 378 ? -11.954 10.819 31.921 1.00 90.62 378 ILE A N 1
ATOM 3054 C CA . ILE A 1 378 ? -12.602 10.067 30.827 1.00 90.62 378 ILE A CA 1
ATOM 3055 C C . ILE A 1 378 ? -11.544 9.494 29.877 1.00 90.62 378 ILE A C 1
ATOM 3057 O O . ILE A 1 378 ? -11.632 8.330 29.477 1.00 90.62 378 ILE A O 1
ATOM 3061 N N . MET A 1 379 ? -10.511 10.275 29.547 1.00 89.81 379 MET A N 1
ATOM 3062 C CA . MET A 1 379 ? -9.410 9.798 28.713 1.00 89.81 379 MET A CA 1
ATOM 3063 C C . MET A 1 379 ? -8.648 8.650 29.384 1.00 89.81 379 MET A C 1
ATOM 3065 O O . MET A 1 379 ? -8.442 7.615 28.752 1.00 89.81 379 MET A O 1
ATOM 3069 N N . MET A 1 380 ? -8.270 8.779 30.658 1.00 89.06 380 MET A N 1
ATOM 3070 C CA . MET A 1 380 ? -7.557 7.715 31.378 1.00 89.06 380 MET A CA 1
ATOM 3071 C C . MET A 1 380 ? -8.406 6.454 31.541 1.00 89.06 380 MET A C 1
ATOM 3073 O O . MET A 1 380 ? -7.902 5.348 31.331 1.00 89.06 380 MET A O 1
ATOM 3077 N N . HIS A 1 381 ? -9.705 6.617 31.804 1.00 91.75 381 HIS A N 1
ATOM 3078 C CA . HIS A 1 381 ? -10.669 5.520 31.793 1.00 91.75 381 HIS A CA 1
ATOM 3079 C C . HIS A 1 381 ? -10.653 4.780 30.453 1.00 91.75 381 HIS A C 1
ATOM 3081 O O . HIS A 1 381 ? -10.520 3.556 30.419 1.00 91.75 381 HIS A O 1
ATOM 3087 N N . SER A 1 382 ? -10.700 5.526 29.344 1.00 90.06 382 SER A N 1
ATOM 3088 C CA . SER A 1 382 ? -10.675 4.949 28.001 1.00 90.06 382 SER A CA 1
ATOM 3089 C C . SER A 1 382 ? -9.370 4.211 27.694 1.00 90.06 382 SER A C 1
ATOM 3091 O O . SER A 1 382 ? -9.417 3.118 27.143 1.00 90.06 382 SER A O 1
ATOM 3093 N N . LEU A 1 383 ? -8.206 4.745 28.087 1.00 88.62 383 LEU A N 1
ATOM 3094 C CA . LEU A 1 383 ? -6.910 4.112 27.822 1.00 88.62 383 LEU A CA 1
ATOM 3095 C C . LEU A 1 383 ? -6.760 2.793 28.589 1.00 88.62 383 LEU A C 1
ATOM 3097 O O . LEU A 1 383 ? -6.297 1.802 28.023 1.00 88.62 383 LEU A O 1
ATOM 3101 N N . MET A 1 384 ? -7.186 2.764 29.853 1.00 88.69 384 MET A N 1
ATOM 3102 C CA . MET A 1 384 ? -7.173 1.554 30.679 1.00 88.69 384 MET A CA 1
ATOM 3103 C C . MET A 1 384 ? -8.107 0.483 30.116 1.00 88.69 384 MET A C 1
ATOM 3105 O O . MET A 1 384 ? -7.698 -0.662 29.911 1.00 88.69 384 MET A O 1
ATOM 3109 N N . MET A 1 385 ? -9.334 0.877 29.786 1.00 87.62 385 MET A N 1
ATOM 3110 C CA . MET A 1 385 ? -10.340 -0.021 29.233 1.00 87.62 385 MET A CA 1
ATOM 3111 C C . MET A 1 385 ? -9.947 -0.548 27.851 1.00 87.62 385 MET A C 1
ATOM 3113 O O . MET A 1 385 ? -10.029 -1.746 27.592 1.00 87.62 385 MET A O 1
ATOM 3117 N N . TRP A 1 386 ? -9.442 0.316 26.969 1.00 85.88 386 TRP A N 1
ATOM 3118 C CA . TRP A 1 386 ? -9.001 -0.082 25.635 1.00 85.88 386 TRP A CA 1
ATOM 3119 C C . TRP A 1 386 ? -7.816 -1.045 25.711 1.00 85.88 386 TRP A C 1
ATOM 3121 O O . TRP A 1 386 ? -7.816 -2.061 25.024 1.00 85.88 386 TRP A O 1
ATOM 3131 N N . LYS A 1 387 ? -6.859 -0.811 26.617 1.00 84.56 387 LYS A N 1
ATOM 3132 C CA . LYS A 1 387 ? -5.749 -1.743 26.851 1.00 84.56 387 LYS A CA 1
ATOM 3133 C C . LYS A 1 387 ? -6.215 -3.101 27.383 1.00 84.56 387 LYS A C 1
ATOM 3135 O O . LYS A 1 387 ? -5.632 -4.115 27.001 1.00 84.56 387 LYS A O 1
ATOM 3140 N N . ARG A 1 388 ? -7.233 -3.132 28.253 1.00 85.62 388 ARG A N 1
ATOM 3141 C CA . ARG A 1 388 ? -7.835 -4.375 28.765 1.00 85.62 388 ARG A CA 1
ATOM 3142 C C . ARG A 1 388 ? -8.525 -5.161 27.651 1.00 85.62 388 ARG A C 1
ATOM 3144 O O . ARG A 1 388 ? -8.381 -6.378 27.592 1.00 85.62 388 ARG A O 1
ATOM 3151 N N . LEU A 1 389 ? -9.272 -4.467 26.795 1.00 74.94 389 LEU A N 1
ATOM 3152 C CA . LEU A 1 389 ? -10.119 -5.078 25.772 1.00 74.94 389 LEU A CA 1
ATOM 3153 C C . LEU A 1 389 ? -9.348 -5.469 24.508 1.00 74.94 389 LEU A C 1
ATOM 3155 O O . LEU A 1 389 ? -9.517 -6.574 23.999 1.00 74.94 389 LEU A O 1
ATOM 3159 N N . SER A 1 390 ? -8.517 -4.572 23.971 1.00 70.62 390 SER A N 1
ATOM 3160 C CA . SER A 1 390 ? -7.762 -4.825 22.744 1.00 70.62 390 SER A CA 1
ATOM 3161 C C . SER A 1 390 ? -6.635 -3.810 22.519 1.00 70.62 390 SER A C 1
ATOM 3163 O O . SER A 1 390 ? -6.876 -2.622 22.293 1.00 70.62 390 SER A O 1
ATOM 3165 N N . ILE A 1 391 ? -5.386 -4.285 22.490 1.00 64.19 391 ILE A N 1
ATOM 3166 C CA . ILE A 1 391 ? -4.243 -3.466 22.066 1.00 64.19 391 ILE A CA 1
ATOM 3167 C C . ILE A 1 391 ? -4.240 -3.422 20.535 1.00 64.19 391 ILE A C 1
ATOM 3169 O O . ILE A 1 391 ? -3.814 -4.365 19.876 1.00 64.19 391 ILE A O 1
ATOM 3173 N N . THR A 1 392 ? -4.745 -2.324 19.976 1.00 60.72 392 THR A N 1
ATOM 3174 C CA . THR A 1 392 ? -4.871 -2.101 18.526 1.00 60.72 392 THR A CA 1
ATOM 3175 C C . THR A 1 392 ? -3.960 -0.971 18.048 1.00 60.72 392 THR A C 1
ATOM 3177 O O . THR A 1 392 ? -3.444 -0.183 18.842 1.00 60.72 392 THR A O 1
ATOM 3180 N N . PHE A 1 393 ? -3.798 -0.839 16.729 1.00 56.53 393 PHE A N 1
ATOM 3181 C CA . PHE A 1 393 ? -3.130 0.318 16.121 1.00 56.53 393 PHE A CA 1
ATOM 3182 C C . PHE A 1 393 ? -3.744 1.654 16.577 1.00 56.53 393 PHE A C 1
ATOM 3184 O O . PHE A 1 393 ? -3.025 2.593 16.918 1.00 56.53 393 PHE A O 1
ATOM 3191 N N . ASP A 1 394 ? -5.075 1.719 16.637 1.00 58.19 394 ASP A N 1
ATOM 3192 C CA . ASP A 1 394 ? -5.810 2.931 16.999 1.00 58.19 394 ASP A CA 1
ATOM 3193 C C . ASP A 1 394 ? -5.590 3.300 18.483 1.00 58.19 394 ASP A C 1
ATOM 3195 O O . ASP A 1 394 ? -5.383 4.472 18.800 1.00 58.19 394 ASP A O 1
ATOM 3199 N N . PHE A 1 395 ? -5.476 2.308 19.375 1.00 72.44 395 PHE A N 1
ATOM 3200 C CA . PHE A 1 395 ? -5.067 2.520 20.771 1.00 72.44 395 PHE A CA 1
ATOM 3201 C C . PHE A 1 395 ? -3.655 3.123 20.883 1.00 72.44 395 PHE A C 1
ATOM 3203 O O . PHE A 1 395 ? -3.431 4.085 21.620 1.00 72.44 395 PHE A O 1
ATOM 3210 N N . LEU A 1 396 ? -2.691 2.592 20.124 1.00 63.22 396 LEU A N 1
ATOM 3211 C CA . LEU A 1 396 ? -1.310 3.089 20.120 1.00 63.22 396 LEU A CA 1
ATOM 3212 C C . LEU A 1 396 ? -1.209 4.522 19.576 1.00 63.22 396 LEU A C 1
ATOM 3214 O O . LEU A 1 396 ? -0.350 5.290 20.013 1.00 63.22 396 LEU A O 1
ATOM 3218 N N . ASN A 1 397 ? -2.079 4.901 18.640 1.00 62.34 397 ASN A N 1
ATOM 3219 C CA . ASN A 1 397 ? -2.169 6.278 18.154 1.00 62.34 397 ASN A CA 1
ATOM 3220 C C . ASN A 1 397 ? -2.809 7.209 19.181 1.00 62.34 397 ASN A C 1
ATOM 3222 O O . ASN A 1 397 ? -2.364 8.349 19.327 1.00 62.34 397 ASN A O 1
ATOM 3226 N N . GLN A 1 398 ? -3.802 6.727 19.927 1.00 73.38 398 GLN A N 1
ATOM 3227 C CA . GLN A 1 398 ? -4.402 7.497 21.009 1.00 73.38 398 GLN A CA 1
ATOM 3228 C C . GLN A 1 398 ? -3.384 7.789 22.120 1.00 73.38 398 GLN A C 1
ATOM 3230 O O . GLN A 1 398 ? -3.320 8.919 22.600 1.00 73.38 398 GLN A O 1
ATOM 3235 N N . LEU A 1 399 ? -2.524 6.820 22.465 1.00 71.75 399 LEU A N 1
ATOM 3236 C CA . LEU A 1 399 ? -1.410 7.033 23.401 1.00 71.75 399 LEU A CA 1
ATOM 3237 C C . LEU A 1 399 ? -0.450 8.125 22.920 1.00 71.75 399 LEU A C 1
ATOM 3239 O O . LEU A 1 399 ? -0.104 9.015 23.691 1.00 71.75 399 LEU A O 1
ATOM 3243 N N . ASN A 1 400 ? -0.053 8.086 21.646 1.00 63.88 400 ASN A N 1
ATOM 3244 C CA . ASN A 1 400 ? 0.821 9.103 21.057 1.00 63.88 400 ASN A CA 1
ATOM 3245 C C . ASN A 1 400 ? 0.156 10.487 21.027 1.00 63.88 400 ASN A C 1
ATOM 3247 O O . ASN A 1 400 ? 0.794 11.488 21.339 1.00 63.88 400 ASN A O 1
ATOM 3251 N N . THR A 1 401 ? -1.134 10.548 20.688 1.00 64.94 401 THR A N 1
ATOM 3252 C CA . THR A 1 401 ? -1.908 11.798 20.673 1.00 64.94 401 THR A CA 1
ATOM 3253 C C . THR A 1 401 ? -1.976 12.410 22.067 1.00 64.94 401 THR A C 1
ATOM 3255 O O . THR A 1 401 ? -1.776 13.615 22.219 1.00 64.94 401 THR A O 1
ATOM 3258 N N . GLN A 1 402 ? -2.189 11.589 23.099 1.00 75.94 402 GLN A N 1
ATOM 3259 C CA . GLN A 1 402 ? -2.150 12.082 24.471 1.00 75.94 402 GLN A CA 1
ATOM 3260 C C . GLN A 1 402 ? -0.739 12.504 24.898 1.00 75.94 402 GLN A C 1
ATOM 3262 O O . GLN A 1 402 ? -0.543 13.566 25.482 1.00 75.94 402 GLN A O 1
ATOM 3267 N N . ALA A 1 403 ? 0.283 11.729 24.541 1.00 61.34 403 ALA A N 1
ATOM 3268 C CA . ALA A 1 403 ? 1.661 12.116 24.808 1.00 61.34 403 ALA A CA 1
ATOM 3269 C C . ALA A 1 403 ? 1.997 13.492 24.194 1.00 61.34 403 ALA A C 1
ATOM 3271 O O . ALA A 1 403 ? 2.644 14.318 24.838 1.00 61.34 403 ALA A O 1
ATOM 3272 N N . LEU A 1 404 ? 1.498 13.779 22.986 1.00 52.56 404 LEU A N 1
ATOM 3273 C CA . LEU A 1 404 ? 1.628 15.087 22.342 1.00 52.56 404 LEU A CA 1
ATOM 3274 C C . LEU A 1 404 ? 0.859 16.196 23.078 1.00 52.56 404 LEU A C 1
ATOM 3276 O O . LEU A 1 404 ? 1.387 17.295 23.233 1.00 52.56 404 LEU A O 1
ATOM 3280 N N . TYR A 1 405 ? -0.356 15.922 23.555 1.00 66.81 405 TYR A N 1
ATOM 3281 C CA . TYR A 1 405 ? -1.129 16.870 24.365 1.00 66.81 405 TYR A CA 1
ATOM 3282 C C . TYR A 1 405 ? -0.373 17.267 25.642 1.00 66.81 405 TYR A C 1
ATOM 3284 O O . TYR A 1 405 ? -0.181 18.458 25.894 1.00 66.81 405 TYR A O 1
ATOM 3292 N N . TYR A 1 406 ? 0.156 16.293 26.389 1.00 62.47 406 TYR A N 1
ATOM 3293 C CA . TYR A 1 406 ? 0.985 16.572 27.566 1.00 62.47 406 TYR A CA 1
ATOM 3294 C C . TYR A 1 406 ? 2.271 17.324 27.211 1.00 62.47 406 TYR A C 1
ATOM 3296 O O . TYR A 1 406 ? 2.662 18.244 27.930 1.00 62.47 406 TYR A O 1
ATOM 3304 N N . ALA A 1 407 ? 2.908 17.002 26.081 1.00 46.31 407 ALA A N 1
ATOM 3305 C CA . ALA A 1 407 ? 4.084 17.734 25.615 1.00 46.31 407 ALA A CA 1
ATOM 3306 C C . ALA A 1 407 ? 3.764 19.212 25.322 1.00 46.31 407 ALA A C 1
ATOM 3308 O O . ALA A 1 407 ? 4.502 20.094 25.761 1.00 46.31 407 ALA A O 1
ATOM 3309 N N . ASN A 1 408 ? 2.640 19.495 24.654 1.00 49.28 408 ASN A N 1
ATOM 3310 C CA . ASN A 1 408 ? 2.189 20.860 24.361 1.00 49.28 408 ASN A CA 1
ATOM 3311 C C . ASN A 1 408 ? 1.878 21.660 25.638 1.00 49.28 408 ASN A C 1
ATOM 3313 O O . ASN A 1 408 ? 2.144 22.861 25.697 1.00 49.28 408 ASN A O 1
ATOM 3317 N N . ASN A 1 409 ? 1.398 20.985 26.684 1.00 53.12 409 ASN A N 1
ATOM 3318 C CA . ASN A 1 409 ? 1.138 21.574 28.000 1.00 53.12 409 ASN A CA 1
ATOM 3319 C C . ASN A 1 409 ? 2.379 21.635 28.911 1.00 53.12 409 ASN A C 1
ATOM 3321 O O . ASN A 1 409 ? 2.267 21.980 30.086 1.00 53.12 409 ASN A O 1
ATOM 3325 N N . LYS A 1 410 ? 3.579 21.360 28.378 1.00 52.16 410 LYS A N 1
ATOM 3326 C CA . LYS A 1 410 ? 4.865 21.350 29.102 1.00 52.16 410 LYS A CA 1
ATOM 3327 C C . LYS A 1 410 ? 4.983 20.259 30.179 1.00 52.16 410 LYS A C 1
ATOM 3329 O O . LYS A 1 410 ? 5.902 20.292 30.997 1.00 52.16 410 LYS A O 1
ATOM 3334 N N . GLU A 1 411 ? 4.122 19.246 30.144 1.00 54.28 411 GLU A N 1
ATOM 3335 C CA . GLU A 1 411 ? 4.175 18.048 30.991 1.00 54.28 411 GLU A CA 1
ATOM 3336 C C . GLU A 1 411 ? 5.040 16.952 30.342 1.00 54.28 411 GLU A C 1
ATOM 3338 O O . GLU A 1 411 ? 4.616 15.821 30.096 1.00 54.28 411 GLU A O 1
ATOM 3343 N N . TYR A 1 412 ? 6.301 17.286 30.054 1.00 46.50 412 TYR A N 1
ATOM 3344 C CA . TYR A 1 412 ? 7.198 16.439 29.258 1.00 46.50 412 TYR A CA 1
ATOM 3345 C C . TYR A 1 412 ? 7.475 15.062 29.878 1.00 46.50 412 TYR A C 1
ATOM 3347 O O . TYR A 1 412 ? 7.660 14.091 29.152 1.00 46.50 412 TYR A O 1
ATOM 3355 N N . GLN A 1 413 ? 7.472 14.947 31.211 1.00 47.28 413 GLN A N 1
ATOM 3356 C CA . GLN A 1 413 ? 7.681 13.666 31.895 1.00 47.28 413 GLN A CA 1
ATOM 3357 C C . GLN A 1 413 ? 6.565 12.662 31.565 1.00 47.28 413 GLN A C 1
ATOM 3359 O O . GLN A 1 413 ? 6.855 11.515 31.229 1.00 47.28 413 GLN A O 1
ATOM 3364 N N . ARG A 1 414 ? 5.304 13.114 31.573 1.00 60.38 414 ARG A N 1
ATOM 3365 C CA . ARG A 1 414 ? 4.144 12.290 31.205 1.00 60.38 414 ARG A CA 1
ATOM 3366 C C . ARG A 1 414 ? 4.145 11.951 29.720 1.00 60.38 414 ARG A C 1
ATOM 3368 O O . ARG A 1 414 ? 3.905 10.805 29.350 1.00 60.38 414 ARG A O 1
ATOM 3375 N N . ALA A 1 415 ? 4.502 12.918 28.874 1.00 51.03 415 ALA A N 1
ATOM 3376 C CA . ALA A 1 415 ? 4.661 12.687 27.442 1.00 51.03 415 ALA A CA 1
ATOM 3377 C C . ALA A 1 415 ? 5.689 11.578 27.151 1.00 51.03 415 ALA A C 1
ATOM 3379 O O . ALA A 1 415 ? 5.404 10.645 26.404 1.00 51.03 415 ALA A O 1
ATOM 3380 N N . ILE A 1 416 ? 6.864 11.633 27.789 1.00 47.91 416 ILE A N 1
ATOM 3381 C CA . ILE A 1 416 ? 7.923 10.625 27.628 1.00 47.91 416 ILE A CA 1
ATOM 3382 C C . ILE A 1 416 ? 7.459 9.251 28.120 1.00 47.91 416 ILE A C 1
ATOM 3384 O O . ILE A 1 416 ? 7.706 8.254 27.440 1.00 47.91 416 ILE A O 1
ATOM 3388 N N . GLN A 1 417 ? 6.771 9.178 29.263 1.00 57.38 417 GLN A N 1
ATOM 3389 C CA . GLN A 1 417 ? 6.247 7.919 29.801 1.00 57.38 417 GLN A CA 1
ATOM 3390 C C . GLN A 1 417 ? 5.242 7.267 28.840 1.00 57.38 417 GLN A C 1
ATOM 3392 O O . GLN A 1 417 ? 5.367 6.078 28.540 1.00 57.38 417 GLN A O 1
ATOM 3397 N N . LEU A 1 418 ? 4.299 8.043 28.296 1.00 59.62 418 LEU A N 1
ATOM 3398 C CA . LEU A 1 418 ? 3.305 7.551 27.340 1.00 59.62 418 LEU A CA 1
ATOM 3399 C C . LEU A 1 418 ? 3.934 7.126 26.007 1.00 59.62 418 LEU A C 1
ATOM 3401 O O . LEU A 1 418 ? 3.604 6.052 25.505 1.00 59.62 418 LEU A O 1
ATOM 3405 N N . TYR A 1 419 ? 4.883 7.901 25.469 1.00 57.78 419 TYR A N 1
ATOM 3406 C CA . TYR A 1 419 ? 5.609 7.528 24.249 1.00 57.78 419 TYR A CA 1
ATOM 3407 C C . TYR A 1 419 ? 6.447 6.264 24.436 1.00 57.78 419 TYR A C 1
ATOM 3409 O O . TYR A 1 419 ? 6.378 5.350 23.617 1.00 57.78 419 TYR A O 1
ATOM 3417 N N . THR A 1 420 ? 7.204 6.175 25.531 1.00 48.19 420 THR A N 1
ATOM 3418 C CA . THR A 1 420 ? 8.022 4.992 25.840 1.00 48.19 420 THR A CA 1
ATOM 3419 C C . THR A 1 420 ? 7.138 3.755 25.979 1.00 48.19 420 THR A C 1
ATOM 3421 O O . THR A 1 420 ? 7.461 2.692 25.447 1.00 48.19 420 THR A O 1
ATOM 3424 N N . HIS A 1 421 ? 5.978 3.900 26.625 1.00 63.19 421 HIS A N 1
ATOM 3425 C CA . HIS A 1 421 ? 5.011 2.818 26.744 1.00 63.19 421 HIS A CA 1
ATOM 3426 C C . HIS A 1 421 ? 4.408 2.416 25.392 1.00 63.19 421 HIS A C 1
ATOM 3428 O O . HIS A 1 421 ? 4.313 1.224 25.100 1.00 63.19 421 HIS A O 1
ATOM 3434 N N . ALA A 1 422 ? 4.052 3.382 24.540 1.00 59.34 422 ALA A N 1
ATOM 3435 C CA . ALA A 1 422 ? 3.551 3.120 23.194 1.00 59.34 422 ALA A CA 1
ATOM 3436 C C . ALA A 1 422 ? 4.595 2.398 22.324 1.00 59.34 422 ALA A C 1
ATOM 3438 O O . ALA A 1 422 ? 4.252 1.441 21.631 1.00 59.34 422 ALA A O 1
ATOM 3439 N N . CYS A 1 423 ? 5.870 2.790 22.404 1.00 50.91 423 CYS A N 1
ATOM 3440 C CA . CYS A 1 423 ? 6.978 2.107 21.731 1.00 50.91 423 CYS A CA 1
ATOM 3441 C C . CYS A 1 423 ? 7.154 0.668 22.234 1.00 50.91 423 CYS A C 1
ATOM 3443 O O . CYS A 1 423 ? 7.220 -0.258 21.428 1.00 50.91 423 CYS A O 1
ATOM 3445 N N . TYR A 1 424 ? 7.162 0.464 23.555 1.00 52.91 424 TYR A N 1
ATOM 3446 C CA . TYR A 1 424 ? 7.244 -0.871 24.152 1.00 52.91 424 TYR A CA 1
ATOM 3447 C C . TYR A 1 424 ? 6.104 -1.780 23.673 1.00 52.91 424 TYR A C 1
ATOM 3449 O O . TYR A 1 424 ? 6.336 -2.928 23.293 1.00 52.91 424 TYR A O 1
ATOM 3457 N N . LEU A 1 425 ? 4.869 -1.270 23.649 1.00 54.62 425 LEU A N 1
ATOM 3458 C CA . LEU A 1 425 ? 3.721 -2.039 23.177 1.00 54.62 425 LEU A CA 1
ATOM 3459 C C . LEU A 1 425 ? 3.793 -2.330 21.674 1.00 54.62 425 LEU A C 1
ATOM 3461 O O . LEU A 1 425 ? 3.492 -3.456 21.285 1.00 54.62 425 LEU A O 1
ATOM 3465 N N . ARG A 1 426 ? 4.237 -1.378 20.841 1.00 57.06 426 ARG A N 1
ATOM 3466 C CA . ARG A 1 426 ? 4.466 -1.591 19.396 1.00 57.06 426 ARG A CA 1
ATOM 3467 C C . ARG A 1 426 ? 5.436 -2.744 19.142 1.00 57.06 426 ARG A C 1
ATOM 3469 O O . ARG A 1 426 ? 5.100 -3.662 18.401 1.00 57.06 426 ARG A O 1
ATOM 3476 N N . ILE A 1 427 ? 6.579 -2.744 19.831 1.00 46.88 427 ILE A N 1
ATOM 3477 C CA . ILE A 1 427 ? 7.579 -3.821 19.755 1.00 46.88 427 ILE A CA 1
ATOM 3478 C C . ILE A 1 427 ? 6.974 -5.157 20.204 1.00 46.88 427 ILE A C 1
ATOM 3480 O O . ILE A 1 427 ? 7.144 -6.174 19.539 1.00 46.88 427 ILE A O 1
ATOM 3484 N N . LYS A 1 428 ? 6.227 -5.161 21.313 1.00 48.69 428 LYS A N 1
ATOM 3485 C CA . LYS A 1 428 ? 5.637 -6.383 21.877 1.00 48.69 428 LYS A CA 1
ATOM 3486 C C . LYS A 1 428 ? 4.529 -6.993 21.007 1.00 48.69 428 LYS A C 1
ATOM 3488 O O . LYS A 1 428 ? 4.305 -8.196 21.084 1.00 48.69 428 LYS A O 1
ATOM 3493 N N . THR A 1 429 ? 3.800 -6.174 20.248 1.00 47.47 429 THR A N 1
ATOM 3494 C CA . THR A 1 429 ? 2.570 -6.583 19.539 1.00 47.47 429 THR A CA 1
ATOM 3495 C C . THR A 1 429 ? 2.723 -6.760 18.033 1.00 47.47 429 THR A C 1
ATOM 3497 O O . THR A 1 429 ? 1.799 -7.279 17.417 1.00 47.47 429 THR A O 1
ATOM 3500 N N . GLN A 1 430 ? 3.860 -6.368 17.446 1.00 46.97 430 GLN A N 1
ATOM 3501 C CA . GLN A 1 430 ? 4.123 -6.455 15.999 1.00 46.97 430 GLN A CA 1
ATOM 3502 C C . GLN A 1 430 ? 3.063 -5.744 15.120 1.00 46.97 430 GLN A C 1
ATOM 3504 O O . GLN A 1 430 ? 2.817 -6.141 13.985 1.00 46.97 430 GLN A O 1
ATOM 3509 N N . ILE A 1 431 ? 2.407 -4.693 15.632 1.00 46.34 431 ILE A N 1
ATOM 3510 C CA . ILE A 1 431 ? 1.368 -3.940 14.905 1.00 46.34 431 ILE A CA 1
ATOM 3511 C C . ILE A 1 431 ? 2.006 -2.831 14.040 1.00 46.34 431 ILE A C 1
ATOM 3513 O O . ILE A 1 431 ? 2.635 -1.911 14.569 1.00 46.34 431 ILE A O 1
ATOM 3517 N N . ASP A 1 432 ? 1.794 -2.919 12.722 1.00 40.53 432 ASP A N 1
ATOM 3518 C CA . ASP A 1 432 ? 2.310 -2.052 11.645 1.00 40.53 432 ASP A CA 1
ATOM 3519 C C . ASP A 1 432 ? 1.737 -0.604 11.642 1.00 40.53 432 ASP A C 1
ATOM 3521 O O . ASP A 1 432 ? 0.671 -0.323 12.195 1.00 40.53 432 ASP A O 1
ATOM 3525 N N . VAL A 1 433 ? 2.472 0.346 11.043 1.00 36.78 433 VAL A N 1
ATOM 3526 C CA . VAL A 1 433 ? 2.395 1.809 11.232 1.00 36.78 433 VAL A CA 1
ATOM 3527 C C . VAL A 1 433 ? 1.856 2.595 10.013 1.00 36.78 433 VAL A C 1
ATOM 3529 O O . VAL A 1 433 ? 1.927 3.824 9.973 1.00 36.78 433 VAL A O 1
ATOM 3532 N N . HIS A 1 434 ? 1.258 1.953 9.010 1.00 30.97 434 HIS A N 1
ATOM 3533 C CA . HIS A 1 434 ? 0.964 2.568 7.698 1.00 30.97 434 HIS A CA 1
ATOM 3534 C C . HIS A 1 434 ? -0.227 3.570 7.595 1.00 30.97 434 HIS A C 1
ATOM 3536 O O . HIS A 1 434 ? -0.973 3.590 6.615 1.00 30.97 434 HIS A O 1
ATOM 3542 N N . GLY A 1 435 ? -0.411 4.482 8.557 1.00 34.16 435 GLY A N 1
ATOM 3543 C CA . GLY A 1 435 ? -1.580 5.383 8.613 1.00 34.16 435 GLY A CA 1
ATOM 3544 C C . GLY A 1 435 ? -1.360 6.901 8.555 1.00 34.16 435 GLY A C 1
ATOM 3545 O O . GLY A 1 435 ? -2.347 7.619 8.664 1.00 34.16 435 GLY A O 1
ATOM 3546 N N . TYR A 1 436 ? -0.136 7.423 8.420 1.00 31.66 436 TYR A N 1
ATOM 3547 C CA . TYR A 1 436 ? 0.174 8.794 8.886 1.00 31.66 436 TYR A CA 1
ATOM 3548 C C . TYR A 1 436 ? 0.475 9.870 7.812 1.00 31.66 436 TYR A C 1
ATOM 3550 O O . TYR A 1 436 ? 1.242 10.794 8.060 1.00 31.66 436 TYR A O 1
ATOM 3558 N N . LEU A 1 437 ? -0.107 9.799 6.606 1.00 26.97 437 LEU A N 1
ATOM 3559 C CA . LEU A 1 437 ? 0.263 10.704 5.490 1.00 26.97 437 LEU A CA 1
ATOM 3560 C C . LEU A 1 437 ? -0.850 11.625 4.944 1.00 26.97 437 LEU A C 1
ATOM 3562 O O . LEU A 1 437 ? -0.634 12.316 3.951 1.00 26.97 437 LEU A O 1
ATOM 3566 N N . GLY A 1 438 ? -2.027 11.677 5.573 1.00 27.31 438 GLY A N 1
ATOM 3567 C CA . GLY A 1 438 ? -3.139 12.526 5.112 1.00 27.31 438 GLY A CA 1
ATOM 3568 C C . GLY A 1 438 ? -3.134 13.949 5.677 1.00 27.31 438 GLY A C 1
ATOM 3569 O O . GLY A 1 438 ? -3.243 14.916 4.927 1.00 27.31 438 GLY A O 1
ATOM 3570 N N . ASP A 1 439 ? -2.949 14.086 6.990 1.00 30.77 439 ASP A N 1
ATOM 3571 C CA . ASP A 1 439 ? -3.420 15.287 7.696 1.00 30.77 439 ASP A CA 1
ATOM 3572 C C . ASP A 1 439 ? -2.321 16.291 8.080 1.00 30.77 439 ASP A C 1
ATOM 3574 O O . ASP A 1 439 ? -2.618 17.412 8.486 1.00 30.77 439 ASP A O 1
ATOM 3578 N N . LEU A 1 440 ? -1.043 15.965 7.856 1.00 28.92 440 LEU A N 1
ATOM 3579 C CA . LEU A 1 440 ? 0.076 16.899 8.074 1.00 28.92 440 LEU A CA 1
ATOM 3580 C C . LEU A 1 440 ? 0.413 17.771 6.852 1.00 28.92 440 LEU A C 1
ATOM 3582 O O . LEU A 1 440 ? 1.162 18.741 6.973 1.00 28.92 440 LEU A O 1
ATOM 3586 N N . LYS A 1 441 ? -0.178 17.486 5.683 1.00 26.00 441 LYS A N 1
ATOM 3587 C CA . LYS A 1 441 ? 0.030 18.266 4.450 1.00 26.00 441 LYS A CA 1
ATOM 3588 C C . LYS A 1 441 ? -0.605 19.663 4.510 1.00 26.00 441 LYS A C 1
ATOM 3590 O O . LYS A 1 441 ? -0.144 20.572 3.828 1.00 26.00 441 LYS A O 1
ATOM 3595 N N . ASN A 1 442 ? -1.613 19.855 5.362 1.00 28.36 442 ASN A N 1
ATOM 3596 C CA . ASN A 1 442 ? -2.324 21.129 5.487 1.00 28.36 442 ASN A CA 1
ATOM 3597 C C . ASN A 1 442 ? -1.734 22.073 6.546 1.00 28.36 442 ASN A C 1
ATOM 3599 O O . ASN A 1 442 ? -2.128 23.233 6.588 1.00 28.36 442 ASN A O 1
ATOM 3603 N N . TYR A 1 443 ? -0.782 21.622 7.373 1.00 29.22 443 TYR A N 1
ATOM 3604 C CA . TYR A 1 443 ? -0.249 22.443 8.470 1.00 29.22 443 TYR A CA 1
ATOM 3605 C C . TYR A 1 443 ? 1.057 23.188 8.125 1.00 29.22 443 TYR A C 1
ATOM 3607 O O . TYR A 1 443 ? 1.423 24.127 8.823 1.00 29.22 443 TYR A O 1
ATOM 3615 N N . PHE A 1 444 ? 1.740 22.838 7.023 1.00 28.03 444 PHE A N 1
ATOM 3616 C CA . PHE A 1 444 ? 3.037 23.435 6.644 1.00 28.03 444 PHE A CA 1
ATOM 3617 C C . PHE A 1 444 ? 3.119 23.960 5.196 1.00 28.03 444 PHE A C 1
ATOM 3619 O O . PHE A 1 444 ? 4.203 24.073 4.628 1.00 28.03 444 PHE A O 1
ATOM 3626 N N . HIS A 1 445 ? 1.994 24.330 4.576 1.00 28.73 445 HIS A N 1
ATOM 3627 C CA . HIS A 1 445 ? 2.001 25.079 3.310 1.00 28.73 445 HIS A CA 1
ATOM 3628 C C . HIS A 1 445 ? 1.717 26.565 3.535 1.00 28.73 445 HIS A C 1
ATOM 3630 O O . HIS A 1 445 ? 0.659 27.086 3.198 1.00 28.73 445 HIS A O 1
ATOM 3636 N N . GLY A 1 446 ? 2.727 27.245 4.077 1.00 26.89 446 GLY A N 1
ATOM 3637 C CA . GLY A 1 446 ? 2.954 28.670 3.873 1.00 26.89 446 GLY A CA 1
ATOM 3638 C C . GLY A 1 446 ? 4.281 28.860 3.135 1.00 26.89 446 GLY A C 1
ATOM 3639 O O . GLY A 1 446 ? 5.331 28.696 3.743 1.00 26.89 446 GLY A O 1
ATOM 3640 N N . ASN A 1 447 ? 4.190 29.239 1.855 1.00 26.17 447 ASN A N 1
ATOM 3641 C CA . ASN A 1 447 ? 5.241 29.716 0.935 1.00 26.17 447 ASN A CA 1
ATOM 3642 C C . ASN A 1 447 ? 6.081 28.690 0.131 1.00 26.17 447 ASN A C 1
ATOM 3644 O O . ASN A 1 447 ? 6.957 28.014 0.652 1.00 26.17 447 ASN A O 1
ATOM 3648 N N . ASN A 1 448 ? 5.787 28.685 -1.182 1.00 26.66 448 ASN A N 1
ATOM 3649 C CA . ASN A 1 448 ? 6.635 28.522 -2.379 1.00 26.66 448 ASN A CA 1
ATOM 3650 C C . ASN A 1 448 ? 7.863 27.590 -2.323 1.00 26.66 448 ASN A C 1
ATOM 3652 O O . ASN A 1 448 ? 8.892 27.949 -1.767 1.00 26.66 448 ASN A O 1
ATOM 3656 N N . ASP A 1 449 ? 7.826 26.459 -3.038 1.00 25.33 449 ASP A N 1
ATOM 3657 C CA . ASP A 1 449 ? 8.243 26.379 -4.451 1.00 25.33 449 ASP A CA 1
ATOM 3658 C C . ASP A 1 449 ? 7.987 24.976 -5.044 1.00 25.33 449 ASP A C 1
ATOM 3660 O O . ASP A 1 449 ? 7.767 23.991 -4.341 1.00 25.33 449 ASP A O 1
ATOM 3664 N N . ARG A 1 450 ? 7.915 24.918 -6.377 1.00 22.91 450 ARG A N 1
ATOM 3665 C CA . ARG A 1 450 ? 7.462 23.786 -7.201 1.00 22.91 450 ARG A CA 1
ATOM 3666 C C . ARG A 1 450 ? 8.548 22.730 -7.514 1.00 22.91 450 ARG A C 1
ATOM 3668 O O . ARG A 1 450 ? 9.683 23.083 -7.809 1.00 22.91 450 ARG A O 1
ATOM 3675 N N . PHE A 1 451 ? 8.054 21.493 -7.712 1.00 22.33 451 PHE A N 1
ATOM 3676 C CA . PHE A 1 451 ? 8.530 20.397 -8.600 1.00 22.33 451 PHE A CA 1
ATOM 3677 C C . PHE A 1 451 ? 9.677 19.466 -8.117 1.00 22.33 451 PHE A C 1
ATOM 3679 O O . PHE A 1 451 ? 10.336 19.756 -7.128 1.00 22.33 451 PHE A O 1
ATOM 3686 N N . PRO A 1 452 ? 9.930 18.325 -8.805 1.00 30.14 452 PRO A N 1
ATOM 3687 C CA . PRO A 1 452 ? 9.134 17.084 -8.828 1.00 30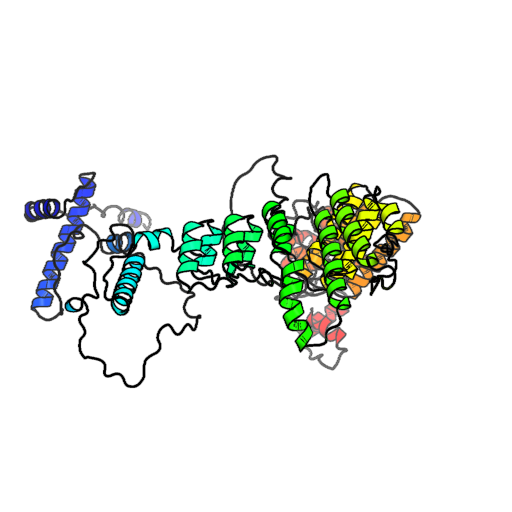.14 452 PRO A CA 1
ATOM 3688 C C . PRO A 1 452 ? 10.013 15.852 -8.491 1.00 30.14 452 PRO A C 1
ATOM 3690 O O . PRO A 1 452 ? 11.228 15.939 -8.587 1.00 30.14 452 PRO A O 1
ATOM 3693 N N . CYS A 1 453 ? 9.451 14.670 -8.209 1.00 20.39 453 CYS A N 1
ATOM 3694 C CA . CYS A 1 453 ? 10.128 13.439 -8.646 1.00 20.39 453 CYS A CA 1
ATOM 3695 C C . CYS A 1 453 ? 9.225 12.204 -8.688 1.00 20.39 453 CYS A C 1
ATOM 3697 O O . CYS A 1 453 ? 8.541 11.844 -7.735 1.00 20.39 453 CYS A O 1
ATOM 3699 N N . SER A 1 454 ? 9.269 11.591 -9.865 1.00 22.89 454 SER A N 1
ATOM 3700 C CA . SER A 1 454 ? 8.930 10.221 -10.223 1.00 22.89 454 SER A CA 1
ATOM 3701 C C . SER A 1 454 ? 10.003 9.223 -9.756 1.00 22.89 454 SER A C 1
ATOM 3703 O O . SER A 1 454 ? 11.077 9.635 -9.333 1.00 22.89 454 SER A O 1
ATOM 3705 N N . SER A 1 455 ? 9.723 7.933 -10.000 1.00 22.30 455 SER A N 1
ATOM 3706 C CA . SER A 1 455 ? 10.550 6.715 -9.831 1.00 22.30 455 SER A CA 1
ATOM 3707 C C . SER A 1 455 ? 10.713 6.257 -8.376 1.00 22.30 455 SER A C 1
ATOM 3709 O O . SER A 1 455 ? 11.303 6.960 -7.575 1.00 22.30 455 SER A O 1
ATOM 3711 N N . ASN A 1 456 ? 9.965 5.247 -7.922 1.00 23.81 456 ASN A N 1
ATOM 3712 C CA . ASN A 1 456 ? 10.002 3.796 -8.205 1.00 23.81 456 ASN A CA 1
ATOM 3713 C C . ASN A 1 456 ? 10.911 3.054 -7.213 1.00 23.81 456 ASN A C 1
ATOM 3715 O O . ASN A 1 456 ? 12.043 3.459 -7.005 1.00 23.81 456 ASN A O 1
ATOM 3719 N N . GLU A 1 457 ? 10.370 1.929 -6.727 1.00 27.11 457 GLU A N 1
ATOM 3720 C CA . GLU A 1 457 ? 11.011 0.811 -6.009 1.00 27.11 457 GLU A CA 1
ATOM 3721 C C . GLU A 1 457 ? 11.288 0.980 -4.515 1.00 27.11 457 GLU A C 1
ATOM 3723 O O . GLU A 1 457 ? 12.411 1.283 -4.145 1.00 27.11 457 GLU A O 1
ATOM 3728 N N . ILE A 1 458 ? 10.299 0.652 -3.664 1.00 23.88 458 ILE A N 1
ATOM 3729 C CA . ILE A 1 458 ? 10.548 0.150 -2.298 1.00 23.88 458 ILE A CA 1
ATOM 3730 C C . ILE A 1 458 ? 9.409 -0.794 -1.850 1.00 23.88 458 ILE A C 1
ATOM 3732 O O . ILE A 1 458 ? 8.287 -0.345 -1.644 1.00 23.88 458 ILE A O 1
ATOM 3736 N N . GLU A 1 459 ? 9.727 -2.073 -1.643 1.00 23.73 459 GLU A N 1
ATOM 3737 C CA . GLU A 1 459 ? 9.353 -2.852 -0.443 1.00 23.73 459 GLU A CA 1
ATOM 3738 C C . GLU A 1 459 ? 10.594 -3.678 -0.051 1.00 23.73 459 GLU A C 1
ATOM 3740 O O . GLU A 1 459 ? 11.281 -4.171 -0.951 1.00 23.73 459 GLU A O 1
ATOM 3745 N N . PRO A 1 460 ? 10.962 -3.745 1.248 1.00 30.30 460 PRO A N 1
ATOM 3746 C CA . PRO A 1 460 ? 10.385 -4.742 2.162 1.00 30.30 460 PRO A CA 1
ATOM 3747 C C . PRO A 1 460 ? 9.971 -4.174 3.538 1.00 30.30 460 PRO A C 1
ATOM 3749 O O . PRO A 1 460 ? 10.699 -3.420 4.184 1.00 30.30 460 PRO A O 1
ATOM 3752 N N . THR A 1 461 ? 8.789 -4.579 3.999 1.00 37.12 461 THR A N 1
ATOM 3753 C CA . THR A 1 461 ? 7.971 -3.972 5.066 1.00 37.12 461 THR A CA 1
ATOM 3754 C C . THR A 1 461 ? 8.347 -4.318 6.517 1.00 37.12 461 THR A C 1
ATOM 3756 O O . THR A 1 461 ? 7.798 -3.713 7.427 1.00 37.12 461 THR A O 1
ATOM 3759 N N . GLU A 1 462 ? 9.339 -5.175 6.783 1.00 30.77 462 GLU A N 1
ATOM 3760 C CA . GLU A 1 462 ? 9.835 -5.426 8.160 1.00 30.77 462 GLU A CA 1
ATOM 3761 C C . GLU A 1 462 ? 11.106 -4.626 8.517 1.00 30.77 462 GLU A C 1
ATOM 3763 O O . GLU A 1 462 ? 11.348 -4.311 9.684 1.00 30.77 462 GLU A O 1
ATOM 3768 N N . VAL A 1 463 ? 11.894 -4.226 7.512 1.00 34.28 463 VAL A N 1
ATOM 3769 C CA . VAL A 1 463 ? 13.212 -3.574 7.671 1.00 34.28 463 VAL A CA 1
ATOM 3770 C C . VAL A 1 463 ? 13.089 -2.140 8.211 1.00 34.28 463 VAL A C 1
ATOM 3772 O O . VAL A 1 463 ? 13.971 -1.650 8.914 1.00 34.28 463 VAL A O 1
ATOM 3775 N N . TYR A 1 464 ? 11.970 -1.462 7.940 1.00 44.25 464 TYR A N 1
ATOM 3776 C CA . TYR A 1 464 ? 11.796 -0.046 8.274 1.00 44.25 464 TYR A CA 1
ATOM 3777 C C . TYR A 1 464 ? 11.516 0.230 9.758 1.00 44.25 464 TYR A C 1
ATOM 3779 O O . TYR A 1 464 ? 11.784 1.340 10.218 1.00 44.25 464 TYR A O 1
ATOM 3787 N N . HIS A 1 465 ? 11.006 -0.734 10.529 1.00 46.81 465 HIS A N 1
ATOM 3788 C CA . HIS A 1 465 ? 10.525 -0.463 11.889 1.00 46.81 465 HIS A CA 1
ATOM 3789 C C . HIS A 1 465 ? 11.650 -0.237 12.906 1.00 46.81 465 HIS A C 1
ATOM 3791 O O . HIS A 1 465 ? 11.613 0.745 13.647 1.00 46.81 465 HIS A O 1
ATOM 3797 N N . ILE A 1 466 ? 12.665 -1.105 12.931 1.00 47.88 466 ILE A N 1
ATOM 3798 C CA . ILE A 1 466 ? 13.787 -0.992 13.880 1.00 47.88 466 ILE A CA 1
ATOM 3799 C C . ILE A 1 466 ? 14.653 0.225 13.538 1.00 47.88 466 ILE A C 1
ATOM 3801 O O . ILE A 1 466 ? 14.996 1.009 14.424 1.00 47.88 466 ILE A O 1
ATOM 3805 N N . ASP A 1 467 ? 14.915 0.453 12.251 1.00 54.75 467 ASP A N 1
ATOM 3806 C CA . ASP A 1 467 ? 15.685 1.599 11.759 1.00 54.75 467 ASP A CA 1
ATOM 3807 C C . ASP A 1 467 ? 15.027 2.939 12.117 1.00 54.75 467 ASP A C 1
ATOM 3809 O O . ASP A 1 467 ? 15.693 3.886 12.555 1.00 54.75 467 ASP A O 1
ATOM 3813 N N . GLN A 1 468 ? 13.699 3.020 11.970 1.00 53.62 468 GLN A N 1
ATOM 3814 C CA . GLN A 1 468 ? 12.924 4.188 12.383 1.00 53.62 468 GLN A CA 1
ATOM 3815 C C . GLN A 1 468 ? 12.936 4.357 13.904 1.00 53.62 468 GLN A C 1
ATOM 3817 O O . GLN A 1 468 ? 13.146 5.471 14.385 1.00 53.62 468 GLN A O 1
ATOM 3822 N N . CYS A 1 469 ? 12.765 3.279 14.674 1.00 52.12 469 CYS A N 1
ATOM 3823 C CA . CYS A 1 469 ? 12.824 3.327 16.134 1.00 52.12 469 CYS A CA 1
ATOM 3824 C C . CYS A 1 469 ? 14.178 3.840 16.641 1.00 52.12 469 CYS A C 1
ATOM 3826 O O . CYS A 1 469 ? 14.199 4.733 17.487 1.00 52.12 469 CYS A O 1
ATOM 3828 N N . LEU A 1 470 ? 15.297 3.348 16.101 1.00 57.03 470 LEU A N 1
ATOM 3829 C CA . LEU A 1 470 ? 16.642 3.804 16.471 1.00 57.03 470 LEU A CA 1
ATOM 3830 C C . LEU A 1 470 ? 16.864 5.284 16.132 1.00 57.03 470 LEU A C 1
ATOM 3832 O O . LEU A 1 470 ? 17.432 6.027 16.933 1.00 57.03 470 LEU A O 1
ATOM 3836 N N . SER A 1 471 ? 16.332 5.743 14.999 1.00 59.66 471 SER A N 1
ATOM 3837 C CA . SER A 1 471 ? 16.373 7.157 14.605 1.00 59.66 471 SER A CA 1
ATOM 3838 C C . SER A 1 471 ? 15.537 8.051 15.538 1.00 59.66 471 SER A C 1
ATOM 3840 O O . SER A 1 471 ? 15.953 9.157 15.897 1.00 59.66 471 SER A O 1
ATOM 3842 N N . ILE A 1 472 ? 14.365 7.581 15.980 1.00 53.44 472 ILE A N 1
ATOM 3843 C CA . ILE A 1 472 ? 13.521 8.282 16.963 1.00 53.44 472 ILE A CA 1
ATOM 3844 C C . ILE A 1 472 ? 14.225 8.340 18.319 1.00 53.44 472 ILE A C 1
ATOM 3846 O O . ILE A 1 472 ? 14.303 9.412 18.917 1.00 53.44 472 ILE A O 1
ATOM 3850 N N . ILE A 1 473 ? 14.785 7.219 18.779 1.00 58.12 473 ILE A N 1
ATOM 3851 C CA . ILE A 1 473 ? 15.562 7.140 20.021 1.00 58.12 473 ILE A CA 1
ATOM 3852 C C . ILE A 1 473 ? 16.702 8.162 19.994 1.00 58.12 473 ILE A C 1
ATOM 3854 O O . ILE A 1 473 ? 16.858 8.922 20.946 1.00 58.12 473 ILE A O 1
ATOM 3858 N N . LEU A 1 474 ? 17.444 8.255 18.890 1.00 62.53 474 LEU A N 1
ATOM 3859 C CA . LEU A 1 474 ? 18.542 9.208 18.749 1.00 62.53 474 LEU A CA 1
ATOM 3860 C C . LEU A 1 474 ? 18.082 10.677 18.862 1.00 62.53 474 LEU A C 1
ATOM 3862 O O . LEU A 1 474 ? 18.744 11.492 19.509 1.00 62.53 474 LEU A O 1
ATOM 3866 N N . ASN A 1 475 ? 16.923 11.019 18.290 1.00 57.78 475 ASN A N 1
ATOM 3867 C CA . ASN A 1 475 ? 16.327 12.353 18.429 1.00 57.78 475 ASN A CA 1
ATOM 3868 C C . ASN A 1 475 ? 15.811 12.620 19.854 1.00 57.78 475 ASN A C 1
ATOM 3870 O O . ASN A 1 475 ? 15.985 13.723 20.371 1.00 57.78 475 ASN A O 1
ATOM 3874 N N . LEU A 1 476 ? 15.220 11.624 20.520 1.00 55.34 476 LEU A N 1
ATOM 3875 C CA . LEU A 1 476 ? 14.795 11.736 21.919 1.00 55.34 476 LEU A CA 1
ATOM 3876 C C . LEU A 1 476 ? 15.990 11.919 22.862 1.00 55.34 476 LEU A C 1
ATOM 3878 O O . LEU A 1 476 ? 15.901 12.707 23.800 1.00 55.34 476 LEU A O 1
ATOM 3882 N N . ILE A 1 477 ? 17.118 11.256 22.586 1.00 61.69 477 ILE A N 1
ATOM 3883 C CA . ILE A 1 477 ? 18.380 11.462 23.309 1.00 61.69 477 ILE A CA 1
ATOM 3884 C C . ILE A 1 477 ? 18.846 12.912 23.148 1.00 61.69 477 ILE A C 1
ATOM 3886 O O . ILE A 1 477 ? 19.173 13.553 24.144 1.00 61.69 477 ILE A O 1
ATOM 3890 N N . PHE A 1 478 ? 18.820 13.463 21.929 1.00 60.31 478 PHE A N 1
ATOM 3891 C CA . PHE A 1 478 ? 19.159 14.872 21.696 1.00 60.31 478 PHE A CA 1
ATOM 3892 C C . PHE A 1 478 ? 18.264 15.825 22.502 1.00 60.31 478 PHE A C 1
ATOM 3894 O O . PHE A 1 478 ? 18.772 16.683 23.221 1.00 60.31 478 PHE A O 1
ATOM 3901 N N . ILE A 1 479 ? 16.941 15.645 22.431 1.00 53.41 479 ILE A N 1
ATOM 3902 C CA . ILE A 1 479 ? 15.972 16.471 23.168 1.00 53.41 479 ILE A CA 1
ATOM 3903 C C . ILE A 1 479 ? 16.198 16.343 24.679 1.00 53.41 479 ILE A C 1
ATOM 3905 O O . ILE A 1 479 ? 16.222 17.349 25.384 1.00 53.41 479 ILE A O 1
ATOM 3909 N N . GLY A 1 480 ? 16.430 15.123 25.169 1.00 54.56 480 GLY A N 1
ATOM 3910 C CA . GLY A 1 480 ? 16.785 14.866 26.560 1.00 54.56 480 GLY A CA 1
ATOM 3911 C C . GLY A 1 480 ? 18.025 15.652 26.985 1.00 54.56 480 GLY A C 1
ATOM 3912 O O . GLY A 1 480 ? 17.986 16.344 27.995 1.00 54.56 480 GLY A O 1
ATOM 3913 N N . ILE A 1 481 ? 19.103 15.622 26.199 1.00 59.91 481 ILE A N 1
ATOM 3914 C CA . ILE A 1 481 ? 20.346 16.352 26.498 1.00 59.91 481 ILE A CA 1
ATOM 3915 C C . ILE A 1 481 ? 20.132 17.875 26.497 1.00 59.91 481 ILE A C 1
ATOM 3917 O O . ILE A 1 481 ? 20.664 18.557 27.374 1.00 59.91 481 ILE A O 1
ATOM 3921 N N . GLU A 1 482 ? 19.365 18.414 25.545 1.00 55.50 482 GLU A N 1
ATOM 3922 C CA . GLU A 1 482 ? 19.071 19.852 25.465 1.00 55.50 482 GLU A CA 1
ATOM 3923 C C . GLU A 1 482 ? 18.230 20.342 26.650 1.00 55.50 482 GLU A C 1
ATOM 3925 O O . GLU A 1 482 ? 18.545 21.378 27.233 1.00 55.50 482 GLU A O 1
ATOM 3930 N N . ILE A 1 483 ? 17.219 19.573 27.066 1.00 50.56 483 ILE A N 1
ATOM 3931 C CA . ILE A 1 483 ? 16.396 19.886 28.247 1.00 50.56 483 ILE A CA 1
ATOM 3932 C C . ILE A 1 483 ? 17.262 19.930 29.510 1.00 50.56 483 ILE A C 1
ATOM 3934 O O . ILE A 1 483 ? 17.133 20.837 30.330 1.00 50.56 483 ILE A O 1
ATOM 3938 N N . LEU A 1 484 ? 18.210 18.999 29.631 1.00 52.31 484 LEU A N 1
ATOM 3939 C CA . LEU A 1 484 ? 19.080 18.897 30.795 1.00 52.31 484 LEU A CA 1
ATOM 3940 C C . LEU A 1 484 ? 20.092 20.047 30.909 1.00 52.31 484 LEU A C 1
ATOM 3942 O O . LEU A 1 484 ? 20.766 20.115 31.934 1.00 52.31 484 LEU A O 1
ATOM 3946 N N . LYS A 1 485 ? 20.243 20.950 29.925 1.00 53.72 485 LYS A N 1
ATOM 3947 C CA . LYS A 1 485 ? 21.139 22.124 30.030 1.00 53.72 485 LYS A CA 1
ATOM 3948 C C . LYS A 1 485 ? 20.675 23.164 31.062 1.00 53.72 485 LYS A C 1
ATOM 3950 O O . LYS A 1 485 ? 21.476 24.016 31.443 1.00 53.72 485 LYS A O 1
ATOM 3955 N N . CYS A 1 486 ? 19.439 23.088 31.553 1.00 41.84 486 CYS A N 1
ATOM 3956 C CA . CYS A 1 486 ? 18.938 23.944 32.629 1.00 41.84 486 CYS A CA 1
ATOM 3957 C C . CYS A 1 486 ? 19.478 23.486 34.003 1.00 41.84 486 CYS A C 1
ATOM 3959 O O . CYS A 1 486 ? 19.495 22.302 34.320 1.00 41.84 486 CYS A O 1
ATOM 3961 N N . SER A 1 487 ? 19.999 24.407 34.818 1.00 45.19 487 SER A N 1
ATOM 3962 C CA . SER A 1 487 ? 20.745 24.088 36.048 1.00 45.19 487 SER A CA 1
ATOM 3963 C C . SER A 1 487 ? 19.851 23.937 37.293 1.00 45.19 487 SER A C 1
ATOM 3965 O O . SER A 1 487 ? 19.244 24.920 37.718 1.00 45.19 487 SER A O 1
ATOM 3967 N N . GLY A 1 488 ? 19.843 22.751 37.927 1.00 53.53 488 GLY A N 1
ATOM 3968 C CA . GLY A 1 488 ? 19.224 22.487 39.242 1.00 53.53 488 GLY A CA 1
ATOM 3969 C C . GLY A 1 488 ? 19.560 21.099 39.837 1.00 53.53 488 GLY A C 1
ATOM 3970 O O . GLY A 1 488 ? 19.973 20.196 39.115 1.00 53.53 488 GLY A O 1
ATOM 3971 N N . GLU A 1 489 ? 19.381 20.896 41.153 1.00 48.97 489 GLU A N 1
ATOM 3972 C CA . GLU A 1 489 ? 19.692 19.620 41.849 1.00 48.97 489 GLU A CA 1
ATOM 3973 C C . GLU A 1 489 ? 18.779 18.449 41.431 1.00 48.97 489 GLU A C 1
ATOM 3975 O O . GLU A 1 489 ? 19.256 17.335 41.227 1.00 48.97 489 GLU A O 1
ATOM 3980 N N . LYS A 1 490 ? 17.478 18.694 41.195 1.00 48.75 490 LYS A N 1
ATOM 3981 C CA . LYS A 1 490 ? 16.546 17.683 40.639 1.00 48.75 490 LYS A CA 1
ATOM 3982 C C . LYS A 1 490 ? 16.921 17.243 39.215 1.00 48.75 490 LYS A C 1
ATOM 3984 O O . LYS A 1 490 ? 16.493 16.183 38.760 1.00 48.75 490 LYS A O 1
ATOM 3989 N N . GLU A 1 491 ? 17.726 18.042 38.518 1.00 52.69 491 GLU A N 1
ATOM 3990 C CA . GLU A 1 491 ? 18.215 17.763 37.169 1.00 52.69 491 GLU A CA 1
ATOM 3991 C C . GLU A 1 491 ? 19.318 16.694 37.179 1.00 52.69 491 GLU A C 1
ATOM 3993 O O . GLU A 1 491 ? 19.395 15.893 36.252 1.00 52.69 491 GLU A O 1
ATOM 3998 N N . GLN A 1 492 ? 20.152 16.628 38.227 1.00 54.94 492 GLN A N 1
ATOM 3999 C CA . GLN A 1 492 ? 21.238 15.640 38.321 1.00 54.94 492 GLN A CA 1
ATOM 4000 C C . GLN A 1 492 ? 20.708 14.205 38.398 1.00 54.94 492 GLN A C 1
ATOM 4002 O O . GLN A 1 492 ? 21.246 13.320 37.733 1.00 54.94 492 GLN A O 1
ATOM 4007 N N . GLU A 1 493 ? 19.612 13.989 39.126 1.00 54.38 493 GLU A N 1
ATOM 4008 C CA . GLU A 1 493 ? 18.955 12.680 39.190 1.00 54.38 493 GLU A CA 1
ATOM 4009 C C . GLU A 1 493 ? 18.329 12.298 37.839 1.00 54.38 493 GLU A C 1
ATOM 4011 O O . GLU A 1 493 ? 18.485 11.177 37.361 1.00 54.38 493 GLU A O 1
ATOM 4016 N N . ARG A 1 494 ? 17.718 13.261 37.134 1.00 51.44 494 ARG A N 1
ATOM 4017 C CA . ARG A 1 494 ? 17.183 13.049 35.776 1.00 51.44 494 ARG A CA 1
ATOM 4018 C C . ARG A 1 494 ? 18.281 12.721 34.762 1.00 51.44 494 ARG A C 1
ATOM 4020 O O . ARG A 1 494 ? 18.100 11.821 33.944 1.00 51.44 494 ARG A O 1
ATOM 4027 N N . ARG A 1 495 ? 19.439 13.393 34.845 1.00 55.50 495 ARG A N 1
ATOM 4028 C CA . ARG A 1 495 ? 20.631 13.066 34.040 1.00 55.50 495 ARG A CA 1
ATOM 4029 C C . ARG A 1 495 ? 21.101 11.638 34.301 1.00 55.50 495 ARG A C 1
ATOM 4031 O O . ARG A 1 495 ? 21.441 10.942 33.350 1.00 55.50 495 ARG A O 1
ATOM 4038 N N . ARG A 1 496 ? 21.092 11.197 35.562 1.00 58.44 496 ARG A N 1
ATOM 4039 C CA . ARG A 1 496 ? 21.484 9.839 35.957 1.00 58.44 496 ARG A CA 1
ATOM 4040 C C . ARG A 1 496 ? 20.543 8.779 35.383 1.00 58.44 496 ARG A C 1
ATOM 4042 O O . ARG A 1 496 ? 21.024 7.786 34.848 1.00 58.44 496 ARG A O 1
ATOM 4049 N N . ILE A 1 497 ? 19.232 9.010 35.434 1.00 54.06 497 ILE A N 1
ATOM 4050 C CA . ILE A 1 497 ? 18.228 8.089 34.878 1.00 54.06 497 ILE A CA 1
ATOM 4051 C C . ILE A 1 497 ? 18.357 7.992 33.354 1.00 54.06 497 ILE A C 1
ATOM 4053 O O . ILE A 1 497 ? 18.400 6.891 32.813 1.00 54.06 497 ILE A O 1
ATOM 4057 N N . ILE A 1 498 ? 18.471 9.125 32.650 1.00 53.75 498 ILE A N 1
ATOM 4058 C CA . ILE A 1 498 ? 18.643 9.128 31.186 1.00 53.75 498 ILE A CA 1
ATOM 4059 C C . ILE A 1 498 ? 19.945 8.418 30.796 1.00 53.75 498 ILE A C 1
ATOM 4061 O O . ILE A 1 498 ? 19.953 7.631 29.853 1.00 53.75 498 ILE A O 1
ATOM 4065 N N . HIS A 1 499 ? 21.028 8.642 31.545 1.00 62.12 499 HIS A N 1
ATOM 4066 C CA . HIS A 1 499 ? 22.301 7.946 31.345 1.00 62.12 499 HIS A CA 1
ATOM 4067 C C . HIS A 1 499 ? 22.157 6.427 31.526 1.00 62.12 499 HIS A C 1
ATOM 4069 O O . HIS A 1 499 ? 22.565 5.678 30.646 1.00 62.12 499 HIS A O 1
ATOM 4075 N N . GLN A 1 500 ? 21.474 5.968 32.581 1.00 55.66 500 GLN A N 1
ATOM 4076 C CA . GLN A 1 500 ? 21.201 4.541 32.803 1.00 55.66 500 GLN A CA 1
ATOM 4077 C C . GLN A 1 500 ? 20.339 3.912 31.700 1.00 55.66 500 GLN A C 1
ATOM 4079 O O . GLN A 1 500 ? 20.639 2.808 31.252 1.00 55.66 500 GLN A O 1
ATOM 4084 N N . LEU A 1 501 ? 19.290 4.601 31.244 1.00 51.09 501 LEU A N 1
ATOM 4085 C CA . LEU A 1 501 ? 18.406 4.104 30.185 1.00 51.09 501 LEU A CA 1
ATOM 4086 C C . LEU A 1 501 ? 19.132 3.989 28.841 1.00 51.09 501 LEU A C 1
ATOM 4088 O O . LEU A 1 501 ? 18.994 2.988 28.142 1.00 51.09 501 LEU A O 1
ATOM 4092 N N . VAL A 1 502 ? 19.929 4.998 28.482 1.00 57.97 502 VAL A N 1
ATOM 4093 C CA . VAL A 1 502 ? 20.705 4.976 27.235 1.00 57.97 502 VAL A CA 1
ATOM 4094 C C . VAL A 1 502 ? 21.830 3.949 27.312 1.00 57.97 502 VAL A C 1
ATOM 4096 O O . VAL A 1 502 ? 22.086 3.265 26.326 1.00 57.97 502 VAL A O 1
ATOM 4099 N N . GLN A 1 503 ? 22.441 3.765 28.483 1.00 64.44 503 GLN A N 1
ATOM 4100 C CA . GLN A 1 503 ? 23.414 2.702 28.701 1.00 64.44 503 GLN A CA 1
ATOM 4101 C C . GLN A 1 503 ? 22.783 1.311 28.529 1.00 64.44 503 GLN A C 1
ATOM 4103 O O . GLN A 1 503 ? 23.324 0.508 27.781 1.00 64.44 503 GLN A O 1
ATOM 4108 N N . GLN A 1 504 ? 21.610 1.044 29.117 1.00 56.09 504 GLN A N 1
ATOM 4109 C CA . GLN A 1 504 ? 20.888 -0.223 28.904 1.00 56.09 504 GLN A CA 1
ATOM 4110 C C . GLN A 1 504 ? 20.575 -0.472 27.425 1.00 56.09 504 GLN A C 1
ATOM 4112 O O . GLN A 1 504 ? 20.633 -1.606 26.947 1.00 56.09 504 GLN A O 1
ATOM 4117 N N . LEU A 1 505 ? 20.248 0.592 26.694 1.00 55.53 505 LEU A N 1
ATOM 4118 C CA . LEU A 1 505 ? 19.949 0.513 25.273 1.00 55.53 505 LEU A CA 1
ATOM 4119 C C . LEU A 1 505 ? 21.200 0.228 24.423 1.00 55.53 505 LEU A C 1
ATOM 4121 O O . LEU A 1 505 ? 21.112 -0.540 23.469 1.00 55.53 505 LEU A O 1
ATOM 4125 N N . ILE A 1 506 ? 22.354 0.793 24.788 1.00 66.00 506 ILE A N 1
ATOM 4126 C CA . ILE A 1 506 ? 23.653 0.488 24.166 1.00 66.00 506 ILE A CA 1
ATOM 4127 C C . ILE A 1 506 ? 24.099 -0.939 24.503 1.00 66.00 506 ILE A C 1
ATOM 4129 O O . ILE A 1 506 ? 24.518 -1.663 23.605 1.00 66.00 506 ILE A O 1
ATOM 4133 N N . ASP A 1 507 ? 23.962 -1.361 25.761 1.00 66.62 507 ASP A N 1
ATOM 4134 C CA . ASP A 1 507 ? 24.331 -2.706 26.227 1.00 66.62 507 ASP A CA 1
ATOM 4135 C C . ASP A 1 507 ? 23.489 -3.803 25.546 1.00 66.62 507 ASP A C 1
ATOM 4137 O O . ASP A 1 507 ? 23.935 -4.940 25.413 1.00 66.62 507 ASP A O 1
ATOM 4141 N N . SER A 1 508 ? 22.284 -3.457 25.081 1.00 60.50 508 SER A N 1
ATOM 4142 C CA . SER A 1 508 ? 21.411 -4.352 24.309 1.00 60.50 508 SER A CA 1
ATOM 4143 C C . SER A 1 508 ? 21.818 -4.495 22.830 1.00 60.50 508 SER A C 1
ATOM 4145 O O . SER A 1 508 ? 21.198 -5.281 22.120 1.00 60.50 508 SER A O 1
ATOM 4147 N N . ASP A 1 509 ? 22.818 -3.734 22.363 1.00 67.25 509 ASP A N 1
ATOM 4148 C CA . ASP A 1 509 ? 23.371 -3.727 20.995 1.00 67.25 509 ASP A CA 1
ATOM 4149 C C . ASP A 1 509 ? 22.308 -3.707 19.880 1.00 67.25 509 ASP A C 1
ATOM 4151 O O . ASP A 1 509 ? 22.405 -4.421 18.882 1.00 67.25 509 ASP A O 1
ATOM 4155 N N . TYR A 1 510 ? 21.268 -2.880 20.038 1.00 63.81 510 TYR A N 1
ATOM 4156 C CA . TYR A 1 510 ? 20.269 -2.700 18.984 1.00 63.81 510 TYR A CA 1
ATOM 4157 C C . TYR A 1 510 ? 20.893 -2.020 17.758 1.00 63.81 510 TYR A C 1
ATOM 4159 O O . TYR A 1 510 ? 21.455 -0.923 17.850 1.00 63.81 510 TYR A O 1
ATOM 4167 N N . ARG A 1 511 ? 20.746 -2.665 16.598 1.00 73.19 511 ARG A N 1
ATOM 4168 C CA . ARG A 1 511 ? 21.308 -2.238 15.312 1.00 73.19 511 ARG A CA 1
ATOM 4169 C C . ARG A 1 511 ? 20.225 -2.102 14.257 1.00 73.19 511 ARG A C 1
ATOM 4171 O O . ARG A 1 511 ? 19.168 -2.724 14.363 1.00 73.19 511 ARG A O 1
ATOM 4178 N N . THR A 1 512 ? 20.487 -1.275 13.253 1.00 61.38 512 THR A N 1
ATOM 4179 C CA . THR A 1 512 ? 19.613 -1.177 12.084 1.00 61.38 512 THR A CA 1
ATOM 4180 C C . THR A 1 512 ? 19.578 -2.502 11.330 1.00 61.38 512 THR A C 1
ATOM 4182 O O . THR A 1 512 ? 20.583 -3.195 11.201 1.00 61.38 512 THR A O 1
ATOM 4185 N N . VAL A 1 513 ? 18.415 -2.857 10.801 1.00 65.94 513 VAL A N 1
ATOM 4186 C CA . VAL A 1 513 ? 18.237 -4.062 9.989 1.00 65.94 513 VAL A CA 1
ATOM 4187 C C . VAL A 1 513 ? 18.801 -3.842 8.586 1.00 65.94 513 VAL A C 1
ATOM 4189 O O . VAL A 1 513 ? 19.297 -4.792 7.986 1.00 65.94 513 VAL A O 1
ATOM 4192 N N . SER A 1 514 ? 18.769 -2.605 8.064 1.00 65.31 514 SER A N 1
ATOM 4193 C CA . SER A 1 514 ? 19.226 -2.337 6.693 1.00 65.31 514 SER A CA 1
ATOM 4194 C C . SER A 1 514 ? 20.730 -2.532 6.493 1.00 65.31 514 SER A C 1
ATOM 4196 O O . SER A 1 514 ? 21.160 -3.032 5.460 1.00 65.31 514 SER A O 1
ATOM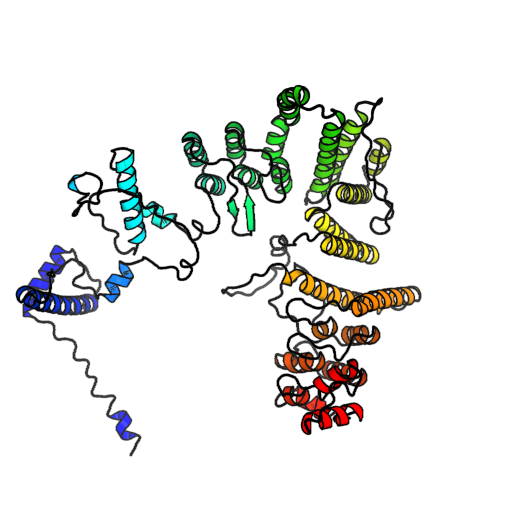 4198 N N . ASP A 1 515 ? 21.523 -2.117 7.474 1.00 73.50 515 ASP A N 1
ATOM 4199 C CA . ASP A 1 515 ? 22.969 -1.917 7.346 1.00 73.50 515 ASP A CA 1
ATOM 4200 C C . ASP A 1 515 ? 23.740 -2.280 8.626 1.00 73.50 515 ASP A C 1
ATOM 4202 O O . ASP A 1 515 ? 24.960 -2.194 8.641 1.00 73.50 515 ASP A O 1
ATOM 4206 N N . ASN A 1 516 ? 23.070 -2.762 9.683 1.00 77.75 516 ASN A N 1
ATOM 4207 C CA . ASN A 1 516 ? 23.688 -3.205 10.943 1.00 77.75 516 ASN A CA 1
ATOM 4208 C C . ASN A 1 516 ? 24.462 -2.105 11.701 1.00 77.75 516 ASN A C 1
ATOM 4210 O O . ASN A 1 516 ? 25.386 -2.366 12.481 1.00 77.75 516 ASN A O 1
ATOM 4214 N N . LYS A 1 517 ? 24.038 -0.855 11.505 1.00 80.38 517 LYS A N 1
ATOM 4215 C CA . LYS A 1 517 ? 24.584 0.353 12.121 1.00 80.38 517 LYS A CA 1
ATOM 4216 C C . LYS A 1 517 ? 24.092 0.519 13.556 1.00 80.38 517 LYS A C 1
ATOM 4218 O O . LYS A 1 517 ? 22.918 0.337 13.874 1.00 80.38 517 LYS A O 1
ATOM 4223 N N . THR A 1 518 ? 25.008 0.917 14.435 1.00 83.94 518 THR A N 1
ATOM 4224 C CA . THR A 1 518 ? 24.703 1.274 15.833 1.00 83.94 518 THR A CA 1
ATOM 4225 C C . THR A 1 518 ? 24.199 2.717 15.946 1.00 83.94 518 THR A C 1
ATOM 4227 O O . THR A 1 518 ? 24.370 3.523 15.030 1.00 83.94 518 THR A O 1
ATOM 4230 N N . LEU A 1 519 ? 23.666 3.108 17.111 1.00 77.06 519 LEU A N 1
ATOM 4231 C CA . LEU A 1 519 ? 23.306 4.510 17.382 1.00 77.06 519 LEU A CA 1
ATOM 4232 C C . LEU A 1 519 ? 24.459 5.501 17.153 1.00 77.06 519 LEU A C 1
ATOM 4234 O O . LEU A 1 519 ? 24.209 6.641 16.763 1.00 77.06 519 LEU A O 1
ATOM 4238 N N . LEU A 1 520 ? 25.710 5.084 17.384 1.00 86.50 520 LEU A N 1
ATOM 4239 C CA . LEU A 1 520 ? 26.872 5.945 17.165 1.00 86.50 520 LEU A CA 1
ATOM 4240 C C . LEU A 1 520 ? 27.110 6.192 15.669 1.00 86.50 520 LEU A C 1
ATOM 4242 O O . LEU A 1 520 ? 27.338 7.341 15.298 1.00 86.50 520 LEU A O 1
ATOM 4246 N N . HIS A 1 521 ? 26.963 5.168 14.818 1.00 85.06 521 HIS A N 1
ATOM 4247 C CA . HIS A 1 521 ? 27.011 5.327 13.357 1.00 85.06 521 HIS A CA 1
ATOM 4248 C C . HIS A 1 521 ? 25.940 6.322 12.888 1.00 85.06 521 HIS A C 1
ATOM 4250 O O . HIS A 1 521 ? 26.249 7.312 12.228 1.00 85.06 521 HIS A O 1
ATOM 4256 N N . LEU A 1 522 ? 24.690 6.122 13.327 1.00 79.81 522 LEU A N 1
ATOM 4257 C CA . LEU A 1 522 ? 23.559 6.991 12.979 1.00 79.81 522 LEU A CA 1
ATOM 4258 C C . LEU A 1 522 ? 23.755 8.445 13.443 1.00 79.81 522 LEU A C 1
ATOM 4260 O O . LEU A 1 522 ? 23.300 9.371 12.779 1.00 79.81 522 LEU A O 1
ATOM 4264 N N . SER A 1 523 ? 24.461 8.663 14.557 1.00 81.88 523 SER A N 1
ATOM 4265 C CA . SER A 1 523 ? 24.759 10.006 15.075 1.00 81.88 523 SER A CA 1
ATOM 4266 C C . SER A 1 523 ? 25.823 10.775 14.288 1.00 81.88 523 SER A C 1
ATOM 4268 O O . SER A 1 523 ? 25.965 11.982 14.498 1.00 81.88 523 SER A O 1
ATOM 4270 N N . LEU A 1 524 ? 26.570 10.096 13.410 1.00 83.50 524 LEU A N 1
ATOM 4271 C CA . LEU A 1 524 ? 27.690 10.658 12.648 1.00 83.50 524 LEU A CA 1
ATOM 4272 C C . LEU A 1 524 ? 27.375 10.879 11.161 1.00 83.50 524 LEU A C 1
ATOM 4274 O O . LEU A 1 524 ? 28.109 11.604 10.487 1.00 83.50 524 LEU A O 1
ATOM 4278 N N . ILE A 1 525 ? 26.276 10.307 10.666 1.00 76.38 525 ILE A N 1
ATOM 4279 C CA . ILE A 1 525 ? 25.826 10.441 9.278 1.00 76.38 525 ILE A CA 1
ATOM 4280 C C . ILE A 1 525 ? 24.696 11.480 9.152 1.00 76.38 525 ILE A C 1
ATOM 4282 O O . ILE A 1 525 ? 23.833 11.579 10.027 1.00 76.38 525 ILE A O 1
ATOM 4286 N N . PRO A 1 526 ? 24.662 12.277 8.067 1.00 64.81 526 PRO A N 1
ATOM 4287 C CA . PRO A 1 526 ? 23.552 13.179 7.810 1.00 64.81 526 PRO A CA 1
ATOM 4288 C C . PRO A 1 526 ? 22.330 12.363 7.368 1.00 64.81 526 PRO A C 1
ATOM 4290 O O . PRO A 1 526 ? 22.438 11.502 6.494 1.00 64.81 526 PRO A O 1
ATOM 4293 N N . TYR A 1 527 ? 21.157 12.633 7.951 1.00 59.19 527 TYR A N 1
ATOM 4294 C CA . TYR A 1 527 ? 19.920 11.949 7.562 1.00 59.19 527 TYR A CA 1
ATOM 4295 C C . TYR A 1 527 ? 19.660 12.108 6.055 1.00 59.19 527 TYR A C 1
ATOM 4297 O O . TYR A 1 527 ? 19.546 13.224 5.542 1.00 59.19 527 TYR A O 1
ATOM 4305 N N . HIS A 1 528 ? 19.525 10.988 5.341 1.00 44.12 528 HIS A N 1
ATOM 4306 C CA . HIS A 1 528 ? 19.039 10.995 3.966 1.00 44.12 528 HIS A CA 1
ATOM 4307 C C . HIS A 1 528 ? 17.594 11.508 3.947 1.00 44.12 528 HIS A C 1
ATOM 4309 O O . HIS A 1 528 ? 16.731 10.955 4.630 1.00 44.12 528 HIS A O 1
ATOM 4315 N N . LYS A 1 529 ? 17.329 12.535 3.126 1.00 37.28 529 LYS A N 1
ATOM 4316 C CA . LYS A 1 529 ? 15.995 13.124 2.879 1.00 37.28 529 LYS A CA 1
ATOM 4317 C C . LYS A 1 529 ? 14.908 12.098 2.503 1.00 37.28 529 LYS A C 1
ATOM 4319 O O . LYS A 1 529 ? 13.730 12.429 2.592 1.00 37.28 529 LYS A O 1
ATOM 4324 N N . ASP A 1 530 ? 15.289 10.873 2.143 1.00 35.91 530 ASP A N 1
ATOM 4325 C CA . ASP A 1 530 ? 14.388 9.827 1.656 1.00 35.91 530 ASP A CA 1
ATOM 4326 C C . ASP A 1 530 ? 13.921 8.827 2.737 1.00 35.91 530 ASP A C 1
ATOM 4328 O O . ASP A 1 530 ? 13.019 8.032 2.478 1.00 35.91 530 ASP A O 1
ATOM 4332 N N . ARG A 1 531 ? 14.442 8.879 3.978 1.00 41.00 531 ARG A N 1
ATOM 4333 C CA . ARG A 1 531 ? 13.844 8.142 5.115 1.00 41.00 531 ARG A CA 1
ATOM 4334 C C . ARG A 1 531 ? 12.808 9.029 5.812 1.00 41.00 531 ARG A C 1
ATOM 4336 O O . ARG A 1 531 ? 13.089 9.701 6.799 1.00 41.00 531 ARG A O 1
ATOM 4343 N N . TRP A 1 532 ? 11.595 9.038 5.262 1.00 33.97 532 TRP A N 1
ATOM 4344 C CA . TRP A 1 532 ? 10.414 9.706 5.820 1.00 33.97 532 TRP A CA 1
ATOM 4345 C C . TRP A 1 532 ? 10.088 9.173 7.234 1.00 33.97 532 TRP A C 1
ATOM 4347 O O . TRP A 1 532 ? 9.544 8.082 7.395 1.00 33.97 532 TRP A O 1
ATOM 4357 N N . LEU A 1 533 ? 10.404 9.951 8.274 1.00 36.56 533 LEU A N 1
ATOM 4358 C CA . LEU A 1 533 ? 10.063 9.675 9.677 1.00 36.56 533 LEU A CA 1
ATOM 4359 C C . LEU A 1 533 ? 8.638 10.144 9.987 1.00 36.56 533 LEU A C 1
ATOM 4361 O O . LEU A 1 533 ? 8.476 11.195 10.594 1.00 36.56 533 LEU A O 1
ATOM 4365 N N . GLY A 1 534 ? 7.619 9.396 9.552 1.00 34.12 534 GLY A N 1
ATOM 4366 C CA . GLY A 1 534 ? 6.259 9.386 10.131 1.00 34.12 534 GLY A CA 1
ATOM 4367 C C . GLY A 1 534 ? 5.725 10.675 10.791 1.00 34.12 534 GLY A C 1
ATOM 4368 O O . GLY A 1 534 ? 5.145 10.594 11.868 1.00 34.12 534 GLY A O 1
ATOM 4369 N N . GLY A 1 535 ? 5.923 11.855 10.190 1.00 34.72 535 GLY A N 1
ATOM 4370 C CA . GLY A 1 535 ? 5.458 13.139 10.727 1.00 34.72 535 GLY A CA 1
ATOM 4371 C C . GLY A 1 535 ? 6.208 13.736 11.934 1.00 34.72 535 GLY A C 1
ATOM 4372 O O . GLY A 1 535 ? 5.684 14.678 12.523 1.00 34.72 535 GLY A O 1
ATOM 4373 N N . ILE A 1 536 ? 7.407 13.270 12.308 1.00 33.38 536 ILE A N 1
ATOM 4374 C CA . ILE A 1 536 ? 8.253 13.969 13.295 1.00 33.38 536 ILE A CA 1
ATOM 4375 C C . ILE A 1 536 ? 9.126 14.981 12.550 1.00 33.38 536 ILE A C 1
ATOM 4377 O O . ILE A 1 536 ? 10.002 14.604 11.771 1.00 33.38 536 ILE A O 1
ATOM 4381 N N . SER A 1 537 ? 8.916 16.277 12.803 1.00 34.16 537 SER A N 1
ATOM 4382 C CA . SER A 1 537 ? 9.898 17.295 12.423 1.00 34.16 537 SER A CA 1
ATOM 4383 C C . SER A 1 537 ? 11.186 17.001 13.184 1.00 34.16 537 SER A C 1
ATOM 4385 O O . SER A 1 537 ? 11.228 17.140 14.405 1.00 34.16 537 SER A O 1
ATOM 4387 N N . ILE A 1 538 ? 12.223 16.573 12.465 1.00 42.41 538 ILE A N 1
ATOM 4388 C CA . ILE A 1 538 ? 13.564 16.371 13.009 1.00 42.41 538 ILE A CA 1
ATOM 4389 C C . ILE A 1 538 ? 13.988 17.681 13.691 1.00 42.41 538 ILE A C 1
ATOM 4391 O O . ILE A 1 538 ? 14.154 18.705 13.033 1.00 42.41 538 ILE A O 1
ATOM 4395 N N . VAL A 1 539 ? 14.111 17.660 15.021 1.00 41.66 539 VAL A N 1
ATOM 4396 C CA . VAL A 1 539 ? 14.485 18.840 15.822 1.00 41.66 539 VAL A CA 1
ATOM 4397 C C . VAL A 1 539 ? 15.972 19.179 15.625 1.00 41.66 539 VAL A C 1
ATOM 4399 O O . VAL A 1 539 ? 16.384 20.305 15.889 1.00 41.66 539 VAL A O 1
ATOM 4402 N N . THR A 1 540 ? 16.786 18.224 15.146 1.00 51.41 540 THR A N 1
ATOM 4403 C CA . THR A 1 540 ? 18.249 18.354 15.071 1.00 51.41 540 THR A CA 1
ATOM 4404 C C . THR A 1 540 ? 18.869 17.741 13.817 1.00 51.41 540 THR A C 1
ATOM 4406 O O . THR A 1 540 ? 18.525 16.642 13.392 1.00 51.41 540 THR A O 1
ATOM 4409 N N . THR A 1 541 ? 19.838 18.430 13.224 1.00 62.94 541 THR A N 1
ATOM 4410 C CA . THR A 1 541 ? 20.639 17.895 12.119 1.00 62.94 541 THR A CA 1
ATOM 4411 C C . THR A 1 541 ? 21.857 17.160 12.671 1.00 62.94 541 THR A C 1
ATOM 4413 O O . THR A 1 541 ? 22.638 17.756 13.412 1.00 62.94 541 THR A O 1
ATOM 4416 N N . PHE A 1 542 ? 22.050 15.897 12.290 1.00 73.12 542 PHE A N 1
ATOM 4417 C CA . PHE A 1 542 ? 23.276 15.152 12.590 1.00 73.12 542 PHE A CA 1
ATOM 4418 C C . PHE A 1 542 ? 24.348 15.415 11.522 1.00 73.12 542 PHE A C 1
ATOM 4420 O O . PHE A 1 542 ? 24.003 15.662 10.360 1.00 73.12 542 PHE A O 1
ATOM 4427 N N . PRO A 1 543 ? 25.638 15.376 11.890 1.00 75.38 543 PRO A N 1
ATOM 4428 C CA . PRO A 1 543 ? 26.183 14.956 13.185 1.00 75.38 543 PRO A CA 1
ATOM 4429 C C . PRO A 1 543 ? 26.049 15.990 14.316 1.00 75.38 543 PRO A C 1
ATOM 4431 O O . PRO A 1 543 ? 26.046 17.191 14.076 1.00 75.38 543 PRO A O 1
ATOM 4434 N N . SER A 1 544 ? 25.944 15.528 15.569 1.00 78.06 544 SER A N 1
ATOM 4435 C CA . SER A 1 544 ? 25.825 16.393 16.758 1.00 78.06 544 SER A CA 1
ATOM 4436 C C . SER A 1 544 ? 26.894 16.058 17.795 1.00 78.06 544 SER A C 1
ATOM 4438 O O . SER A 1 544 ? 26.859 14.984 18.399 1.00 78.06 544 SER A O 1
ATOM 4440 N N . LEU A 1 545 ? 27.812 16.998 18.057 1.00 82.12 545 LEU A N 1
ATOM 4441 C CA . LEU A 1 545 ? 28.891 16.836 19.045 1.00 82.12 545 LEU A CA 1
ATOM 4442 C C . LEU A 1 545 ? 28.359 16.444 20.432 1.00 82.12 545 LEU A C 1
ATOM 4444 O O . LEU A 1 545 ? 28.957 15.620 21.122 1.00 82.12 545 LEU A O 1
ATOM 4448 N N . LEU A 1 546 ? 27.217 17.011 20.832 1.00 76.62 546 LEU A N 1
ATOM 4449 C CA . LEU A 1 546 ? 26.589 16.742 22.126 1.00 76.62 546 LEU A CA 1
ATOM 4450 C C . LEU A 1 546 ? 26.102 15.295 22.239 1.00 76.62 546 LEU A C 1
ATOM 4452 O O . LEU A 1 546 ? 26.338 14.651 23.260 1.00 76.62 546 LEU A O 1
ATOM 4456 N N . VAL A 1 547 ? 25.465 14.777 21.188 1.00 79.06 547 VAL A N 1
ATOM 4457 C CA . VAL A 1 547 ? 24.944 13.403 21.168 1.00 79.06 547 VAL A CA 1
ATOM 4458 C C . VAL A 1 547 ? 26.084 12.399 21.084 1.00 79.06 547 VAL A C 1
ATOM 4460 O O . VAL A 1 547 ? 26.103 11.456 21.867 1.00 79.06 547 VAL A O 1
ATOM 4463 N N . VAL A 1 548 ? 27.075 12.638 20.219 1.00 86.88 548 VAL A N 1
ATOM 4464 C CA . VAL A 1 548 ? 28.266 11.779 20.096 1.00 86.88 548 VAL A CA 1
ATOM 4465 C C . VAL A 1 548 ? 28.980 11.664 21.446 1.00 86.88 548 VAL A C 1
ATOM 4467 O O . VAL A 1 548 ? 29.245 10.562 21.922 1.00 86.88 548 VAL A O 1
ATOM 4470 N N . LYS A 1 549 ? 29.208 12.793 22.130 1.00 85.44 549 LYS A N 1
ATOM 4471 C CA . LYS A 1 549 ? 29.822 12.817 23.466 1.00 85.44 549 LYS A CA 1
ATOM 4472 C C . LYS A 1 549 ? 29.009 12.062 24.512 1.00 85.44 549 LYS A C 1
ATOM 4474 O O . LYS A 1 549 ? 29.587 11.395 25.368 1.00 85.44 549 LYS A O 1
ATOM 4479 N N . PHE A 1 550 ? 27.685 12.172 24.464 1.00 81.88 550 PHE A N 1
ATOM 4480 C CA . PHE A 1 550 ? 26.810 11.479 25.402 1.00 81.88 550 PHE A CA 1
ATOM 4481 C C . PHE A 1 550 ? 26.774 9.965 25.159 1.00 81.88 550 PHE A C 1
ATOM 4483 O O . PHE A 1 550 ? 26.883 9.196 26.108 1.00 81.88 550 PHE A O 1
ATOM 4490 N N . LEU A 1 551 ? 26.697 9.520 23.903 1.00 82.44 551 LEU A N 1
ATOM 4491 C CA . LEU A 1 551 ? 26.734 8.094 23.566 1.00 82.44 551 LEU A CA 1
ATOM 4492 C C . LEU A 1 551 ? 28.065 7.453 23.985 1.00 82.44 551 LEU A C 1
ATOM 4494 O O . LEU A 1 551 ? 28.070 6.385 24.596 1.00 82.44 551 LEU A O 1
ATOM 4498 N N . LEU A 1 552 ? 29.189 8.132 23.739 1.00 87.25 552 LEU A N 1
ATOM 4499 C CA . LEU A 1 552 ? 30.512 7.667 24.168 1.00 87.25 552 LEU A CA 1
ATOM 4500 C C . LEU A 1 552 ? 30.634 7.609 25.701 1.00 87.25 552 LEU A C 1
ATOM 4502 O O . LEU A 1 552 ? 31.189 6.651 26.237 1.00 87.25 552 LEU A O 1
ATOM 4506 N N . SER A 1 553 ? 30.045 8.565 26.434 1.00 83.81 553 SER A N 1
ATOM 4507 C CA . SER A 1 553 ? 30.003 8.507 27.907 1.00 83.81 553 SER A CA 1
ATOM 4508 C C . SER A 1 553 ? 29.114 7.377 28.446 1.00 83.81 553 SER A C 1
ATOM 4510 O O . SER A 1 553 ? 29.303 6.934 29.579 1.00 83.81 553 SER A O 1
ATOM 4512 N N . CYS A 1 554 ? 28.176 6.883 27.634 1.00 79.81 554 CYS A N 1
ATOM 4513 C CA . CYS A 1 554 ? 27.361 5.697 27.900 1.00 79.81 554 CYS A CA 1
ATOM 4514 C C . CYS A 1 554 ? 28.005 4.397 27.374 1.00 79.81 554 CYS A C 1
ATOM 4516 O O . CYS A 1 554 ? 27.325 3.381 27.291 1.00 79.81 554 CYS A O 1
ATOM 4518 N N . ARG A 1 555 ? 29.310 4.412 27.050 1.00 84.69 555 ARG A N 1
ATOM 4519 C CA . ARG A 1 555 ? 30.102 3.260 26.569 1.00 84.69 555 ARG A CA 1
ATOM 4520 C C . ARG A 1 555 ? 29.713 2.733 25.183 1.00 84.69 555 ARG A C 1
ATOM 4522 O O . ARG A 1 555 ? 29.946 1.562 24.891 1.00 84.69 555 ARG A O 1
ATOM 4529 N N . ALA A 1 556 ? 29.179 3.582 24.302 1.00 86.06 556 ALA A N 1
ATOM 4530 C CA . ALA A 1 556 ? 29.005 3.207 22.900 1.00 86.06 556 ALA A CA 1
ATOM 4531 C C . ALA A 1 556 ? 30.348 2.783 22.276 1.00 86.06 556 ALA A C 1
ATOM 4533 O O . ALA A 1 556 ? 31.354 3.483 22.412 1.00 86.06 556 ALA A O 1
ATOM 4534 N N . SER A 1 557 ? 30.362 1.644 21.578 1.00 87.12 557 SER A N 1
ATOM 4535 C CA . SER A 1 557 ? 31.573 1.136 20.929 1.00 87.12 557 SER A CA 1
ATOM 4536 C C . SER A 1 557 ? 31.975 2.023 19.749 1.00 87.12 557 SER A C 1
ATOM 4538 O O . SER A 1 557 ? 31.287 2.072 18.729 1.00 87.12 557 SER A O 1
ATOM 4540 N N . VAL A 1 558 ? 33.115 2.707 19.886 1.00 88.12 558 VAL A N 1
ATOM 4541 C CA . VAL A 1 558 ? 33.671 3.611 18.864 1.00 88.12 558 VAL A CA 1
ATOM 4542 C C . VAL A 1 558 ? 34.210 2.874 17.630 1.00 88.12 558 VAL A C 1
ATOM 4544 O O . VAL A 1 558 ? 34.349 3.473 16.570 1.00 88.12 558 VAL A O 1
ATOM 4547 N N . ASN A 1 559 ? 34.469 1.570 17.761 1.00 86.62 559 ASN A N 1
ATOM 4548 C CA . ASN A 1 559 ? 34.976 0.697 16.698 1.00 86.62 559 ASN A CA 1
ATOM 4549 C C . ASN A 1 559 ? 33.988 -0.426 16.359 1.00 86.62 559 ASN A C 1
ATOM 4551 O O . ASN A 1 559 ? 34.398 -1.490 15.901 1.00 86.62 559 ASN A O 1
ATOM 4555 N N . ALA A 1 560 ? 32.695 -0.230 16.642 1.00 85.88 560 ALA A N 1
ATOM 4556 C CA . ALA A 1 560 ? 31.669 -1.128 16.126 1.00 85.88 560 ALA A CA 1
ATOM 4557 C C . ALA A 1 560 ? 31.754 -1.170 14.594 1.00 85.88 560 ALA A C 1
ATOM 4559 O O . ALA A 1 560 ? 32.079 -0.161 13.981 1.00 85.88 560 ALA A O 1
ATOM 4560 N N . ILE A 1 561 ? 31.462 -2.320 14.003 1.00 84.06 561 ILE A N 1
ATOM 4561 C CA . ILE A 1 561 ? 31.428 -2.495 12.550 1.00 84.06 561 ILE A CA 1
ATOM 4562 C C . ILE A 1 561 ? 29.986 -2.698 12.096 1.00 84.06 561 ILE A C 1
ATOM 4564 O O . ILE A 1 561 ? 29.191 -3.300 12.829 1.00 84.06 561 ILE A O 1
ATOM 4568 N N . ASP A 1 562 ? 29.657 -2.163 10.928 1.00 82.38 562 ASP A N 1
ATOM 4569 C CA . ASP A 1 562 ? 28.394 -2.393 10.230 1.00 82.38 562 ASP A CA 1
ATOM 4570 C C . ASP A 1 562 ? 28.502 -3.599 9.265 1.00 82.38 562 ASP A C 1
ATOM 4572 O O . ASP A 1 562 ? 29.491 -4.340 9.301 1.00 82.38 562 ASP A O 1
ATOM 4576 N N . ASN A 1 563 ? 27.477 -3.860 8.443 1.00 80.38 563 ASN A N 1
ATOM 4577 C CA . ASN A 1 563 ? 27.494 -4.991 7.498 1.00 80.38 563 ASN A CA 1
ATOM 4578 C C . ASN A 1 563 ? 28.584 -4.878 6.419 1.00 80.38 563 ASN A C 1
ATOM 4580 O O . ASN A 1 563 ? 29.054 -5.903 5.929 1.00 80.38 563 ASN A O 1
ATOM 4584 N N . ASP A 1 564 ? 28.990 -3.657 6.075 1.00 78.81 564 ASP A N 1
ATOM 4585 C CA . ASP A 1 564 ? 30.030 -3.369 5.084 1.00 78.81 564 ASP A CA 1
ATOM 4586 C C . ASP A 1 564 ? 31.413 -3.199 5.749 1.00 78.81 564 ASP A C 1
ATOM 4588 O O . ASP A 1 564 ? 32.385 -2.795 5.111 1.00 78.81 564 ASP A O 1
ATOM 4592 N N . HIS A 1 565 ? 31.520 -3.548 7.037 1.00 78.75 565 HIS A N 1
ATOM 4593 C CA . HIS A 1 565 ? 32.697 -3.399 7.892 1.00 78.75 565 HIS A CA 1
ATOM 4594 C C . HIS A 1 565 ? 33.129 -1.952 8.170 1.00 78.75 565 HIS A C 1
ATOM 4596 O O . HIS A 1 565 ? 34.194 -1.739 8.757 1.00 78.75 565 HIS A O 1
ATOM 4602 N N . TYR A 1 566 ? 32.314 -0.952 7.833 1.00 83.25 566 TYR A N 1
ATOM 4603 C CA . TYR A 1 566 ? 32.610 0.433 8.173 1.00 83.25 566 TYR A CA 1
ATOM 4604 C C . TYR A 1 566 ? 32.537 0.654 9.682 1.00 83.25 566 TYR A C 1
ATOM 4606 O O . TYR A 1 566 ? 31.638 0.174 10.369 1.00 83.25 566 TYR A O 1
ATOM 4614 N N . THR A 1 567 ? 33.513 1.404 10.199 1.00 88.31 567 THR A N 1
ATOM 4615 C CA . THR A 1 567 ? 33.484 1.916 11.574 1.00 88.31 567 THR A CA 1
ATOM 4616 C C . THR A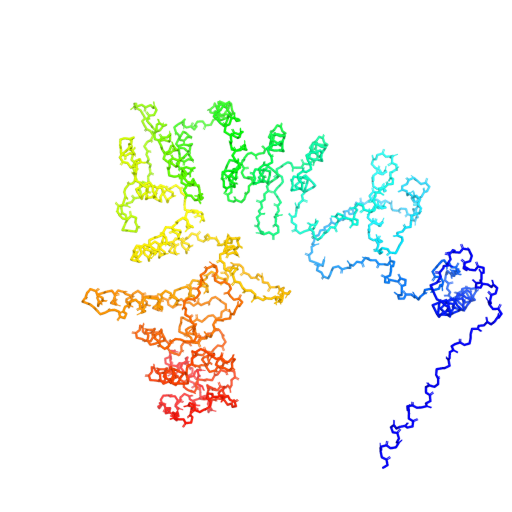 1 567 ? 32.804 3.291 11.612 1.00 88.31 567 THR A C 1
ATOM 4618 O O . THR A 1 567 ? 32.783 3.987 10.590 1.00 88.31 567 THR A O 1
ATOM 4621 N N . PRO A 1 568 ? 32.344 3.777 12.783 1.00 89.44 568 PRO A N 1
ATOM 4622 C CA . PRO A 1 568 ? 31.773 5.117 12.920 1.00 89.44 568 PRO A CA 1
ATOM 4623 C C . PRO A 1 568 ? 32.695 6.225 12.385 1.00 89.44 568 PRO A C 1
ATOM 4625 O O . PRO A 1 568 ? 32.222 7.225 11.846 1.00 89.44 568 PRO A O 1
ATOM 4628 N N . LEU A 1 569 ? 34.018 6.039 12.494 1.00 88.75 569 LEU A N 1
ATOM 4629 C CA . LEU A 1 569 ? 35.006 6.965 11.942 1.00 88.75 569 LEU A CA 1
ATOM 4630 C C . LEU A 1 569 ? 35.032 6.942 10.406 1.00 88.75 569 LEU A C 1
ATOM 4632 O O . LEU A 1 569 ? 35.110 8.007 9.797 1.00 88.75 569 LEU A O 1
ATOM 4636 N N . HIS A 1 570 ? 34.932 5.767 9.777 1.00 86.44 570 HIS A N 1
ATOM 4637 C CA . HIS A 1 570 ? 34.819 5.679 8.319 1.00 86.44 570 HIS A CA 1
ATOM 4638 C C . HIS A 1 570 ? 33.551 6.374 7.819 1.00 86.44 570 HIS A C 1
ATOM 4640 O O . HIS A 1 570 ? 33.633 7.204 6.915 1.00 86.44 570 HIS A O 1
ATOM 4646 N N . ASP A 1 571 ? 32.408 6.094 8.450 1.00 84.12 571 ASP A N 1
ATOM 4647 C CA . ASP A 1 571 ? 31.120 6.705 8.114 1.00 84.12 571 ASP A CA 1
ATOM 4648 C C . ASP A 1 571 ? 31.178 8.238 8.213 1.00 84.12 571 ASP A C 1
ATOM 4650 O O . ASP A 1 571 ? 30.758 8.950 7.298 1.00 84.12 571 ASP A O 1
ATOM 4654 N N . PHE A 1 572 ? 31.763 8.764 9.294 1.00 86.44 572 PHE A N 1
ATOM 4655 C CA . PHE A 1 572 ? 31.930 10.203 9.500 1.00 86.44 572 PHE A CA 1
ATOM 4656 C C . PHE A 1 572 ? 32.744 10.873 8.378 1.00 86.44 572 PHE A C 1
ATOM 4658 O O . PHE A 1 572 ? 32.364 11.940 7.884 1.00 86.44 572 PHE A O 1
ATOM 4665 N N . ILE A 1 573 ? 33.845 10.244 7.950 1.00 84.94 573 ILE A N 1
ATOM 4666 C CA . ILE A 1 573 ? 34.725 10.764 6.895 1.00 84.94 573 ILE A CA 1
ATOM 4667 C C . ILE A 1 573 ? 34.068 10.646 5.510 1.00 84.94 573 ILE A C 1
ATOM 4669 O O . ILE A 1 573 ? 34.036 11.628 4.764 1.00 84.94 573 ILE A O 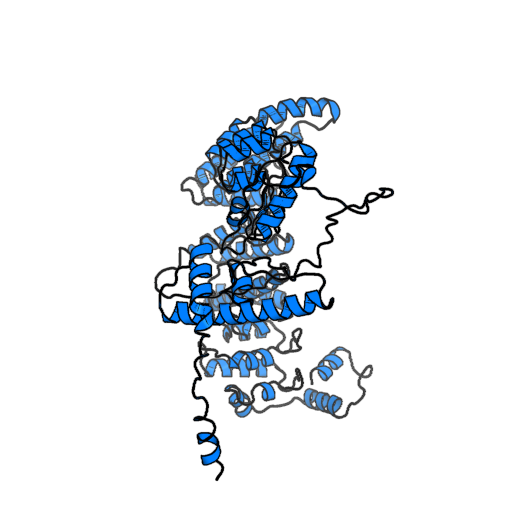1
ATOM 4673 N N . LEU A 1 574 ? 33.494 9.484 5.176 1.00 78.19 574 LEU A N 1
ATOM 4674 C CA . LEU A 1 574 ? 32.873 9.211 3.874 1.00 78.19 574 LEU A CA 1
ATOM 4675 C C . LEU A 1 574 ? 31.631 10.074 3.633 1.00 78.19 574 LEU A C 1
ATOM 4677 O O . LEU A 1 574 ? 31.478 10.682 2.569 1.00 78.19 574 LEU A O 1
ATOM 4681 N N . HIS A 1 575 ? 30.751 10.188 4.629 1.00 71.69 575 HIS A N 1
ATOM 4682 C CA . HIS A 1 575 ? 29.524 10.972 4.498 1.00 71.69 575 HIS A CA 1
ATOM 4683 C C . HIS A 1 575 ? 29.754 12.481 4.650 1.00 71.69 575 HIS A C 1
ATOM 4685 O O . HIS A 1 575 ? 28.967 13.281 4.132 1.00 71.69 575 HIS A O 1
ATOM 4691 N N . GLY A 1 576 ? 30.869 12.897 5.257 1.00 60.25 576 GLY A N 1
ATOM 4692 C CA . GLY A 1 576 ? 31.270 14.300 5.333 1.00 60.25 576 GLY A CA 1
ATOM 4693 C C . GLY A 1 576 ? 31.562 14.957 3.977 1.00 60.25 576 GLY A C 1
ATOM 4694 O O . GLY A 1 576 ? 31.544 16.195 3.885 1.00 60.25 576 GLY A O 1
ATOM 4695 N N . TYR A 1 577 ? 31.791 14.152 2.929 1.00 49.56 577 TYR A N 1
ATOM 4696 C CA . TYR A 1 577 ? 32.077 14.580 1.555 1.00 49.56 577 TYR A CA 1
ATOM 4697 C C . TYR A 1 577 ? 30.903 15.316 0.884 1.00 49.56 577 TYR A C 1
ATOM 4699 O O . TYR A 1 577 ? 31.123 16.235 0.098 1.00 49.56 577 TYR A O 1
ATOM 4707 N N . LYS A 1 578 ? 29.647 14.989 1.232 1.00 54.34 578 LYS A N 1
ATOM 4708 C CA . LYS A 1 578 ? 28.429 15.548 0.600 1.00 54.34 578 LYS A CA 1
ATOM 4709 C C . LYS A 1 578 ? 27.892 16.841 1.247 1.00 54.34 578 LYS A C 1
ATOM 4711 O O . LYS A 1 578 ? 26.734 17.183 1.046 1.00 54.34 578 LYS A O 1
ATOM 4716 N N . HIS A 1 579 ? 28.756 17.591 1.938 1.00 52.84 579 HIS A N 1
ATOM 4717 C CA . HIS A 1 579 ? 28.470 18.810 2.713 1.00 52.84 579 HIS A CA 1
ATOM 4718 C C . HIS A 1 579 ? 27.638 18.571 3.982 1.00 52.84 579 HIS A C 1
ATOM 4720 O O . HIS A 1 579 ? 26.437 18.360 3.914 1.00 52.84 579 HIS A O 1
ATOM 4726 N N . PHE A 1 580 ? 28.270 18.727 5.153 1.00 66.50 580 PHE A N 1
ATOM 4727 C CA . PHE A 1 580 ? 27.590 19.131 6.394 1.00 66.50 580 PHE A CA 1
ATOM 4728 C C . PHE A 1 580 ? 27.365 20.653 6.327 1.00 66.50 580 PHE A C 1
ATOM 4730 O O . PHE A 1 580 ? 28.292 21.391 6.663 1.00 66.50 580 PHE A O 1
ATOM 4737 N N . PRO A 1 581 ? 26.218 21.171 5.848 1.00 59.22 581 PRO A N 1
ATOM 4738 C CA . PRO A 1 581 ? 26.057 22.604 5.583 1.00 59.22 581 PRO A CA 1
ATOM 4739 C C . PRO A 1 581 ? 25.841 23.396 6.881 1.00 59.22 581 PRO A C 1
ATOM 4741 O O . PRO A 1 581 ? 25.999 24.611 6.901 1.00 59.22 581 PRO A O 1
ATOM 4744 N N . HIS A 1 582 ? 25.454 22.696 7.951 1.00 60.50 582 HIS A N 1
ATOM 4745 C CA . HIS A 1 582 ? 24.998 23.266 9.216 1.00 60.50 582 HIS A CA 1
ATOM 4746 C C . HIS A 1 582 ? 26.070 23.265 10.318 1.00 60.50 582 HIS A C 1
ATOM 4748 O O . HIS A 1 582 ? 25.892 23.952 11.319 1.00 60.50 582 HIS A O 1
ATOM 4754 N N . LEU A 1 583 ? 27.173 22.522 10.152 1.00 66.88 583 LEU A N 1
ATOM 4755 C CA . LEU A 1 583 ? 28.248 22.442 11.147 1.00 66.88 583 LEU A CA 1
ATOM 4756 C C . LEU A 1 583 ? 29.426 23.341 10.784 1.00 66.88 583 LEU A C 1
ATOM 4758 O O . LEU A 1 583 ? 29.904 23.337 9.647 1.00 66.88 583 LEU A O 1
ATOM 4762 N N . GLN A 1 584 ? 29.934 24.057 11.787 1.00 75.06 584 GLN A N 1
ATOM 4763 C CA . GLN A 1 584 ? 31.188 24.790 11.680 1.00 75.06 584 GLN A CA 1
ATOM 4764 C C . GLN A 1 584 ? 32.370 23.812 11.661 1.00 75.06 584 GLN A C 1
ATOM 4766 O O . GLN A 1 584 ? 32.302 22.713 12.212 1.00 75.06 584 GLN A O 1
ATOM 4771 N N . TRP A 1 585 ? 33.488 24.222 11.056 1.00 79.44 585 TRP A N 1
ATOM 4772 C CA . TRP A 1 585 ? 34.698 23.390 10.989 1.00 79.44 585 TRP A CA 1
ATOM 4773 C C . TRP A 1 585 ? 35.204 22.966 12.377 1.00 79.44 585 TRP A C 1
ATOM 4775 O O . TRP A 1 585 ? 35.635 21.831 12.557 1.00 79.44 585 TRP A O 1
ATOM 4785 N N . ILE A 1 586 ? 35.065 23.846 13.372 1.00 80.25 586 ILE A N 1
ATOM 4786 C CA . ILE A 1 586 ? 35.454 23.572 14.759 1.00 80.25 586 ILE A CA 1
ATOM 4787 C C . ILE A 1 586 ? 34.668 22.406 15.374 1.00 80.25 586 ILE A C 1
ATOM 4789 O O . ILE A 1 586 ? 35.230 21.601 16.110 1.00 80.25 586 ILE A O 1
ATOM 4793 N N . ASP A 1 587 ? 33.382 22.266 15.048 1.00 80.25 587 ASP A N 1
ATOM 4794 C CA . ASP A 1 587 ? 32.556 21.173 15.563 1.00 80.25 587 ASP A CA 1
ATOM 4795 C C . ASP A 1 587 ? 32.939 19.843 14.910 1.00 80.25 587 ASP A C 1
ATOM 4797 O O . ASP A 1 587 ? 32.962 18.810 15.575 1.00 80.25 587 ASP A O 1
ATOM 4801 N N . ILE A 1 588 ? 33.303 19.876 13.625 1.00 82.62 588 ILE A N 1
ATOM 4802 C CA . ILE A 1 588 ? 33.812 18.716 12.886 1.00 82.62 588 ILE A CA 1
ATOM 4803 C C . ILE A 1 588 ? 35.138 18.236 13.495 1.00 82.62 588 ILE A C 1
ATOM 4805 O O . ILE A 1 588 ? 35.296 17.043 13.751 1.00 82.62 588 ILE A O 1
ATOM 4809 N N . GLU A 1 589 ? 36.064 19.157 13.771 1.00 84.38 589 GLU A N 1
ATOM 4810 C CA . GLU A 1 589 ? 37.345 18.861 14.422 1.00 84.38 589 GLU A CA 1
ATOM 4811 C C . GLU A 1 589 ? 37.143 18.300 15.837 1.00 84.38 589 GLU A C 1
ATOM 4813 O O . GLU A 1 589 ? 37.748 17.292 16.199 1.00 84.38 589 GLU A O 1
ATOM 4818 N N . ASN A 1 590 ? 36.224 18.883 16.612 1.00 86.62 590 ASN A N 1
ATOM 4819 C CA . ASN A 1 590 ? 35.889 18.402 17.951 1.00 86.62 590 ASN A CA 1
ATOM 4820 C C . ASN A 1 590 ? 35.288 16.991 17.940 1.00 86.62 590 ASN A C 1
ATOM 4822 O O . ASN A 1 590 ? 35.629 16.188 18.806 1.00 86.62 590 ASN A O 1
ATOM 4826 N N . ILE A 1 591 ? 34.409 16.671 16.982 1.00 87.94 591 ILE A N 1
ATOM 4827 C CA . ILE A 1 591 ? 33.847 15.318 16.832 1.00 87.94 591 ILE A CA 1
ATOM 4828 C C . ILE A 1 591 ? 34.955 14.329 16.462 1.00 87.94 591 ILE A C 1
ATOM 4830 O O . ILE A 1 591 ? 35.055 13.272 17.080 1.00 87.94 591 ILE A O 1
ATOM 4834 N N . PHE A 1 592 ? 35.814 14.683 15.504 1.00 87.75 592 PHE A N 1
ATOM 4835 C CA . PHE A 1 592 ? 36.938 13.844 15.090 1.00 87.75 592 PHE A CA 1
ATOM 4836 C C . PHE A 1 592 ? 37.892 13.551 16.252 1.00 87.75 592 PHE A C 1
ATOM 4838 O O . PHE A 1 592 ? 38.189 12.392 16.543 1.00 87.75 592 PHE A O 1
ATOM 4845 N N . LYS A 1 593 ? 38.307 14.595 16.976 1.00 85.25 593 LYS A N 1
ATOM 4846 C CA . LYS A 1 593 ? 39.167 14.468 18.152 1.00 85.25 593 LYS A CA 1
ATOM 4847 C C . LYS A 1 593 ? 38.519 13.613 19.236 1.00 85.25 593 LYS A C 1
ATOM 4849 O O . LYS A 1 593 ? 39.168 12.739 19.793 1.00 85.25 593 LYS A O 1
ATOM 4854 N N . LEU A 1 594 ? 37.229 13.818 19.496 1.00 88.56 594 LEU A N 1
ATOM 4855 C CA . LEU A 1 594 ? 36.483 13.045 20.482 1.00 88.56 594 LEU A CA 1
ATOM 4856 C C . LEU A 1 594 ? 36.429 11.548 20.139 1.00 88.56 594 LEU A C 1
ATOM 4858 O O . LEU A 1 594 ? 36.524 10.721 21.046 1.00 88.56 594 LEU A O 1
ATOM 4862 N N . LEU A 1 595 ? 36.299 11.189 18.858 1.00 88.56 595 LEU A N 1
ATOM 4863 C CA . LEU A 1 595 ? 36.356 9.794 18.411 1.00 88.56 595 LEU A CA 1
ATOM 4864 C C . LEU A 1 595 ? 37.751 9.191 18.644 1.00 88.56 595 LEU A C 1
ATOM 4866 O O . LEU A 1 595 ? 37.848 8.095 19.194 1.00 88.56 595 LEU A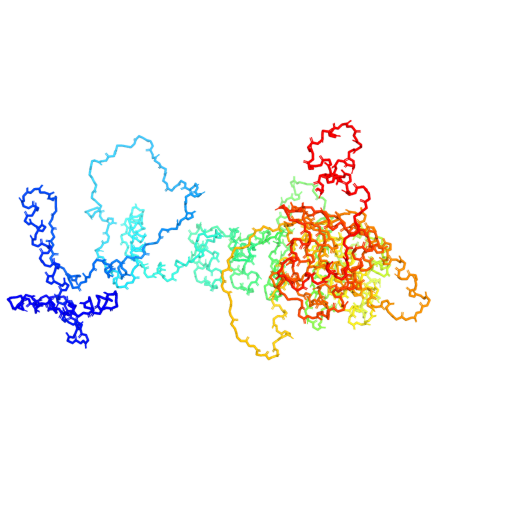 O 1
ATOM 4870 N N . ILE A 1 596 ? 38.822 9.916 18.302 1.00 85.56 596 ILE A N 1
ATOM 4871 C CA . ILE A 1 596 ? 40.210 9.473 18.535 1.00 85.56 596 ILE A CA 1
ATOM 4872 C C . ILE A 1 596 ? 40.496 9.309 20.030 1.00 85.56 596 ILE A C 1
ATOM 4874 O O . ILE A 1 596 ? 40.970 8.254 20.447 1.00 85.56 596 ILE A O 1
ATOM 4878 N N . ASP A 1 597 ? 40.156 10.314 20.839 1.00 84.12 597 ASP A N 1
ATOM 4879 C CA . ASP A 1 597 ? 40.346 10.300 22.294 1.00 84.12 597 ASP A CA 1
ATOM 4880 C C . ASP A 1 597 ? 39.560 9.150 22.951 1.00 84.12 597 ASP A C 1
ATOM 4882 O O . ASP A 1 597 ? 39.973 8.609 23.976 1.00 84.12 597 ASP A O 1
ATOM 4886 N N . SER A 1 598 ? 38.445 8.736 22.338 1.00 85.44 598 SER A N 1
ATOM 4887 C CA . SER A 1 598 ? 37.638 7.591 22.781 1.00 85.44 598 SER A CA 1
ATOM 4888 C C . SER A 1 598 ? 38.141 6.239 22.255 1.00 85.44 598 SER A C 1
ATOM 4890 O O . SER A 1 598 ? 37.543 5.209 22.562 1.00 85.44 598 SER A O 1
ATOM 4892 N N . GLY A 1 599 ? 39.243 6.217 21.498 1.00 82.88 599 GLY A N 1
ATOM 4893 C CA . GLY A 1 599 ? 39.914 5.004 21.031 1.00 82.88 599 GLY A CA 1
ATOM 4894 C C . GLY A 1 599 ? 39.527 4.536 19.627 1.00 82.88 599 GLY A C 1
ATOM 4895 O O . GLY A 1 599 ? 39.649 3.341 19.356 1.00 82.88 599 GLY A O 1
ATOM 4896 N N . ALA A 1 600 ? 39.050 5.423 18.747 1.00 84.81 600 ALA A N 1
ATOM 4897 C CA . ALA A 1 600 ? 38.793 5.084 17.345 1.00 84.81 600 ALA A CA 1
ATOM 4898 C C . ALA A 1 600 ? 40.077 4.628 16.627 1.00 84.81 600 ALA A C 1
ATOM 4900 O O . ALA A 1 600 ? 41.105 5.308 16.679 1.00 84.81 600 ALA A O 1
ATOM 4901 N N . HIS A 1 601 ? 40.016 3.492 15.933 1.00 80.06 601 HIS A N 1
ATOM 4902 C CA . HIS A 1 601 ? 41.124 2.984 15.128 1.00 80.06 601 HIS A CA 1
ATOM 4903 C C . HIS A 1 601 ? 41.268 3.784 13.828 1.00 80.06 601 HIS A C 1
ATOM 4905 O O . HIS A 1 601 ? 40.353 3.834 13.007 1.00 80.06 601 HIS A O 1
ATOM 4911 N N . LEU A 1 602 ? 42.443 4.393 13.640 1.00 77.19 602 LEU A N 1
ATOM 4912 C CA . LEU A 1 602 ? 42.812 5.157 12.439 1.00 77.19 602 LEU A CA 1
ATOM 4913 C C . LEU A 1 602 ? 43.370 4.269 11.321 1.00 77.19 602 LEU A C 1
ATOM 4915 O O . LEU A 1 602 ? 43.568 4.733 10.205 1.00 77.19 602 LEU A O 1
ATOM 4919 N N . ASP A 1 603 ? 43.646 3.007 11.630 1.00 73.62 603 ASP A N 1
ATOM 4920 C CA . ASP A 1 603 ? 44.248 2.017 10.746 1.00 73.62 603 ASP A CA 1
ATOM 4921 C C . ASP A 1 603 ? 43.346 0.818 10.465 1.00 73.62 603 ASP A C 1
ATOM 4923 O O . ASP A 1 603 ? 43.804 -0.147 9.861 1.00 73.62 603 ASP A O 1
ATOM 4927 N N . ALA A 1 604 ? 42.075 0.891 10.864 1.00 76.44 604 ALA A N 1
ATOM 4928 C CA . ALA A 1 604 ? 41.080 -0.082 10.444 1.00 76.44 604 ALA A CA 1
ATOM 4929 C C . ALA A 1 604 ? 40.942 -0.041 8.913 1.00 76.44 604 ALA A C 1
ATOM 4931 O O . ALA A 1 604 ? 40.818 1.044 8.346 1.00 76.44 604 ALA A O 1
ATOM 4932 N N . ILE A 1 605 ? 40.985 -1.196 8.248 1.00 75.00 605 ILE A N 1
ATOM 4933 C CA . ILE A 1 605 ? 40.948 -1.281 6.783 1.00 75.00 605 ILE A CA 1
ATOM 4934 C C . ILE A 1 605 ? 39.578 -1.779 6.331 1.00 75.00 605 ILE A C 1
ATOM 4936 O O . ILE A 1 605 ? 39.188 -2.903 6.634 1.00 75.00 605 ILE A O 1
ATOM 4940 N N . VAL A 1 606 ? 38.881 -0.973 5.529 1.00 74.44 606 VAL A N 1
ATOM 4941 C CA . VAL A 1 606 ? 37.597 -1.337 4.913 1.00 74.44 606 VAL A CA 1
ATOM 4942 C C . VAL A 1 606 ? 37.729 -1.225 3.401 1.00 74.44 606 VAL A C 1
ATOM 4944 O O . VAL A 1 606 ? 38.174 -0.206 2.880 1.00 74.44 606 VAL A O 1
ATOM 4947 N N . HIS A 1 607 ? 37.429 -2.309 2.680 1.00 71.44 607 HIS A N 1
ATOM 4948 C CA . HIS A 1 607 ? 37.653 -2.419 1.228 1.00 71.44 607 HIS A CA 1
ATOM 4949 C C . HIS A 1 607 ? 39.071 -2.014 0.762 1.00 71.44 607 HIS A C 1
ATOM 4951 O O . HIS A 1 607 ? 39.260 -1.509 -0.344 1.00 71.44 607 HIS A O 1
ATOM 4957 N N . GLY A 1 608 ? 40.087 -2.249 1.600 1.00 72.69 608 GLY A N 1
ATOM 4958 C CA . GLY A 1 608 ? 41.481 -1.907 1.295 1.00 72.69 608 GLY A CA 1
ATOM 4959 C C . GLY A 1 608 ? 41.852 -0.438 1.530 1.00 72.69 608 GLY A C 1
ATOM 4960 O O . GLY A 1 608 ? 42.931 -0.027 1.109 1.00 72.69 608 GLY A O 1
ATOM 4961 N N . GLN A 1 609 ? 40.989 0.346 2.183 1.00 78.25 609 GLN A N 1
ATOM 4962 C CA . GLN A 1 609 ? 41.216 1.757 2.502 1.00 78.25 609 GLN A CA 1
ATOM 4963 C C . GLN A 1 609 ? 41.149 1.991 4.014 1.00 78.25 609 GLN A C 1
ATOM 4965 O O . GLN A 1 609 ? 40.272 1.460 4.689 1.00 78.25 609 GLN A O 1
ATOM 4970 N N . THR A 1 610 ? 42.077 2.790 4.542 1.00 83.19 610 THR A N 1
ATOM 4971 C CA . THR A 1 610 ? 42.000 3.334 5.908 1.00 83.19 610 THR A CA 1
ATOM 4972 C C . THR A 1 610 ? 41.112 4.588 5.955 1.00 83.19 610 THR A C 1
ATOM 4974 O O . THR A 1 610 ? 40.877 5.207 4.913 1.00 83.19 610 THR A O 1
ATOM 4977 N N . PRO A 1 611 ? 40.676 5.064 7.139 1.00 82.50 611 PRO A N 1
ATOM 4978 C CA . PRO A 1 611 ? 40.006 6.358 7.271 1.00 82.50 611 PRO A CA 1
ATOM 4979 C C . PRO A 1 611 ? 40.802 7.523 6.668 1.00 82.50 611 PRO A C 1
ATOM 4981 O O . PRO A 1 611 ? 40.210 8.436 6.093 1.00 82.50 611 PRO A O 1
ATOM 4984 N N . GLU A 1 612 ? 42.136 7.485 6.764 1.00 82.44 612 GLU A N 1
ATOM 4985 C CA . GLU A 1 612 ? 43.017 8.473 6.131 1.00 82.44 612 GLU A CA 1
ATOM 4986 C C . GLU A 1 612 ? 42.963 8.361 4.600 1.00 82.44 612 GLU A C 1
ATOM 4988 O O . GLU A 1 612 ? 42.855 9.376 3.910 1.00 82.44 612 GLU A O 1
ATOM 4993 N N . ASP A 1 613 ? 42.971 7.140 4.054 1.00 82.00 613 ASP A N 1
ATOM 4994 C CA . ASP A 1 613 ? 42.825 6.912 2.613 1.00 82.00 613 ASP A CA 1
ATOM 4995 C C . ASP A 1 613 ? 41.472 7.413 2.093 1.00 82.00 613 ASP A C 1
ATOM 4997 O O . ASP A 1 613 ? 41.433 8.071 1.053 1.00 82.00 613 ASP A O 1
ATOM 5001 N N . CYS A 1 614 ? 40.390 7.185 2.844 1.00 80.69 614 CYS A N 1
ATOM 5002 C CA . CYS A 1 614 ? 39.056 7.715 2.550 1.00 80.69 614 CYS A CA 1
ATOM 5003 C C . CYS A 1 614 ? 39.004 9.252 2.610 1.00 80.69 614 CYS A C 1
ATOM 5005 O O . CYS A 1 614 ? 38.188 9.875 1.930 1.00 80.69 614 CYS A O 1
ATOM 5007 N N . ALA A 1 615 ? 39.869 9.881 3.413 1.00 79.19 615 ALA A N 1
ATOM 5008 C CA . ALA A 1 615 ? 39.946 11.332 3.543 1.00 79.19 615 ALA A CA 1
ATOM 5009 C C . ALA A 1 615 ? 40.768 12.007 2.429 1.00 79.19 615 ALA A C 1
ATOM 5011 O O . ALA A 1 615 ? 40.651 13.229 2.263 1.00 79.19 615 ALA A O 1
ATOM 5012 N N . LYS A 1 616 ? 41.575 11.262 1.656 1.00 78.94 616 LYS A N 1
ATOM 5013 C CA . LYS A 1 616 ? 42.416 11.814 0.577 1.00 78.94 616 LYS A CA 1
ATOM 5014 C C . LYS A 1 616 ? 41.573 12.559 -0.457 1.00 78.94 616 LYS A C 1
ATOM 5016 O O . LYS A 1 616 ? 40.532 12.082 -0.897 1.00 78.94 616 LYS A O 1
ATOM 5021 N N . ASN A 1 617 ? 42.046 13.735 -0.878 1.00 71.81 617 ASN A N 1
ATOM 5022 C CA . ASN A 1 617 ? 41.343 14.633 -1.809 1.00 71.81 617 ASN A CA 1
ATOM 5023 C C . ASN A 1 617 ? 40.004 15.191 -1.282 1.00 71.81 617 ASN A C 1
ATOM 5025 O O . ASN A 1 617 ? 39.194 15.703 -2.058 1.00 71.81 617 ASN A O 1
ATOM 5029 N N . THR A 1 618 ? 39.765 15.129 0.031 1.00 76.12 618 THR A N 1
ATOM 5030 C CA . THR A 1 618 ? 38.599 15.739 0.683 1.00 76.12 618 THR A CA 1
ATOM 5031 C C . THR A 1 618 ? 39.034 16.840 1.651 1.00 76.12 618 THR A C 1
ATOM 5033 O O . THR A 1 618 ? 40.194 16.920 2.056 1.00 76.12 618 THR A O 1
ATOM 5036 N N . ARG A 1 619 ? 38.088 17.676 2.103 1.00 75.56 619 ARG A N 1
ATOM 5037 C CA . ARG A 1 619 ? 38.364 18.672 3.155 1.00 75.56 619 ARG A CA 1
ATOM 5038 C C . ARG A 1 619 ? 38.875 18.046 4.462 1.00 75.56 619 ARG A C 1
ATOM 5040 O O . ARG A 1 619 ? 39.576 18.726 5.202 1.00 75.56 619 ARG A O 1
ATOM 5047 N N . PHE A 1 620 ? 38.556 16.775 4.728 1.00 78.50 620 PHE A N 1
ATOM 5048 C CA . PHE A 1 620 ? 38.910 16.060 5.959 1.00 78.50 620 PHE A CA 1
ATOM 5049 C C . PHE A 1 620 ? 40.374 15.620 6.014 1.00 78.50 620 PHE A C 1
ATOM 5051 O O . PHE A 1 620 ? 40.850 15.306 7.099 1.00 78.50 620 PHE A O 1
ATOM 5058 N N . GLN A 1 621 ? 41.116 15.673 4.902 1.00 81.00 621 GLN A N 1
ATOM 5059 C CA . GLN A 1 621 ? 42.552 15.376 4.893 1.00 81.00 621 GLN A CA 1
ATOM 5060 C C . GLN A 1 621 ? 43.325 16.232 5.914 1.00 81.00 621 GLN A C 1
ATOM 5062 O O . GLN A 1 621 ? 44.187 15.725 6.628 1.00 81.00 621 GLN A O 1
ATOM 5067 N N . ARG A 1 622 ? 42.934 17.505 6.078 1.00 79.19 622 ARG A N 1
ATOM 5068 C CA . ARG A 1 622 ? 43.537 18.417 7.065 1.00 79.19 622 ARG A CA 1
ATOM 5069 C C . ARG A 1 622 ? 43.432 17.913 8.507 1.00 79.19 622 ARG A C 1
ATOM 5071 O O . ARG A 1 622 ? 44.276 18.261 9.320 1.00 79.19 622 ARG A O 1
ATOM 5078 N N . LEU A 1 623 ? 42.423 17.107 8.847 1.00 82.19 623 LEU A N 1
ATOM 5079 C CA . LEU A 1 623 ? 42.279 16.566 10.204 1.00 82.19 623 LEU A CA 1
ATOM 5080 C C . LEU A 1 623 ? 43.409 15.589 10.544 1.00 82.19 623 LEU A C 1
ATOM 5082 O O . LEU A 1 623 ? 43.932 15.635 11.653 1.00 82.19 623 LEU A O 1
ATOM 5086 N N . PHE A 1 624 ? 43.821 14.762 9.582 1.00 80.56 624 PHE A N 1
ATOM 5087 C CA . PHE A 1 624 ? 44.924 13.809 9.743 1.00 80.56 624 PHE A CA 1
ATOM 5088 C C . PHE A 1 624 ? 46.295 14.503 9.705 1.00 80.56 624 PHE A C 1
ATOM 5090 O O . PHE A 1 624 ? 47.227 14.069 10.377 1.00 80.56 624 PHE A O 1
ATOM 5097 N N . GLU A 1 625 ? 46.406 15.629 8.993 1.00 78.44 625 GLU A N 1
ATOM 5098 C CA . GLU A 1 625 ? 47.605 16.482 9.004 1.00 78.44 625 GLU A CA 1
ATOM 5099 C C . GLU A 1 625 ? 47.791 17.205 10.353 1.00 78.44 625 GLU A C 1
ATOM 5101 O O . GLU A 1 625 ? 48.915 17.341 10.834 1.00 78.44 625 GLU A O 1
ATOM 5106 N N . MET A 1 626 ? 46.696 17.650 10.985 1.00 73.38 626 MET A N 1
ATOM 5107 C CA . MET A 1 626 ? 46.717 18.317 12.299 1.00 73.38 626 MET A CA 1
ATOM 5108 C C . MET A 1 626 ? 46.830 17.335 13.476 1.00 73.38 626 MET A C 1
ATOM 5110 O O . MET A 1 626 ? 47.363 17.693 14.528 1.00 73.38 626 MET A O 1
ATOM 5114 N N . HIS A 1 627 ? 46.347 16.103 13.307 1.00 71.31 627 HIS A N 1
ATOM 5115 C CA . HIS A 1 627 ? 46.367 15.047 14.318 1.00 71.31 627 HIS A CA 1
ATOM 5116 C C . HIS A 1 627 ? 47.082 13.799 13.774 1.00 71.31 627 HIS A C 1
ATOM 5118 O O . HIS A 1 627 ? 46.419 12.864 13.319 1.00 71.31 627 HIS A O 1
ATOM 5124 N N . PRO A 1 628 ? 48.429 13.765 13.809 1.00 64.88 628 PRO A N 1
ATOM 5125 C CA . PRO A 1 628 ? 49.195 12.660 13.248 1.00 64.88 628 PRO A CA 1
ATOM 5126 C C . PRO A 1 628 ? 48.899 11.343 13.974 1.00 64.88 628 PRO A C 1
ATOM 5128 O O . PRO A 1 628 ? 48.796 11.295 15.202 1.00 64.88 628 PRO A O 1
ATOM 5131 N N . ILE A 1 629 ? 48.799 10.266 13.194 1.00 63.03 629 ILE A N 1
ATOM 5132 C CA . ILE A 1 629 ? 48.434 8.925 13.655 1.00 63.03 629 ILE A CA 1
ATOM 5133 C C . ILE A 1 629 ? 49.441 8.423 14.700 1.00 63.03 629 ILE A C 1
ATOM 5135 O O . ILE A 1 629 ? 50.585 8.098 14.381 1.00 63.03 629 ILE A O 1
ATOM 5139 N N . GLN A 1 630 ? 48.997 8.283 15.950 1.00 66.00 630 GLN A N 1
ATOM 5140 C CA . GLN A 1 630 ? 49.736 7.562 16.987 1.00 66.00 630 GLN A CA 1
ATOM 5141 C C . GLN A 1 630 ? 49.193 6.136 17.091 1.00 66.00 630 GLN A C 1
ATOM 5143 O O . GLN A 1 630 ? 48.240 5.862 17.821 1.00 66.00 630 GLN A O 1
ATOM 5148 N N . LEU A 1 631 ? 49.782 5.211 16.328 1.00 66.25 631 LEU A N 1
ATOM 5149 C CA . LEU A 1 631 ? 49.413 3.799 16.414 1.00 66.25 631 LEU A CA 1
ATOM 5150 C C . LEU A 1 631 ? 49.890 3.211 17.738 1.00 66.25 631 LEU A C 1
ATOM 5152 O O . LEU A 1 631 ? 51.070 3.274 18.084 1.00 66.25 631 LEU A O 1
ATOM 5156 N N . HIS A 1 632 ? 48.968 2.588 18.464 1.00 72.94 632 HIS A N 1
ATOM 5157 C CA . HIS A 1 632 ? 49.310 1.830 19.657 1.00 72.94 632 HIS A CA 1
ATOM 5158 C C . HIS A 1 632 ? 50.111 0.581 19.259 1.00 72.94 632 HIS A C 1
ATOM 5160 O O . HIS A 1 632 ? 49.880 0.002 18.198 1.00 72.94 632 HIS A O 1
ATOM 5166 N N . LEU A 1 633 ? 51.004 0.107 20.136 1.00 76.44 633 LEU A N 1
ATOM 5167 C CA . LEU A 1 633 ? 51.842 -1.076 19.880 1.00 76.44 633 LEU A CA 1
ATOM 5168 C C . LEU A 1 633 ? 51.023 -2.296 19.414 1.00 76.44 633 LEU A C 1
ATOM 5170 O O . LEU A 1 633 ? 51.420 -2.984 18.480 1.00 76.44 633 LEU A O 1
ATOM 5174 N N . LYS A 1 634 ? 49.841 -2.507 20.008 1.00 75.19 634 LYS A N 1
ATOM 5175 C CA . LYS A 1 634 ? 48.888 -3.558 19.611 1.00 75.19 634 LYS A CA 1
ATOM 5176 C C . LYS A 1 634 ? 48.480 -3.478 18.131 1.00 75.19 634 LYS A C 1
ATOM 5178 O O . LYS A 1 634 ? 48.423 -4.507 17.469 1.00 75.19 634 LYS A O 1
ATOM 5183 N N . CYS A 1 635 ? 48.259 -2.272 17.609 1.00 73.50 635 CYS A N 1
ATOM 5184 C CA . CYS A 1 635 ? 47.878 -2.021 16.221 1.00 73.50 635 CYS A CA 1
ATOM 5185 C C . CYS A 1 635 ? 49.050 -2.297 15.271 1.00 73.50 635 CYS A C 1
ATOM 5187 O O . CYS A 1 635 ? 48.897 -2.965 14.254 1.00 73.50 635 CYS A O 1
ATOM 5189 N N . ILE A 1 636 ? 50.257 -1.859 15.651 1.00 77.06 636 ILE A N 1
ATOM 5190 C CA . ILE A 1 636 ? 51.492 -2.128 14.896 1.00 77.06 636 ILE A CA 1
ATOM 5191 C C . ILE A 1 636 ? 51.726 -3.640 14.778 1.00 77.06 636 ILE A C 1
ATOM 5193 O O . ILE A 1 636 ? 52.031 -4.137 13.695 1.00 77.06 636 ILE A O 1
ATOM 5197 N N . CYS A 1 637 ? 51.544 -4.382 15.874 1.00 80.50 637 CYS A N 1
ATOM 5198 C CA . CYS A 1 637 ? 51.650 -5.838 15.875 1.00 80.50 637 CYS A CA 1
ATOM 5199 C C . CYS A 1 637 ? 50.591 -6.498 14.980 1.00 80.50 637 CYS A C 1
ATOM 5201 O O . CYS A 1 637 ? 50.946 -7.374 14.197 1.00 80.50 637 CYS A O 1
ATOM 5203 N N . ALA A 1 638 ? 49.327 -6.066 15.045 1.00 81.75 638 ALA A N 1
ATOM 5204 C CA . ALA A 1 638 ? 48.257 -6.588 14.190 1.00 81.75 638 ALA A CA 1
ATOM 5205 C C . ALA A 1 638 ? 48.554 -6.375 12.694 1.00 81.75 638 ALA A C 1
ATOM 5207 O O . ALA A 1 638 ? 48.511 -7.328 11.915 1.00 81.75 638 ALA A O 1
ATOM 5208 N N . ARG A 1 639 ? 48.990 -5.167 12.310 1.00 76.94 639 ARG A N 1
ATOM 5209 C CA . ARG A 1 639 ? 49.387 -4.853 10.926 1.00 76.94 639 ARG A CA 1
ATOM 5210 C C . ARG A 1 639 ? 50.569 -5.690 10.447 1.00 76.94 639 ARG A C 1
ATOM 5212 O O . ARG A 1 639 ? 50.589 -6.117 9.297 1.00 76.94 639 ARG A O 1
ATOM 5219 N N . LEU A 1 640 ? 51.564 -5.929 11.304 1.00 80.75 640 LEU A N 1
ATOM 5220 C CA . LEU A 1 640 ? 52.700 -6.795 10.969 1.00 80.75 640 LEU A CA 1
ATOM 5221 C C . LEU A 1 640 ? 52.264 -8.247 10.760 1.00 80.75 640 LEU A C 1
ATOM 5223 O O . LEU A 1 640 ? 52.715 -8.879 9.810 1.00 80.75 640 LEU A O 1
ATOM 5227 N N . ILE A 1 641 ? 51.365 -8.755 11.606 1.00 83.19 641 ILE A N 1
ATOM 5228 C CA . ILE A 1 641 ? 50.816 -10.109 11.484 1.00 83.19 641 ILE A CA 1
ATOM 5229 C C . ILE A 1 641 ? 50.101 -10.287 10.137 1.00 83.19 641 ILE A C 1
ATOM 5231 O O . ILE A 1 641 ? 50.360 -11.272 9.445 1.00 83.19 641 ILE A O 1
ATOM 5235 N N . GLN A 1 642 ? 49.280 -9.315 9.734 1.00 78.81 642 GLN A N 1
ATOM 5236 C CA . GLN A 1 642 ? 48.565 -9.329 8.452 1.00 78.81 642 GLN A CA 1
ATOM 5237 C C . GLN A 1 642 ? 49.503 -9.168 7.253 1.00 78.81 642 GLN A C 1
ATOM 5239 O O . GLN A 1 642 ? 49.442 -9.941 6.294 1.00 78.81 642 GLN A O 1
ATOM 5244 N N . LYS A 1 643 ? 50.433 -8.208 7.323 1.00 80.00 643 LYS A N 1
ATOM 5245 C CA . LYS A 1 643 ? 51.412 -7.939 6.262 1.00 80.00 643 LYS A CA 1
ATOM 5246 C C . LYS A 1 643 ? 52.310 -9.145 5.979 1.00 80.00 643 LYS A C 1
ATOM 5248 O O . LYS A 1 643 ? 52.521 -9.490 4.819 1.00 80.00 643 LYS A O 1
ATOM 5253 N N . GLU A 1 644 ? 52.827 -9.779 7.027 1.00 87.06 644 GLU A N 1
ATOM 5254 C CA . GLU A 1 644 ? 53.738 -10.925 6.925 1.00 87.06 644 GLU A CA 1
ATOM 5255 C C . GLU A 1 644 ? 52.985 -12.270 6.836 1.00 87.06 644 GLU A C 1
ATOM 5257 O O . GLU A 1 644 ? 53.613 -13.327 6.800 1.00 87.06 644 GLU A O 1
ATOM 5262 N N . LYS A 1 645 ? 51.640 -12.246 6.782 1.00 83.44 645 LYS A N 1
ATOM 5263 C CA . LYS A 1 645 ? 50.754 -13.426 6.715 1.00 83.44 645 LYS A CA 1
ATOM 5264 C C . LYS A 1 645 ? 51.082 -14.482 7.777 1.00 83.44 645 LYS A C 1
ATOM 5266 O O . LYS A 1 645 ? 51.098 -15.685 7.504 1.00 83.44 645 LYS A O 1
ATOM 5271 N N . ILE A 1 646 ? 51.371 -14.030 8.995 1.00 86.19 646 ILE A N 1
ATOM 5272 C CA . ILE A 1 646 ? 51.723 -14.908 10.113 1.00 86.19 646 ILE A CA 1
ATOM 5273 C C . ILE A 1 646 ? 50.472 -15.693 10.514 1.00 86.19 646 ILE A C 1
ATOM 5275 O O . ILE A 1 646 ? 49.418 -15.106 10.721 1.00 86.19 646 ILE A O 1
ATOM 5279 N N . ASN A 1 647 ? 50.565 -17.017 10.650 1.00 83.00 647 ASN A N 1
ATOM 5280 C CA . ASN A 1 647 ? 49.430 -17.819 11.103 1.00 83.00 647 ASN A CA 1
ATOM 5281 C C . ASN A 1 647 ? 49.209 -17.634 12.615 1.00 83.00 647 ASN A C 1
ATOM 5283 O O . ASN A 1 647 ? 50.027 -18.077 13.419 1.00 83.00 647 ASN A O 1
ATOM 5287 N N . TYR A 1 648 ? 48.105 -16.986 12.991 1.00 82.19 648 TYR A N 1
ATOM 5288 C CA . TYR A 1 648 ? 47.734 -16.696 14.382 1.00 82.19 648 TYR A CA 1
ATOM 5289 C C . TYR A 1 648 ? 46.471 -17.440 14.849 1.00 82.19 648 TYR A C 1
ATOM 5291 O O . TYR A 1 648 ? 46.131 -17.401 16.036 1.00 82.19 648 TYR A O 1
ATOM 5299 N N . ILE A 1 649 ? 45.769 -18.130 13.943 1.00 78.50 649 ILE A N 1
ATOM 5300 C CA . ILE A 1 649 ? 44.505 -18.816 14.238 1.00 78.50 649 ILE A CA 1
ATOM 5301 C C . ILE A 1 649 ? 44.785 -19.963 15.222 1.00 78.50 649 ILE A C 1
ATOM 5303 O O . ILE A 1 649 ? 45.676 -20.778 14.995 1.00 78.50 649 ILE A O 1
ATOM 5307 N N . ASN A 1 650 ? 44.031 -20.015 16.327 1.00 80.38 650 ASN A N 1
ATOM 5308 C CA . ASN A 1 650 ? 44.205 -20.927 17.476 1.00 80.38 650 ASN A CA 1
ATOM 5309 C C . ASN A 1 650 ? 45.434 -20.682 18.376 1.00 80.38 650 ASN A C 1
ATOM 5311 O O . ASN A 1 650 ? 45.590 -21.381 19.376 1.00 80.38 650 ASN A O 1
ATOM 5315 N N . PHE A 1 651 ? 46.271 -19.681 18.083 1.00 81.56 651 PHE A N 1
ATOM 5316 C CA . PHE A 1 651 ? 47.408 -19.290 18.935 1.00 81.56 651 PHE A CA 1
ATOM 5317 C C . PHE A 1 651 ? 47.105 -18.091 19.840 1.00 81.56 651 PHE A C 1
ATOM 5319 O O . PHE A 1 651 ? 47.851 -17.816 20.779 1.00 81.56 651 PHE A O 1
ATOM 5326 N N . ILE A 1 652 ? 46.001 -17.390 19.576 1.00 81.94 652 ILE A N 1
ATOM 5327 C CA . ILE A 1 652 ? 45.540 -16.232 20.343 1.00 81.94 652 ILE A CA 1
ATOM 5328 C C . ILE A 1 652 ? 44.045 -16.365 20.691 1.00 81.94 652 ILE A C 1
ATOM 5330 O O . ILE A 1 652 ? 43.303 -17.023 19.952 1.00 81.94 652 ILE A O 1
ATOM 5334 N N . PRO A 1 653 ? 43.577 -15.720 21.779 1.00 81.88 653 PRO A N 1
ATOM 5335 C CA . PRO A 1 653 ? 42.158 -15.613 22.113 1.00 81.88 653 PRO A CA 1
ATOM 5336 C C . PRO A 1 653 ? 41.291 -15.121 20.947 1.00 81.88 653 PRO A C 1
ATOM 5338 O O . PRO A 1 653 ? 41.690 -14.223 20.210 1.00 81.88 653 PRO A O 1
ATOM 5341 N N . THR A 1 654 ? 40.068 -15.643 20.833 1.00 74.31 654 THR A N 1
ATOM 5342 C CA . THR A 1 654 ? 39.114 -15.315 19.752 1.00 74.31 654 THR A CA 1
ATOM 5343 C C . THR A 1 654 ? 38.822 -13.817 19.624 1.00 74.31 654 THR A C 1
ATOM 5345 O O . THR A 1 654 ? 38.755 -13.305 18.515 1.00 74.31 654 THR A O 1
ATOM 5348 N N . HIS A 1 655 ? 38.755 -13.073 20.733 1.00 68.88 655 HIS A N 1
ATOM 5349 C CA . HIS A 1 655 ? 38.562 -11.614 20.705 1.00 68.88 655 HIS A CA 1
ATOM 5350 C C . HIS A 1 655 ? 39.764 -10.830 20.136 1.00 68.88 655 HIS A C 1
ATOM 5352 O O . HIS A 1 655 ? 39.604 -9.691 19.703 1.00 68.88 655 HIS A O 1
ATOM 5358 N N . LEU A 1 656 ? 40.974 -11.409 20.146 1.00 73.44 656 LEU A N 1
ATOM 5359 C CA . LEU A 1 656 ? 42.150 -10.823 19.492 1.00 73.44 656 LEU A CA 1
ATOM 5360 C C . LEU A 1 656 ? 42.223 -11.196 18.008 1.00 73.44 656 LEU A C 1
ATOM 5362 O O . LEU A 1 656 ? 42.880 -10.490 17.253 1.00 73.44 656 LEU A O 1
ATOM 5366 N N . GLN A 1 657 ? 41.534 -12.258 17.577 1.00 77.81 657 GLN A N 1
ATOM 5367 C CA . GLN A 1 657 ? 41.441 -12.619 16.159 1.00 77.81 657 GLN A CA 1
ATOM 5368 C C . GLN A 1 657 ? 40.656 -11.547 15.398 1.00 77.81 657 GLN A C 1
ATOM 5370 O O . GLN A 1 657 ? 41.197 -10.969 14.462 1.00 77.81 657 GLN A O 1
ATOM 5375 N N . SER A 1 658 ? 39.479 -11.154 15.899 1.00 71.06 658 SER A N 1
ATOM 5376 C CA . SER A 1 658 ? 38.692 -10.045 15.335 1.00 71.06 658 SER A CA 1
ATOM 5377 C C . SER A 1 658 ? 39.429 -8.698 15.373 1.00 71.06 658 SER A C 1
ATOM 5379 O O . SER A 1 658 ? 39.219 -7.842 14.521 1.00 71.06 658 SER A O 1
ATOM 5381 N N . PHE A 1 659 ? 40.312 -8.495 16.360 1.00 75.06 659 PHE A N 1
ATOM 5382 C CA . PHE A 1 659 ? 41.159 -7.301 16.439 1.00 75.06 659 PHE A CA 1
ATOM 5383 C C . PHE A 1 659 ? 42.226 -7.280 15.335 1.00 75.06 659 PHE A C 1
ATOM 5385 O O . PHE A 1 659 ? 42.463 -6.230 14.743 1.00 75.06 659 PHE A O 1
ATOM 5392 N N . ILE A 1 660 ? 42.861 -8.421 15.048 1.00 76.00 660 ILE A N 1
ATOM 5393 C CA . ILE A 1 660 ? 43.857 -8.544 13.973 1.00 76.00 660 ILE A CA 1
ATOM 5394 C C . ILE A 1 660 ? 43.194 -8.498 12.595 1.00 76.00 660 ILE A C 1
ATOM 5396 O O . ILE A 1 660 ? 43.772 -7.929 11.682 1.00 76.00 660 ILE A O 1
ATOM 5400 N N . GLU A 1 661 ? 41.988 -9.046 12.442 1.00 74.25 661 GLU A N 1
ATOM 5401 C CA . GLU A 1 661 ? 41.207 -8.994 11.194 1.00 74.25 661 GLU A CA 1
ATOM 5402 C C . GLU A 1 661 ? 40.769 -7.576 10.801 1.00 74.25 661 GLU A C 1
ATOM 5404 O O . GLU A 1 661 ? 40.579 -7.307 9.621 1.00 74.25 661 GLU A O 1
ATOM 5409 N N . MET A 1 662 ? 40.622 -6.667 11.772 1.00 70.31 662 MET A N 1
ATOM 5410 C CA . MET A 1 662 ? 40.261 -5.263 11.532 1.00 70.31 662 MET A CA 1
ATOM 5411 C C . MET A 1 662 ? 41.409 -4.428 10.927 1.00 70.31 662 MET A C 1
ATOM 5413 O O . MET A 1 662 ? 41.145 -3.385 10.327 1.00 70.31 662 MET A O 1
ATOM 5417 N N . HIS A 1 663 ? 42.661 -4.850 11.128 1.00 70.31 663 HIS A N 1
ATOM 5418 C CA . HIS A 1 663 ? 43.887 -4.160 10.693 1.00 70.31 663 HIS A CA 1
ATOM 5419 C C . HIS A 1 663 ? 44.471 -4.819 9.444 1.00 70.31 663 HIS A C 1
ATOM 5421 O O . HIS A 1 663 ? 45.274 -4.149 8.751 1.00 70.31 663 HIS A O 1
#

Sequence (663 aa):
MKVIIALCVLFVGAYCAPMLDEQLGNQWALFKRVHEKQYNSIEEETARRTIWEANLAKIQKHNVEADLGIHTYTLGMNRFGDMTNEEFRKQMNGFKVSAKDESFDRHTFLARANVAIPDAVDWRPKGYVTPIKDQGQCGSCWAFSATGSLEGQHFAKTQQLVSLSEQNLVDCSGKFGYFYRQTALWLAVQNKHFNVVQILISLGKANINHMAEESKGKSWTPLGLACRDGQLEIVKYLIESYANLYNVGQNNSTSLMIACKYANYDVVQYLLSLDIIKLLLEEYHARIVKNNVESWYITSQIIDELELIGCYHLTSNGVDKYSKSYEYFLRAMKLRYKDLNKPILKTNLLPPMEVYDYYIECQTIEELELIKDDSDRIMMHSLMMWKRLSITFDFLNQLNTQALYYANNKEYQRAIQLYTHACYLRIKTQIDVHGYLGDLKNYFHGNNDRFPCSSNEIEPTEVYHIDQCLSIILNLIFIGIEILKCSGEKEQERRRIIHQLVQQLIDSDYRTVSDNKTLLHLSLIPYHKDRWLGGISIVTTFPSLLVVKFLLSCRASVNAIDNDHYTPLHDFILHGYKHFPHLQWIDIENIFKLLIDSGAHLDAIVHGQTPEDCAKNTRFQRLFEMHPIQLHLKCICARLIQKEKINYINFIPTHLQSFIEMH